Protein AF-A0A345H2M4-F1 (afdb_monomer)

Solvent-accessible surface area (backbone atoms only — not comparable to full-atom values): 38046 Å² total; per-residue (Å²): 74,40,25,49,26,35,28,40,63,39,95,60,56,63,64,30,51,48,30,41,59,61,33,33,52,24,11,81,75,45,78,29,76,48,77,57,88,49,29,25,39,27,28,20,32,44,68,73,82,26,83,55,78,72,50,54,44,56,42,75,58,96,51,38,40,37,43,72,33,53,50,41,64,46,34,68,62,49,34,62,75,68,69,57,88,69,96,52,73,28,48,68,68,54,50,63,67,46,34,74,74,47,46,85,60,39,64,66,72,62,46,54,47,26,24,34,40,41,34,36,58,90,78,68,44,40,38,37,40,23,20,83,65,29,55,36,59,40,30,43,36,37,38,91,77,36,38,34,36,27,42,57,72,62,51,60,85,58,67,75,47,70,46,72,60,63,53,20,36,26,36,61,58,93,95,41,79,42,79,77,43,70,64,72,77,64,93,54,70,66,90,45,49,66,63,44,41,51,50,33,45,57,62,66,52,65,71,92,84,51,58,31,36,33,49,40,54,38,43,57,50,24,46,52,54,49,48,57,41,57,76,77,45,90,54,59,36,34,36,32,55,24,47,91,92,22,66,21,33,56,39,36,53,54,48,22,64,76,61,73,41,62,96,38,54,48,70,39,73,72,75,50,77,74,53,42,71,61,46,51,58,51,41,26,60,54,54,57,30,30,24,63,68,52,46,26,45,21,46,52,43,30,54,53,25,44,51,40,34,75,73,72,30,52,40,30,40,39,39,54,51,41,44,44,61,27,26,41,47,74,74,28,55,42,90,89,46,23,66,64,47,28,50,53,42,52,71,42,30,37,73,42,63,34,36,28,51,46,34,25,16,20,68,41,45,23,30,76,43,43,34,53,62,25,72,70,39,39,33,29,42,77,72,60,52,65,75,48,26,36,38,90,54,105,75,60,40,42,30,33,49,60,36,67,78,39,50,94,68,45,59,64,72,39,58,67,51,77,83,71,56,65,22,63,38,40,41,47,38,59,53,54,41,52,62,23,46,75,70,81,34,56,49,55,58,42,36,40,57,54,36,42,74,78,42,69,82,53,70,72,84,43,54,86,29,49,58,47,81,91,49,42,66,60,53,53,54,48,52,53,55,52,56,56,48,53,57,50,54,51,51,27,52,49,42,49,50,44,34,53,76,41,45,35,32,36,52,48,68,65,60,70,65,86,69,99,62,93,55,81,11,44,35,34,57,40,27,32,54,49,52,50,51,58,37,44,79,74,72,45,76,68,43,75,42,60,23,28,46,95,93,36,86,75,42,37,27,36,33,34,70,60,93,89,40,54,32,35,43,49,64,24,82,59,57,86,52,42,62,71,45,50,76,85,50,69,48,71,51,74,51,42,45,30,37,40,38,36,40,70,53,92,68,27,38,42,30,32,36,25,71,66,98,58,78,40,84,63,37,36,31,55,71,69,82,69,59,63,65,61,55,50,52,54,57,71,52,62,78,41,90,90,56,88,60,95,61,64,92,45,53,40,40,21,37,37,56,96,78,28,38,39,42,33,50,59,49,38,38,34,43,24,29,67,94,42,80,54,50,78,46,81,51,52,75,67,53,52,50,49,52,35,47,72,77,41,50,89,53,39,77,48,54,80,70,51,83,80,76,130

Radius of gyration: 33.74 Å; Cα contacts (8 Å, |Δi|>4): 1375; chains: 1; bounding box: 67×47×108 Å

Sequence (710 aa):
MCGIVLTISAKDAAECKQILNAQQHRGHDHQGIVTFENMHIGFNRLAIVDATAMGNQPFETADYITVFNGEIYNHETLRETYQMTTKGTSDIEIIAPLFEILGETIIDVLDGFYSGIIIHKPTKTCYVLRDYIGKKPLFFIKTTAFNCIASELKGVETIKSFEPIPKGISVIKGHQIIGIRSHQHKLLSKEKLKKVLEKAVYKRIPPHKVPFGVFISGGLDSAIIAAIIAKHSNLARYYCLGDENNEDYRHVQLLAKALQIQDKITYIPLPTVNTIATLIPKIVYHTESYNPSIISNGLATYLLAQQAAKDGLKVVLSGEGADELFCGYAITKDSNEWFAARNTLIQNLHFTELRRLDLTSMATTIEARCPFLDRDVYAIAIQLVKDELIHETSKLQGKYILRQLFKNSIPDRIINRKKMSCDVGSGIRKAVVEFSTAHGQTENVHLQTIWKRFFPALEAAHPYFSSYPIFDPFIAHRKAIHKDTGIIQRIEQMLLTDYQQTAFHNLIMQTKRTSDTLWLGGTCSDKTLHFKTVLAAEGIQTQLHIAEINGKLSHRLLSVRLLGKLYFIDVGSGWPCIQLFPAFADSSYEAFGIHFCAKRIKDRLVVTIKTSTVFKPLMEIPLQQQSQTSIKEAIANRFHPSKDYPLLHSLRLSFVKDHQFFFLKGNRLRVYEANKIFTEQQLTSKDISALINTYFPQLLPYHNNTTFSK

Secondary structure (DSSP, 8-state):
--EEEEEES-SSTHHHHHHHHTTGGG--SEEEEEEETTEEEEEEE--SS--SGGG-SSEE-SSEEEEEEEEETTHHHHHHHTT---SS--TTTTHHHHHHHHGGGHHHH--EEEEEEEEETTTTEEEEEE-TT--S--EEEE-SS-EEEESSSTT-S--SEEEEPPSEEEEEETTEEEEEE--------GGGHHHHHHHHHHTTS-STT--EEEE--SSHHHHHHHHHHHTT-S-EEEEEES-TTSHHHHHHHHHHHHHT-GGGEEEEPPPPHHHHHHHHHHHHHHHT---HHHHHHHHHHHHHHHHHHHTT--EEE--TTHHHHTT-SSGGG-TTTHHHHHHHHHHHTTTTHHHHHHHHHHTTT-EEE-GGG-HHHHHHHTT--HHHHEE-STT-EESHHHHHHHTTTS-HHHHTPPP--HHHHSSHHHHHHHHHHTTTS-HHHHHHHHHHHH-TTS-TTSHHHH--TTTHHHHHHHHHHHHHHHHHHHHHHHHHHHHHHS-EE-HHHHHT---SS--TTSSHHHHHHHHHHHHHHTT---EEEEEEETTEEEEEEEEEEETTEEEEE--SSSS---S-EETTS-EEEEETTEEEEEEEETTEEEEEEESSSSEEEEEEEESSPPPHHHHHHHHHGGG-TT---TTTTS-EEEEEETTEEEEEETTEEEEE-TTSPPEEEEPPHHHHHHHHHHH-GGGHHHHTT-----

Mean predicted aligned error: 14.0 Å

Structure (mmCIF, N/CA/C/O backbone):
data_AF-A0A345H2M4-F1
#
_entry.id   AF-A0A345H2M4-F1
#
loop_
_atom_site.group_PDB
_atom_site.id
_atom_site.type_symbol
_atom_site.label_atom_id
_atom_site.label_alt_id
_atom_site.label_comp_id
_atom_site.label_asym_id
_atom_site.label_entity_id
_atom_site.label_seq_id
_atom_site.pdbx_PDB_ins_code
_atom_site.Cartn_x
_atom_site.Cartn_y
_atom_site.Cartn_z
_atom_site.occupancy
_atom_site.B_iso_or_equiv
_atom_site.auth_seq_id
_atom_site.auth_comp_id
_atom_site.auth_asym_id
_atom_site.auth_atom_id
_atom_site.pdbx_PDB_model_num
ATOM 1 N N . MET A 1 1 ? 4.695 -9.469 -11.325 1.00 75.50 1 MET A N 1
ATOM 2 C CA . MET A 1 1 ? 5.910 -8.653 -11.094 1.00 75.50 1 MET A CA 1
ATOM 3 C C . MET A 1 1 ? 7.074 -9.523 -10.714 1.00 75.50 1 MET A C 1
ATOM 5 O O . MET A 1 1 ? 6.859 -10.663 -10.375 1.00 75.50 1 MET A O 1
ATOM 9 N N . CYS A 1 2 ? 8.273 -8.966 -10.761 1.00 93.19 2 CYS A N 1
ATOM 10 C CA . CYS A 1 2 ? 9.544 -9.664 -10.788 1.00 93.19 2 CYS A CA 1
ATOM 11 C C . CYS A 1 2 ? 10.546 -8.999 -9.824 1.00 93.19 2 CYS A C 1
ATOM 13 O O . CYS A 1 2 ? 10.279 -7.923 -9.274 1.00 93.19 2 CYS A O 1
ATOM 15 N N . GLY A 1 3 ? 11.696 -9.633 -9.601 1.00 96.00 3 GLY A N 1
ATOM 16 C CA . GLY A 1 3 ? 12.833 -9.050 -8.876 1.00 96.00 3 GLY A CA 1
ATOM 17 C C . GLY A 1 3 ? 13.984 -8.745 -9.830 1.00 96.00 3 GLY A C 1
ATOM 18 O O . GLY A 1 3 ? 14.315 -9.599 -10.646 1.00 96.00 3 GLY A O 1
ATOM 19 N N . ILE A 1 4 ? 14.574 -7.551 -9.736 1.00 97.88 4 ILE A N 1
ATOM 20 C CA . ILE A 1 4 ? 15.769 -7.148 -10.496 1.00 97.88 4 ILE A CA 1
ATOM 21 C C . ILE A 1 4 ? 16.953 -7.031 -9.543 1.00 97.88 4 ILE A C 1
ATOM 23 O O . ILE A 1 4 ? 16.817 -6.451 -8.463 1.00 97.88 4 ILE A O 1
ATOM 27 N N . VAL A 1 5 ? 18.115 -7.507 -9.992 1.00 97.94 5 VAL A N 1
ATOM 28 C CA . VAL A 1 5 ? 19.420 -7.202 -9.401 1.00 97.94 5 VAL A CA 1
ATOM 29 C C . VAL A 1 5 ? 20.407 -6.851 -10.512 1.00 97.94 5 VAL A C 1
ATOM 31 O O . VAL A 1 5 ? 20.479 -7.539 -11.521 1.00 97.94 5 VAL A O 1
ATOM 34 N N . LEU A 1 6 ? 21.193 -5.799 -10.326 1.00 97.19 6 LEU A N 1
ATOM 35 C CA . LEU A 1 6 ? 22.415 -5.537 -11.083 1.00 97.19 6 LEU A CA 1
ATOM 36 C C . LEU A 1 6 ? 23.522 -5.258 -10.075 1.00 97.19 6 LEU A C 1
ATOM 38 O O . LEU A 1 6 ? 23.424 -4.287 -9.334 1.00 97.19 6 LEU A O 1
ATOM 42 N N . THR A 1 7 ? 24.583 -6.054 -10.058 1.00 95.75 7 THR A N 1
ATOM 43 C CA . THR A 1 7 ? 25.814 -5.711 -9.331 1.00 95.75 7 THR A CA 1
ATOM 44 C C . THR A 1 7 ? 26.814 -5.087 -10.294 1.00 95.75 7 THR A C 1
ATOM 46 O O . THR A 1 7 ? 26.997 -5.600 -11.394 1.00 95.75 7 THR A O 1
ATOM 49 N N . ILE A 1 8 ? 27.464 -4.003 -9.879 1.00 93.06 8 ILE A N 1
ATOM 50 C CA . ILE A 1 8 ? 28.412 -3.206 -10.661 1.00 93.06 8 ILE A CA 1
ATOM 51 C C . ILE A 1 8 ? 29.756 -3.235 -9.941 1.00 93.06 8 ILE A C 1
ATOM 53 O O . ILE A 1 8 ? 29.829 -2.867 -8.766 1.00 93.06 8 ILE A O 1
ATOM 57 N N . SER A 1 9 ? 30.809 -3.635 -10.655 1.00 88.31 9 SER A N 1
ATOM 58 C CA . SER A 1 9 ? 32.163 -3.802 -10.107 1.00 88.31 9 SER A CA 1
ATOM 59 C C . SER A 1 9 ? 32.272 -4.925 -9.067 1.00 88.31 9 SER A C 1
ATOM 61 O O . SER A 1 9 ? 33.177 -4.910 -8.238 1.00 88.31 9 SER A O 1
ATOM 63 N N . ALA A 1 10 ? 31.364 -5.904 -9.111 1.00 84.62 10 ALA A N 1
ATOM 64 C CA . ALA A 1 10 ? 31.502 -7.130 -8.333 1.00 84.62 10 ALA A CA 1
ATOM 65 C C . ALA A 1 10 ? 32.534 -8.063 -8.988 1.00 84.62 10 ALA A C 1
ATOM 67 O O . ALA A 1 10 ? 32.746 -8.017 -10.199 1.00 84.62 10 ALA A O 1
ATOM 68 N N . LYS A 1 11 ? 33.189 -8.894 -8.170 1.00 84.25 11 LYS A N 1
ATOM 69 C CA . LYS A 1 11 ? 34.214 -9.841 -8.633 1.00 84.25 11 LYS A CA 1
ATOM 70 C C . LYS A 1 11 ? 33.613 -10.986 -9.452 1.00 84.25 11 LYS A C 1
ATOM 72 O O . LYS A 1 11 ? 34.236 -11.453 -10.400 1.00 84.25 11 LYS A O 1
ATOM 77 N N . ASP A 1 12 ? 32.436 -11.450 -9.048 1.00 88.00 12 ASP A N 1
ATOM 78 C CA . ASP A 1 12 ? 31.701 -12.532 -9.685 1.00 88.00 12 ASP A CA 1
ATOM 79 C C . ASP A 1 12 ? 30.189 -12.407 -9.411 1.00 88.00 12 ASP A C 1
ATOM 81 O O . ASP A 1 12 ? 29.714 -11.501 -8.718 1.00 88.00 12 ASP A O 1
ATOM 85 N N . ALA A 1 13 ? 29.421 -13.339 -9.976 1.00 93.00 13 ALA A N 1
ATOM 86 C CA . ALA A 1 13 ? 27.968 -13.351 -9.887 1.00 93.00 13 ALA A CA 1
ATOM 87 C C . ALA A 1 13 ? 27.414 -13.843 -8.533 1.00 93.00 13 ALA A C 1
ATOM 89 O O . ALA A 1 13 ? 26.190 -13.896 -8.389 1.00 93.00 13 ALA A O 1
ATOM 90 N N . ALA A 1 14 ? 28.248 -14.223 -7.554 1.00 93.69 14 ALA A N 1
ATOM 91 C CA . ALA A 1 14 ? 27.774 -14.773 -6.281 1.00 93.69 14 ALA A CA 1
ATOM 92 C C . ALA A 1 14 ? 26.934 -13.753 -5.503 1.00 93.69 14 ALA A C 1
ATOM 94 O O . ALA A 1 14 ? 25.828 -14.079 -5.073 1.00 93.69 14 ALA A O 1
ATOM 95 N N . GLU A 1 15 ? 27.402 -12.505 -5.428 1.00 93.25 15 GLU A N 1
ATOM 96 C CA . GLU A 1 15 ? 26.681 -11.395 -4.791 1.00 93.25 15 GLU A CA 1
ATOM 97 C C . GLU A 1 15 ? 25.335 -11.138 -5.473 1.00 93.25 15 GLU A C 1
ATOM 99 O O . GLU A 1 15 ? 24.289 -11.040 -4.828 1.00 93.25 15 GLU A O 1
ATOM 104 N N . CYS A 1 16 ? 25.334 -11.111 -6.810 1.00 95.69 16 CYS A N 1
ATOM 105 C CA . CYS A 1 16 ? 24.112 -10.950 -7.591 1.00 95.69 16 CYS A CA 1
ATOM 106 C C . CYS A 1 16 ? 23.117 -12.080 -7.293 1.00 95.69 16 CYS A C 1
ATOM 108 O O . CYS A 1 16 ? 21.952 -11.816 -6.999 1.00 95.69 16 CYS A O 1
ATOM 110 N N . LYS A 1 17 ? 23.583 -13.335 -7.280 1.00 95.94 17 LYS A N 1
ATOM 111 C CA . LYS A 1 17 ? 22.758 -14.511 -6.982 1.00 95.94 17 LYS A CA 1
ATOM 112 C C . LYS A 1 17 ? 22.211 -14.498 -5.553 1.00 95.94 17 LYS A C 1
ATOM 114 O O . LYS A 1 17 ? 21.046 -14.832 -5.353 1.00 95.94 17 LYS A O 1
ATOM 119 N N . GLN A 1 18 ? 23.010 -14.097 -4.568 1.00 95.19 18 GLN A N 1
ATOM 120 C CA . GLN A 1 18 ? 22.582 -13.975 -3.174 1.00 95.19 18 GLN A CA 1
ATOM 121 C C . GLN A 1 18 ? 21.453 -12.948 -3.019 1.00 95.19 18 GLN A C 1
ATOM 123 O O . GLN A 1 18 ? 20.390 -13.270 -2.479 1.00 95.19 18 GLN A O 1
ATOM 128 N N . ILE A 1 19 ? 21.658 -11.733 -3.535 1.00 95.69 19 ILE A N 1
ATOM 129 C CA . ILE A 1 19 ? 20.664 -10.654 -3.466 1.00 95.69 19 ILE A CA 1
ATOM 130 C C . ILE A 1 19 ? 19.399 -11.048 -4.244 1.00 95.69 19 ILE A C 1
ATOM 132 O O . ILE A 1 19 ? 18.279 -10.729 -3.835 1.00 95.69 19 ILE A O 1
ATOM 136 N N . LEU A 1 20 ? 19.559 -11.774 -5.352 1.00 95.50 20 LEU A N 1
ATOM 137 C CA . LEU A 1 20 ? 18.447 -12.259 -6.158 1.00 95.50 20 LEU A CA 1
ATOM 138 C C . LEU A 1 20 ? 17.637 -13.332 -5.416 1.00 95.50 20 LEU A C 1
ATOM 140 O O . LEU A 1 20 ? 16.410 -13.269 -5.408 1.00 95.50 20 LEU A O 1
ATOM 144 N N . ASN A 1 21 ? 18.284 -14.268 -4.720 1.00 96.06 21 ASN A N 1
ATOM 145 C CA . ASN A 1 21 ? 17.600 -15.290 -3.919 1.00 96.06 21 ASN A CA 1
ATOM 146 C C . ASN A 1 21 ? 16.786 -14.688 -2.765 1.00 96.06 21 ASN A C 1
ATOM 148 O O . ASN A 1 21 ? 15.672 -15.137 -2.500 1.00 96.06 21 ASN A O 1
ATOM 152 N N . ALA A 1 22 ? 17.277 -13.618 -2.133 1.00 95.38 22 ALA A N 1
ATOM 153 C CA . ALA A 1 22 ? 16.525 -12.891 -1.105 1.00 95.38 22 ALA A CA 1
ATOM 154 C C . ALA A 1 22 ? 15.233 -12.229 -1.634 1.00 95.38 22 ALA A C 1
ATOM 156 O O . ALA A 1 22 ? 14.370 -11.834 -0.851 1.00 95.38 22 ALA A O 1
ATOM 157 N N . GLN A 1 23 ? 15.091 -12.119 -2.958 1.00 95.00 23 GLN A N 1
ATOM 158 C CA . GLN A 1 23 ? 13.939 -11.540 -3.650 1.00 95.00 23 GLN A CA 1
ATOM 159 C C . GLN A 1 23 ? 13.128 -12.588 -4.433 1.00 95.00 23 GLN A C 1
ATOM 161 O O . GLN A 1 23 ? 12.340 -12.228 -5.312 1.00 95.00 23 GLN A O 1
ATOM 166 N N . GLN A 1 24 ? 13.311 -13.885 -4.158 1.00 95.38 24 GLN A N 1
ATOM 167 C CA . GLN A 1 24 ? 12.642 -14.969 -4.892 1.00 95.38 24 GLN A CA 1
ATOM 168 C C . GLN A 1 24 ? 11.113 -14.942 -4.742 1.00 95.38 24 GLN A C 1
ATOM 170 O O . GLN A 1 24 ? 10.403 -15.300 -5.679 1.00 95.38 24 GLN A O 1
ATOM 175 N N . HIS A 1 25 ? 10.575 -14.443 -3.620 1.00 95.12 25 HIS A N 1
ATOM 176 C CA . HIS A 1 25 ? 9.122 -14.275 -3.432 1.00 95.12 25 HIS A CA 1
ATOM 177 C C . HIS A 1 25 ? 8.486 -13.411 -4.522 1.00 95.12 25 HIS A C 1
ATOM 179 O O . HIS A 1 25 ? 7.313 -13.591 -4.851 1.00 95.12 25 HIS A O 1
ATOM 185 N N . ARG A 1 26 ? 9.264 -12.501 -5.123 1.00 95.06 26 ARG A N 1
ATOM 186 C CA . ARG A 1 26 ? 8.787 -11.665 -6.218 1.00 95.06 26 ARG A CA 1
ATOM 187 C C . ARG A 1 26 ? 8.548 -12.456 -7.501 1.00 95.06 26 ARG A C 1
ATOM 189 O O . ARG A 1 26 ? 7.802 -11.976 -8.328 1.00 95.06 26 ARG A O 1
ATOM 196 N N . GLY A 1 27 ? 9.132 -13.631 -7.700 1.00 93.00 27 GLY A N 1
ATOM 197 C CA . GLY A 1 27 ? 8.917 -14.407 -8.917 1.00 93.00 27 GLY A CA 1
ATOM 198 C C . GLY A 1 27 ? 9.593 -15.767 -8.850 1.00 93.00 27 GLY A C 1
ATOM 199 O O . GLY A 1 27 ? 10.815 -15.844 -8.768 1.00 93.00 27 GLY A O 1
ATOM 200 N N . HIS A 1 28 ? 8.794 -16.831 -8.900 1.00 90.69 28 HIS A N 1
ATOM 201 C CA . HIS A 1 28 ? 9.269 -18.210 -8.782 1.00 90.69 28 HIS A CA 1
ATOM 202 C C . HIS A 1 28 ? 9.300 -18.971 -10.117 1.00 90.69 28 HIS A C 1
ATOM 204 O O . HIS A 1 28 ? 9.723 -20.121 -10.137 1.00 90.69 28 HIS A O 1
ATOM 210 N N . ASP A 1 29 ? 8.828 -18.377 -11.220 1.00 92.44 29 ASP A N 1
ATOM 211 C CA . ASP A 1 29 ? 8.642 -19.095 -12.490 1.00 92.44 29 ASP A CA 1
ATOM 212 C C . ASP A 1 29 ? 9.970 -19.316 -13.235 1.00 92.44 29 ASP A C 1
ATOM 214 O O . ASP A 1 29 ? 10.148 -20.334 -13.897 1.00 92.44 29 ASP A O 1
ATOM 218 N N . HIS A 1 30 ? 10.914 -18.374 -13.134 1.00 95.25 30 HIS A N 1
ATOM 219 C CA . HIS A 1 30 ? 12.255 -18.499 -13.713 1.00 95.25 30 HIS A CA 1
ATOM 220 C C . HIS A 1 30 ? 13.247 -17.568 -13.009 1.00 95.25 30 HIS A C 1
ATOM 222 O O . HIS A 1 30 ? 12.893 -16.440 -12.665 1.00 95.25 30 HIS A O 1
ATOM 228 N N . GLN A 1 31 ? 14.499 -18.005 -12.864 1.00 96.44 31 GLN A N 1
ATOM 229 C CA . GLN A 1 31 ? 15.614 -17.170 -12.420 1.00 96.44 31 GLN A CA 1
ATOM 230 C C . GLN A 1 31 ? 16.710 -17.172 -13.491 1.00 96.44 31 GLN A C 1
ATOM 232 O O . GLN A 1 31 ? 17.161 -18.237 -13.903 1.00 96.44 31 GLN A O 1
ATOM 237 N N . GLY A 1 32 ? 17.138 -15.990 -13.937 1.00 96.25 32 GLY A N 1
ATOM 238 C CA . GLY A 1 32 ? 18.197 -15.827 -14.937 1.00 96.25 32 GLY A CA 1
ATOM 239 C C . GLY A 1 32 ? 19.271 -14.852 -14.471 1.00 96.25 32 GLY A C 1
ATOM 240 O O . GLY A 1 32 ? 18.951 -13.868 -13.806 1.00 96.25 32 GLY A O 1
ATOM 241 N N . ILE A 1 33 ? 20.533 -15.120 -14.820 1.00 97.56 33 ILE A N 1
ATOM 242 C CA . ILE A 1 33 ? 21.659 -14.205 -14.601 1.00 97.56 33 ILE A CA 1
ATOM 243 C C . ILE A 1 33 ? 22.478 -14.125 -15.888 1.00 97.56 33 ILE A C 1
ATOM 245 O O . ILE A 1 33 ? 22.877 -15.154 -16.428 1.00 97.56 33 ILE A O 1
ATOM 249 N N . VAL A 1 34 ? 22.752 -12.905 -16.342 1.00 97.38 34 VAL A N 1
ATOM 250 C CA . VAL A 1 34 ? 23.677 -12.613 -17.443 1.00 97.38 34 VAL A CA 1
ATOM 251 C C . VAL A 1 34 ? 24.855 -11.814 -16.898 1.00 97.38 34 VAL A C 1
ATOM 253 O O . VAL A 1 34 ? 24.680 -10.927 -16.062 1.00 97.38 34 VAL A O 1
ATOM 256 N N . THR A 1 35 ? 26.055 -12.125 -17.379 1.00 96.44 35 THR A N 1
ATOM 257 C CA . THR A 1 35 ? 27.286 -11.404 -17.043 1.00 96.44 35 THR A CA 1
ATOM 258 C C . THR A 1 35 ? 27.758 -10.611 -18.250 1.00 96.44 35 THR A C 1
ATOM 260 O O . THR A 1 35 ? 27.879 -11.155 -19.344 1.00 96.44 35 THR A O 1
ATOM 263 N N . PHE A 1 36 ? 28.070 -9.338 -18.034 1.00 95.12 36 PHE A N 1
ATOM 264 C CA . PHE A 1 36 ? 28.676 -8.464 -19.027 1.00 95.12 36 PHE A CA 1
ATOM 265 C C . PHE A 1 36 ? 29.795 -7.661 -18.364 1.00 95.12 36 PHE A C 1
ATOM 267 O O . PHE A 1 36 ? 29.542 -6.755 -17.571 1.00 95.12 36 PHE A O 1
ATOM 274 N N . GLU A 1 37 ? 31.043 -8.021 -18.664 1.00 91.06 37 GLU A N 1
ATOM 275 C CA . GLU A 1 37 ? 32.227 -7.501 -17.967 1.00 91.06 37 GLU A CA 1
ATOM 276 C C . GLU A 1 37 ? 32.108 -7.687 -16.439 1.00 91.06 37 GLU A C 1
ATOM 278 O O . GLU A 1 37 ? 31.799 -8.783 -15.978 1.00 91.06 37 GLU A O 1
ATOM 283 N N . ASN A 1 38 ? 32.307 -6.623 -15.655 1.00 89.25 38 ASN A N 1
ATOM 284 C CA . ASN A 1 38 ? 32.162 -6.625 -14.194 1.00 89.25 38 ASN A CA 1
ATOM 285 C C . ASN A 1 38 ? 30.728 -6.275 -13.743 1.00 89.25 38 ASN A C 1
ATOM 287 O O . ASN A 1 38 ? 30.527 -5.717 -12.657 1.00 89.25 38 ASN A O 1
ATOM 291 N N . MET A 1 39 ? 29.735 -6.508 -14.607 1.00 94.44 39 MET A N 1
ATOM 292 C CA . MET A 1 39 ? 28.317 -6.347 -14.302 1.00 94.44 39 MET A CA 1
ATOM 293 C C . MET A 1 39 ? 27.600 -7.694 -14.364 1.00 94.44 39 MET A C 1
ATOM 295 O O . MET A 1 39 ? 27.740 -8.438 -15.334 1.00 94.44 39 MET A O 1
ATOM 299 N N . HIS A 1 40 ? 26.777 -7.980 -13.356 1.00 96.69 40 HIS A N 1
ATOM 300 C CA . HIS A 1 40 ? 25.950 -9.189 -13.313 1.00 96.69 40 HIS A CA 1
ATOM 301 C C . HIS A 1 40 ? 24.492 -8.792 -13.134 1.00 96.69 40 HIS A C 1
ATOM 303 O O . HIS A 1 40 ? 24.137 -8.178 -12.126 1.00 96.69 40 HIS A O 1
ATOM 309 N N . ILE A 1 41 ? 23.658 -9.136 -14.113 1.00 97.44 41 ILE A N 1
ATOM 310 C CA . ILE A 1 41 ? 22.246 -8.764 -14.180 1.00 97.44 41 ILE A CA 1
ATOM 311 C C . ILE A 1 41 ? 21.401 -9.998 -13.899 1.00 97.44 41 ILE A C 1
ATOM 313 O O . ILE A 1 41 ? 21.380 -10.932 -14.695 1.00 97.44 41 ILE A O 1
ATOM 317 N N . GLY A 1 42 ? 20.711 -9.988 -12.766 1.00 97.25 42 GLY A N 1
ATOM 318 C CA . GLY A 1 42 ? 19.845 -11.050 -12.283 1.00 97.25 42 GLY A CA 1
ATOM 319 C C . GLY A 1 42 ? 18.364 -10.687 -12.357 1.00 97.25 42 GLY A C 1
ATOM 320 O O . GLY A 1 42 ? 17.977 -9.536 -12.126 1.00 97.25 42 GLY A O 1
ATOM 321 N N . PHE A 1 43 ? 17.521 -11.681 -12.642 1.00 98.00 43 PHE A N 1
ATOM 322 C CA . PHE A 1 43 ? 16.074 -11.510 -12.709 1.00 98.00 43 PHE A CA 1
ATOM 323 C C . PHE A 1 43 ? 15.300 -12.714 -12.164 1.00 98.00 43 PHE A C 1
ATOM 325 O O . PHE A 1 43 ? 15.540 -13.845 -12.581 1.00 98.00 43 PHE A O 1
ATOM 332 N N . ASN A 1 44 ? 14.329 -12.454 -11.283 1.00 97.44 44 ASN A N 1
ATOM 333 C CA . ASN A 1 44 ? 13.334 -13.422 -10.811 1.00 97.44 44 ASN A CA 1
ATOM 334 C C . ASN A 1 44 ? 11.997 -13.135 -11.483 1.00 97.44 44 ASN A C 1
ATOM 336 O O . ASN A 1 44 ? 11.449 -12.047 -11.305 1.00 97.44 44 ASN A O 1
ATOM 340 N N . ARG A 1 45 ? 11.450 -14.100 -12.214 1.00 95.88 45 ARG A N 1
ATOM 341 C CA . ARG A 1 45 ? 10.285 -13.919 -13.079 1.00 95.88 45 ARG A CA 1
ATOM 342 C C . ARG A 1 45 ? 8.995 -14.426 -12.439 1.00 95.88 45 ARG A C 1
ATOM 344 O O . ARG A 1 45 ? 8.941 -15.547 -11.943 1.00 95.88 45 ARG A O 1
ATOM 351 N N . LEU A 1 46 ? 7.937 -13.626 -12.550 1.00 92.31 46 LEU A N 1
ATOM 352 C CA . LEU A 1 46 ? 6.546 -14.080 -12.507 1.00 92.31 46 LEU A CA 1
ATOM 353 C C . LEU A 1 46 ? 5.965 -13.940 -13.915 1.00 92.31 46 LEU A C 1
ATOM 355 O O . LEU A 1 46 ? 5.812 -12.826 -14.413 1.00 92.31 46 LEU A O 1
ATOM 359 N N . ALA A 1 47 ? 5.665 -15.056 -14.565 1.00 91.81 47 ALA A N 1
ATOM 360 C CA . ALA A 1 47 ? 5.136 -15.098 -15.917 1.00 91.81 47 ALA A CA 1
ATOM 361 C C . ALA A 1 47 ? 3.624 -14.810 -15.911 1.00 91.81 47 ALA A C 1
ATOM 363 O O . ALA A 1 47 ? 2.844 -15.585 -15.342 1.00 91.81 47 ALA A O 1
ATOM 364 N N . ILE A 1 48 ? 3.226 -13.687 -16.525 1.00 88.19 48 ILE A N 1
ATOM 365 C CA . ILE A 1 48 ? 1.830 -13.219 -16.610 1.00 88.19 48 ILE A CA 1
ATOM 366 C C . ILE A 1 48 ? 1.365 -13.112 -18.067 1.00 88.19 48 ILE A C 1
ATOM 368 O O . ILE A 1 48 ? 0.385 -13.760 -18.420 1.00 88.19 48 ILE A O 1
ATOM 372 N N . VAL A 1 49 ? 2.043 -12.308 -18.898 1.00 87.25 49 VAL A N 1
ATOM 373 C CA . VAL A 1 49 ? 1.646 -12.068 -20.302 1.00 87.25 49 VAL A CA 1
ATOM 374 C C . VAL A 1 49 ? 2.041 -13.233 -21.208 1.00 87.25 49 VAL A C 1
ATOM 376 O O . VAL A 1 49 ? 1.1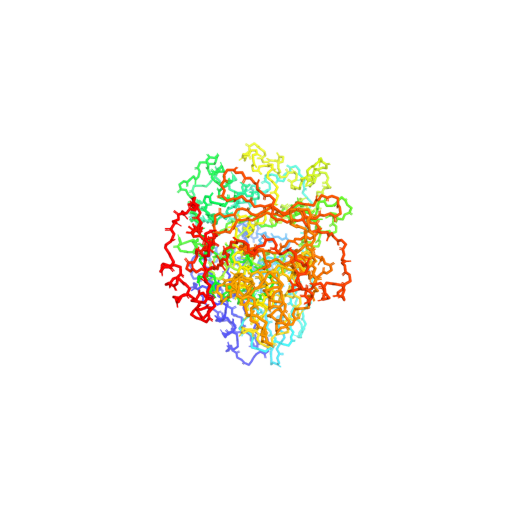88 -13.834 -21.853 1.00 87.25 49 VAL A O 1
ATOM 379 N N . ASP A 1 50 ? 3.325 -13.587 -21.218 1.00 87.12 50 ASP A N 1
ATOM 380 C CA . ASP A 1 50 ? 3.855 -14.727 -21.968 1.00 87.12 50 ASP A CA 1
ATOM 381 C C . ASP A 1 50 ? 4.271 -15.816 -20.977 1.00 87.12 50 ASP A C 1
ATOM 383 O O . ASP A 1 50 ? 5.187 -15.615 -20.186 1.00 87.12 50 ASP A O 1
ATOM 387 N N . ALA A 1 51 ? 3.600 -16.965 -20.961 1.00 87.25 51 ALA A N 1
ATOM 388 C CA . ALA A 1 51 ? 3.945 -18.053 -20.042 1.00 87.25 51 ALA A CA 1
ATOM 389 C C . ALA A 1 51 ? 5.153 -18.889 -20.509 1.00 87.25 51 ALA A C 1
ATOM 391 O O . ALA A 1 51 ? 5.654 -19.721 -19.754 1.00 87.25 51 ALA A O 1
ATOM 392 N N . THR A 1 52 ? 5.625 -18.688 -21.740 1.00 90.69 52 THR A N 1
ATOM 393 C CA . THR A 1 52 ? 6.694 -19.489 -22.339 1.00 90.69 52 THR A CA 1
ATOM 394 C C . THR A 1 52 ? 8.079 -19.024 -21.890 1.00 90.69 52 THR A C 1
ATOM 396 O O . THR A 1 52 ? 8.250 -17.960 -21.282 1.00 90.69 52 THR A O 1
ATOM 399 N N . ALA A 1 53 ? 9.098 -19.818 -22.227 1.00 90.81 53 ALA A N 1
ATOM 400 C CA . ALA A 1 53 ? 10.496 -19.459 -22.011 1.00 90.81 53 ALA A CA 1
ATOM 401 C C . ALA A 1 53 ? 10.944 -18.242 -22.842 1.00 90.81 53 ALA A C 1
ATOM 403 O O . ALA A 1 53 ? 11.941 -17.618 -22.494 1.00 90.81 53 ALA A O 1
ATOM 404 N N . MET A 1 54 ? 10.208 -17.866 -23.898 1.00 91.31 54 MET A N 1
ATOM 405 C CA . MET A 1 54 ? 10.548 -16.701 -24.725 1.00 91.31 54 MET A CA 1
ATOM 406 C C . MET A 1 54 ? 10.411 -15.389 -23.960 1.00 91.31 54 MET A C 1
ATOM 408 O O . MET A 1 54 ? 11.115 -14.439 -24.267 1.00 91.31 54 MET A O 1
ATOM 412 N N . GLY A 1 55 ? 9.570 -15.339 -22.925 1.00 91.38 55 GLY A N 1
ATOM 413 C CA . GLY A 1 55 ? 9.480 -14.173 -22.053 1.00 91.38 55 GLY A CA 1
ATOM 414 C C . GLY A 1 55 ? 10.484 -14.162 -20.892 1.00 91.38 55 GLY A C 1
ATOM 415 O O . GLY A 1 55 ? 10.358 -13.307 -20.007 1.00 91.38 55 GLY A O 1
ATOM 416 N N . ASN A 1 56 ? 11.418 -15.122 -20.820 1.00 95.06 56 ASN A N 1
ATOM 417 C CA . ASN A 1 56 ? 12.440 -15.151 -19.773 1.00 95.06 56 ASN A CA 1
ATOM 418 C C . ASN A 1 56 ? 13.417 -13.982 -19.933 1.00 95.06 56 ASN A C 1
ATOM 420 O O . ASN A 1 56 ? 13.806 -13.626 -21.038 1.00 95.06 56 ASN A O 1
ATOM 424 N N . GLN A 1 57 ? 13.815 -13.400 -18.803 1.00 96.12 57 GLN A N 1
ATOM 425 C CA . GLN A 1 57 ? 14.757 -12.284 -18.738 1.00 96.12 57 GLN A CA 1
ATOM 426 C C . GLN A 1 57 ? 15.985 -12.698 -17.908 1.00 96.12 57 GLN A C 1
ATOM 428 O O . GLN A 1 57 ? 15.833 -13.567 -17.036 1.00 96.12 57 GLN A O 1
ATOM 433 N N . PRO A 1 58 ? 17.170 -12.086 -18.111 1.00 97.12 58 PRO A N 1
ATOM 434 C CA . PRO A 1 58 ? 17.470 -10.953 -19.006 1.00 97.12 58 PRO A CA 1
ATOM 435 C C . PRO A 1 58 ? 17.284 -11.225 -20.506 1.00 97.12 58 PRO A C 1
ATOM 437 O O . PRO A 1 58 ? 17.567 -12.321 -20.976 1.00 97.12 58 PRO A O 1
ATOM 440 N N . PHE A 1 59 ? 16.817 -10.219 -21.250 1.00 94.50 59 PHE A N 1
ATOM 441 C CA . PHE A 1 59 ? 16.800 -10.249 -22.715 1.00 94.50 59 PHE A CA 1
ATOM 442 C C . PHE A 1 59 ? 18.125 -9.738 -23.266 1.00 94.50 59 PHE A C 1
ATOM 444 O O . PHE A 1 59 ? 18.616 -8.701 -22.818 1.00 94.50 59 PHE A O 1
ATOM 451 N N . GLU A 1 60 ? 18.658 -10.423 -24.274 1.00 93.81 60 GLU A N 1
ATOM 452 C CA . GLU A 1 60 ? 19.899 -10.043 -24.941 1.00 93.81 60 GLU A CA 1
ATOM 453 C C . GLU A 1 60 ? 19.710 -9.908 -26.452 1.00 93.81 60 GLU A C 1
ATOM 455 O O . GLU A 1 60 ? 19.178 -10.801 -27.115 1.00 93.81 60 GLU A O 1
ATOM 460 N N . THR A 1 61 ? 20.202 -8.797 -26.994 1.00 92.69 61 THR A N 1
ATOM 461 C CA . THR A 1 61 ? 20.423 -8.593 -28.429 1.00 92.69 61 THR A CA 1
ATOM 462 C C . THR A 1 61 ? 21.924 -8.424 -28.695 1.00 92.69 61 THR A C 1
ATOM 464 O O . THR A 1 61 ? 22.747 -8.570 -27.780 1.00 92.69 61 THR A O 1
ATOM 467 N N . ALA A 1 62 ? 22.296 -8.135 -29.947 1.00 92.38 62 ALA A N 1
ATOM 468 C CA . ALA A 1 62 ? 23.678 -7.823 -30.307 1.00 92.38 62 ALA A CA 1
ATOM 469 C C . ALA A 1 62 ? 24.222 -6.634 -29.494 1.00 92.38 62 ALA A C 1
ATOM 471 O O . ALA A 1 62 ? 25.308 -6.737 -28.927 1.00 92.38 62 ALA A O 1
ATOM 472 N N . ASP A 1 63 ? 23.418 -5.575 -29.343 1.00 95.94 63 ASP A N 1
ATOM 473 C CA . ASP A 1 63 ? 23.850 -4.310 -28.740 1.00 95.94 63 ASP A CA 1
ATOM 474 C C . ASP A 1 63 ? 23.284 -4.046 -27.343 1.00 95.94 63 ASP A C 1
ATOM 476 O O . ASP A 1 63 ? 23.806 -3.188 -26.631 1.00 95.94 63 ASP A O 1
ATOM 480 N N . TYR A 1 64 ? 22.256 -4.781 -26.903 1.00 97.06 64 TYR A N 1
ATOM 481 C CA . TYR A 1 64 ? 21.565 -4.489 -25.645 1.00 97.06 64 TYR A CA 1
ATOM 482 C C . TYR A 1 64 ? 21.425 -5.698 -24.713 1.00 97.06 64 TYR A C 1
ATOM 484 O O . TYR A 1 64 ? 21.271 -6.839 -25.149 1.00 97.06 64 TYR A O 1
ATOM 492 N N . ILE A 1 65 ? 21.436 -5.427 -23.404 1.00 97.62 65 ILE A N 1
ATOM 493 C CA . ILE A 1 65 ? 20.924 -6.320 -22.350 1.00 97.62 65 ILE A CA 1
ATOM 494 C C . ILE A 1 65 ? 19.814 -5.577 -21.617 1.00 97.62 65 ILE A C 1
ATOM 496 O O . ILE A 1 65 ? 20.034 -4.453 -21.163 1.00 97.62 65 ILE A O 1
ATOM 500 N N . THR A 1 66 ? 18.639 -6.186 -21.467 1.00 97.50 66 THR A N 1
ATOM 501 C CA . THR A 1 66 ? 17.502 -5.539 -20.797 1.00 97.50 66 THR A CA 1
ATOM 502 C C . THR A 1 66 ? 16.839 -6.425 -19.749 1.00 97.50 66 THR A C 1
ATOM 504 O O . THR A 1 66 ? 16.625 -7.616 -19.977 1.00 97.50 66 THR A O 1
ATOM 507 N N . VAL A 1 67 ? 16.471 -5.821 -18.615 1.00 97.50 67 VAL A N 1
ATOM 508 C CA . VAL A 1 67 ? 15.604 -6.419 -17.585 1.00 97.50 67 VAL A CA 1
ATOM 509 C C . VAL A 1 67 ? 14.556 -5.416 -17.130 1.00 97.50 67 VAL A C 1
ATOM 511 O O . VAL A 1 67 ? 14.891 -4.286 -16.789 1.00 97.50 67 VAL A O 1
ATOM 514 N N . PHE A 1 68 ? 13.288 -5.815 -17.093 1.00 96.75 68 PHE A N 1
ATOM 515 C CA . PHE A 1 68 ? 12.168 -4.978 -16.674 1.00 96.75 68 PHE A CA 1
ATOM 516 C C . PHE A 1 68 ? 11.216 -5.748 -15.765 1.00 96.75 68 PHE A C 1
ATOM 518 O O . PHE A 1 68 ? 10.680 -6.805 -16.092 1.00 96.75 68 PHE A O 1
ATOM 525 N N . ASN A 1 69 ? 10.978 -5.149 -14.607 1.00 96.62 69 ASN A N 1
ATOM 526 C CA . ASN A 1 69 ? 9.959 -5.513 -13.648 1.00 96.62 69 ASN A CA 1
ATOM 527 C C . ASN A 1 69 ? 8.782 -4.574 -13.902 1.00 96.62 69 ASN A C 1
ATOM 529 O O . ASN A 1 69 ? 8.783 -3.438 -13.425 1.00 96.62 69 ASN A O 1
ATOM 533 N N . GLY A 1 70 ? 7.805 -5.017 -14.686 1.00 94.25 70 GLY A N 1
ATOM 534 C CA . GLY A 1 70 ? 6.740 -4.141 -15.147 1.00 94.25 70 GLY A CA 1
ATOM 535 C C . GLY A 1 70 ? 5.681 -4.833 -15.976 1.00 94.25 70 GLY A C 1
ATOM 536 O O . GLY A 1 70 ? 5.750 -6.035 -16.192 1.00 94.25 70 GLY A O 1
ATOM 537 N N . GLU A 1 71 ? 4.738 -4.012 -16.416 1.00 94.75 71 GLU A N 1
ATOM 538 C CA . GLU A 1 71 ? 3.763 -4.318 -17.457 1.00 94.75 71 GLU A CA 1
ATOM 539 C C . GLU A 1 71 ? 3.655 -3.102 -18.378 1.00 94.75 71 GLU A C 1
ATOM 541 O O . GLU A 1 71 ? 3.436 -1.983 -17.888 1.00 94.75 71 GLU A O 1
ATOM 546 N N . ILE A 1 72 ? 3.785 -3.314 -19.687 1.00 96.75 72 ILE A N 1
ATOM 547 C CA . ILE A 1 72 ? 3.561 -2.307 -20.730 1.00 96.75 72 ILE A CA 1
ATOM 548 C C . ILE A 1 72 ? 2.216 -2.594 -21.400 1.00 96.75 72 ILE A C 1
ATOM 550 O O . ILE A 1 72 ? 2.089 -3.455 -22.266 1.00 96.75 72 ILE A O 1
ATOM 554 N N . TYR A 1 73 ? 1.175 -1.862 -21.008 1.00 96.00 73 TYR A N 1
ATOM 555 C CA . TYR A 1 73 ? -0.206 -2.118 -21.429 1.00 96.00 73 TYR A CA 1
ATOM 556 C C . TYR A 1 73 ? -0.467 -1.819 -22.909 1.00 96.00 73 TYR A C 1
ATOM 558 O O . TYR A 1 73 ? -1.433 -2.330 -23.469 1.00 96.00 73 TYR A O 1
ATOM 566 N N . ASN A 1 74 ? 0.356 -0.981 -23.544 1.00 96.25 74 ASN A N 1
ATOM 567 C CA . ASN A 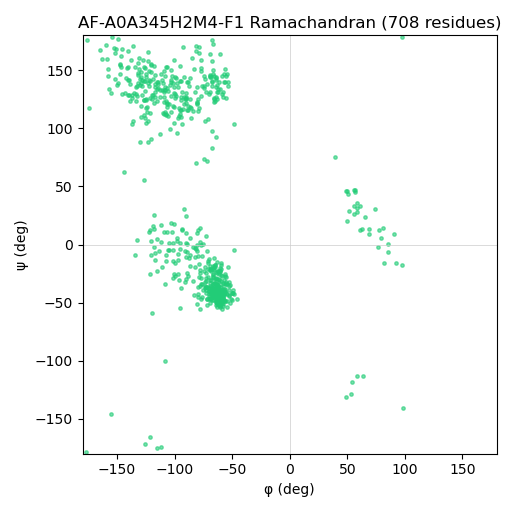1 74 ? 0.239 -0.634 -24.961 1.00 96.25 74 ASN A CA 1
ATOM 568 C C . ASN A 1 74 ? 1.257 -1.350 -25.860 1.00 96.25 74 ASN A C 1
ATOM 570 O O . ASN A 1 74 ? 1.486 -0.887 -26.977 1.00 96.25 74 ASN A O 1
ATOM 574 N N . HIS A 1 75 ? 1.873 -2.445 -25.400 1.00 95.81 75 HIS A N 1
ATOM 575 C CA . HIS A 1 75 ? 2.948 -3.105 -26.140 1.00 95.81 75 HIS A CA 1
ATOM 576 C C . HIS A 1 75 ? 2.522 -3.573 -27.539 1.00 95.81 75 HIS A C 1
ATOM 578 O O . HIS A 1 75 ? 3.273 -3.350 -28.480 1.00 95.81 75 HIS A O 1
ATOM 584 N N . GLU A 1 76 ? 1.316 -4.131 -27.712 1.00 94.25 76 GLU A N 1
ATOM 585 C CA . GLU A 1 76 ? 0.833 -4.568 -29.035 1.00 94.25 76 GLU A CA 1
ATOM 586 C C . GLU A 1 76 ? 0.726 -3.396 -30.013 1.00 94.25 76 GLU A C 1
ATOM 588 O O . GLU A 1 76 ? 1.254 -3.443 -31.120 1.00 94.25 76 GLU A O 1
ATOM 593 N N . THR A 1 77 ? 0.139 -2.281 -29.568 1.00 96.19 77 THR A N 1
ATOM 594 C CA . THR A 1 77 ? 0.061 -1.061 -30.381 1.00 96.19 77 THR A CA 1
ATOM 595 C C . THR A 1 77 ? 1.450 -0.542 -30.749 1.00 96.19 77 THR A C 1
ATOM 597 O O . THR A 1 77 ? 1.641 -0.036 -31.852 1.00 96.19 77 THR A O 1
ATOM 600 N N . LEU A 1 78 ? 2.431 -0.655 -29.847 1.00 97.19 78 LEU A N 1
ATOM 601 C CA . LEU A 1 78 ? 3.812 -0.261 -30.130 1.00 97.19 78 LEU A CA 1
ATOM 602 C C . LEU A 1 78 ? 4.483 -1.213 -31.131 1.00 97.19 78 LEU A C 1
ATOM 604 O O . LEU A 1 78 ? 5.157 -0.721 -32.035 1.00 97.19 78 LEU A O 1
ATOM 608 N N . ARG A 1 79 ? 4.255 -2.533 -31.038 1.00 95.81 79 ARG A N 1
ATOM 609 C CA . ARG A 1 79 ? 4.748 -3.500 -32.036 1.00 95.81 79 ARG A CA 1
ATOM 610 C C . ARG A 1 79 ? 4.254 -3.146 -33.431 1.00 95.81 79 ARG A C 1
ATOM 612 O O . ARG A 1 79 ? 5.058 -3.062 -34.351 1.00 95.81 79 ARG A O 1
ATOM 619 N N . GLU A 1 80 ? 2.957 -2.880 -33.563 1.00 95.88 80 GLU A N 1
ATOM 620 C CA . GLU A 1 80 ? 2.342 -2.487 -34.834 1.00 95.88 80 GLU A CA 1
ATOM 621 C C . GLU A 1 80 ? 2.886 -1.143 -35.339 1.00 95.88 80 GLU A C 1
ATOM 623 O O . GLU A 1 80 ? 3.324 -1.038 -36.483 1.00 95.88 80 GLU A O 1
ATOM 628 N N . THR A 1 81 ? 2.907 -0.119 -34.477 1.00 97.19 81 THR A N 1
ATOM 629 C CA . THR A 1 81 ? 3.299 1.254 -34.849 1.00 97.19 81 THR A CA 1
ATOM 630 C C . THR A 1 81 ? 4.737 1.325 -35.359 1.00 97.19 81 THR A C 1
ATOM 632 O O . THR A 1 81 ? 5.017 2.049 -36.313 1.00 97.19 81 THR A O 1
ATOM 635 N N . TYR A 1 82 ? 5.644 0.576 -34.732 1.00 96.25 82 TYR A N 1
ATOM 636 C CA . TYR A 1 82 ? 7.066 0.564 -35.075 1.00 96.25 82 TYR A CA 1
ATOM 637 C C . TYR A 1 82 ? 7.484 -0.666 -35.896 1.00 96.25 82 TYR A C 1
ATOM 639 O O . TYR A 1 82 ? 8.677 -0.885 -36.082 1.00 96.25 82 TYR A O 1
ATOM 647 N N . GLN A 1 83 ? 6.519 -1.455 -36.386 1.00 94.50 83 GLN A N 1
ATOM 648 C CA . GLN A 1 83 ? 6.736 -2.635 -37.238 1.00 94.50 83 GLN A CA 1
ATOM 649 C C . GLN A 1 83 ? 7.770 -3.616 -36.655 1.00 94.50 83 GLN A C 1
ATOM 651 O O . GLN A 1 83 ? 8.653 -4.123 -37.346 1.00 94.50 83 GLN A O 1
ATOM 656 N N . MET A 1 84 ? 7.677 -3.868 -35.349 1.00 91.75 84 MET A N 1
ATOM 657 C CA . MET A 1 84 ? 8.643 -4.688 -34.620 1.00 91.75 84 MET A CA 1
ATOM 658 C C . MET A 1 84 ? 8.379 -6.174 -34.818 1.00 91.75 84 MET A C 1
ATOM 660 O O . MET A 1 84 ? 7.255 -6.645 -34.660 1.00 91.75 84 MET A O 1
ATOM 664 N N . THR A 1 85 ? 9.447 -6.928 -35.067 1.00 87.38 85 THR A N 1
ATOM 665 C CA . THR A 1 85 ? 9.407 -8.392 -35.037 1.00 87.38 85 THR A CA 1
ATOM 666 C C . THR A 1 85 ? 9.851 -8.874 -33.659 1.00 87.38 85 THR A C 1
ATOM 668 O O . THR A 1 85 ? 10.998 -8.656 -33.272 1.00 87.38 85 THR A O 1
ATOM 671 N N . THR A 1 86 ? 8.953 -9.524 -32.917 1.00 87.06 86 THR A N 1
ATOM 672 C CA . THR A 1 86 ? 9.255 -10.176 -31.634 1.00 87.06 86 THR A CA 1
ATOM 673 C C . THR A 1 86 ? 9.211 -11.694 -31.784 1.00 87.06 86 THR A C 1
ATOM 675 O O . THR A 1 86 ? 8.481 -12.228 -32.619 1.00 87.06 86 THR A O 1
ATOM 678 N N . LYS A 1 87 ? 10.018 -12.406 -30.998 1.00 87.56 87 LYS A N 1
ATOM 679 C CA . LYS A 1 87 ? 10.044 -13.872 -30.944 1.00 87.56 87 LYS A CA 1
ATOM 680 C C . LYS A 1 87 ? 8.841 -14.411 -30.175 1.00 87.56 87 LYS A C 1
ATOM 682 O O . LYS A 1 87 ? 8.280 -15.427 -30.572 1.00 87.56 87 LYS A O 1
ATOM 687 N N . GLY A 1 88 ? 8.461 -13.745 -29.087 1.00 88.88 88 GLY A N 1
ATOM 688 C CA . GLY A 1 88 ? 7.338 -14.112 -28.236 1.00 88.88 88 GLY A CA 1
ATOM 689 C C . GLY A 1 88 ? 6.280 -13.020 -28.126 1.00 88.88 88 GLY A C 1
ATOM 690 O O . GLY A 1 88 ? 6.234 -12.061 -28.903 1.00 88.88 88 GLY A O 1
ATOM 691 N N . THR A 1 89 ? 5.403 -13.196 -27.137 1.00 90.62 89 THR A N 1
ATOM 692 C CA . THR A 1 89 ? 4.291 -12.276 -26.846 1.00 90.62 89 THR A CA 1
ATOM 693 C C . THR A 1 89 ? 4.549 -11.418 -25.611 1.00 90.62 89 THR A C 1
ATOM 695 O O . THR A 1 89 ? 3.715 -10.584 -25.260 1.00 90.62 89 THR A O 1
ATOM 698 N N . SER A 1 90 ? 5.718 -11.561 -24.976 1.00 92.38 90 SER A N 1
ATOM 699 C CA . SER A 1 90 ? 6.128 -10.780 -23.805 1.00 92.38 90 SER A CA 1
ATOM 700 C C . SER A 1 90 ? 6.056 -9.278 -24.078 1.00 92.38 90 SER A C 1
ATOM 702 O O . SER A 1 90 ? 6.671 -8.765 -25.017 1.00 92.38 90 SER A O 1
ATOM 704 N N . ASP A 1 91 ? 5.340 -8.553 -23.226 1.00 93.00 91 ASP A N 1
ATOM 705 C CA . ASP A 1 91 ? 5.169 -7.102 -23.298 1.00 93.00 91 ASP A CA 1
ATOM 706 C C . ASP A 1 91 ? 6.491 -6.335 -23.147 1.00 93.00 91 ASP A C 1
ATOM 708 O O . ASP A 1 91 ? 6.612 -5.209 -23.618 1.00 93.00 91 ASP A O 1
ATOM 712 N N . ILE A 1 92 ? 7.497 -6.961 -22.530 1.00 94.06 92 ILE A N 1
ATOM 713 C CA . ILE A 1 92 ? 8.834 -6.396 -22.319 1.00 94.06 92 ILE A CA 1
ATOM 714 C C . ILE A 1 92 ? 9.777 -6.626 -23.508 1.00 94.06 92 ILE A C 1
ATOM 716 O O . ILE A 1 92 ? 10.768 -5.910 -23.646 1.00 94.06 92 ILE A O 1
ATOM 720 N N . GLU A 1 93 ? 9.490 -7.575 -24.401 1.00 93.56 93 GLU A N 1
ATOM 721 C CA . GLU A 1 93 ? 10.396 -7.888 -25.519 1.00 93.56 93 GLU A CA 1
ATOM 722 C C . GLU A 1 93 ? 10.598 -6.693 -26.469 1.00 93.56 93 GLU A C 1
ATOM 724 O O . GLU A 1 93 ? 11.649 -6.549 -27.088 1.00 93.56 93 GLU A O 1
ATOM 729 N N . ILE A 1 94 ? 9.630 -5.773 -26.521 1.00 95.00 94 ILE A N 1
ATOM 730 C CA . ILE A 1 94 ? 9.711 -4.565 -27.350 1.00 95.00 94 ILE A CA 1
ATOM 731 C C . ILE A 1 94 ? 10.725 -3.537 -26.842 1.00 95.00 94 ILE A C 1
ATOM 733 O O . ILE A 1 94 ? 11.031 -2.595 -27.561 1.00 95.00 94 ILE A O 1
ATOM 737 N N . ILE A 1 95 ? 11.217 -3.649 -25.605 1.00 96.38 95 ILE A N 1
ATOM 738 C CA . ILE A 1 95 ? 11.952 -2.548 -24.975 1.00 96.38 95 ILE A CA 1
ATOM 739 C C . ILE A 1 95 ? 13.287 -2.274 -25.669 1.00 96.38 95 ILE A C 1
ATOM 741 O O . ILE A 1 95 ? 13.572 -1.117 -25.969 1.00 96.38 95 ILE A O 1
ATOM 745 N N . ALA A 1 96 ? 14.089 -3.308 -25.935 1.00 94.75 96 ALA A N 1
ATOM 746 C CA . ALA A 1 96 ? 15.371 -3.149 -26.622 1.00 94.75 96 ALA A CA 1
ATOM 747 C C . ALA A 1 96 ? 15.215 -2.520 -28.025 1.00 94.75 96 ALA A C 1
ATOM 749 O O . ALA A 1 96 ? 15.790 -1.452 -28.237 1.00 94.75 96 ALA A O 1
ATOM 750 N N . PRO A 1 97 ? 14.401 -3.077 -28.951 1.00 95.12 97 PRO A N 1
ATOM 751 C CA . PRO A 1 97 ? 14.235 -2.475 -30.276 1.00 95.12 97 PRO A CA 1
ATOM 752 C C . PRO A 1 97 ? 13.570 -1.092 -30.220 1.00 95.12 97 PRO A C 1
ATOM 754 O O . PRO A 1 97 ? 13.904 -0.210 -31.004 1.00 95.12 97 PRO A O 1
ATOM 757 N N . LEU A 1 98 ? 12.654 -0.846 -29.275 1.00 96.75 98 LEU A N 1
ATOM 758 C CA . LEU A 1 98 ? 12.042 0.478 -29.130 1.00 96.75 98 LEU A CA 1
ATOM 759 C C . LEU A 1 98 ? 13.045 1.524 -28.638 1.00 96.75 98 LEU A C 1
ATOM 761 O O . LEU A 1 98 ? 12.987 2.674 -29.070 1.00 96.75 98 LEU A O 1
ATOM 765 N N . PHE A 1 99 ? 13.958 1.138 -27.745 1.00 97.00 99 PHE A N 1
ATOM 766 C CA . PHE A 1 99 ? 15.010 2.022 -27.252 1.00 97.00 99 PHE A CA 1
ATOM 767 C C . PHE A 1 99 ? 16.033 2.342 -28.339 1.00 97.00 99 PHE A C 1
ATOM 769 O O . PHE A 1 99 ? 16.494 3.474 -28.414 1.00 97.00 99 PHE A O 1
ATOM 776 N N . GLU A 1 100 ? 16.341 1.385 -29.210 1.00 95.38 100 GLU A N 1
ATOM 777 C CA . GLU A 1 100 ? 17.197 1.611 -30.377 1.00 95.38 100 GLU A CA 1
ATOM 778 C C . GLU A 1 100 ? 16.611 2.684 -31.316 1.00 95.38 100 GLU A C 1
ATOM 780 O O . GLU A 1 100 ? 17.333 3.558 -31.788 1.00 95.38 100 GLU A O 1
ATOM 785 N N . ILE A 1 101 ? 15.286 2.685 -31.513 1.00 96.19 101 ILE A N 1
ATOM 786 C CA . ILE A 1 101 ? 14.590 3.653 -32.380 1.00 96.19 101 ILE A CA 1
ATOM 787 C C . ILE A 1 101 ? 14.422 5.025 -31.708 1.00 96.19 101 ILE A C 1
ATOM 789 O O . ILE A 1 101 ? 14.624 6.062 -32.337 1.00 96.19 101 ILE A O 1
ATOM 793 N N . LEU A 1 102 ? 13.975 5.051 -30.449 1.00 97.00 102 LEU A N 1
ATOM 794 C CA . LEU A 1 102 ? 13.522 6.278 -29.777 1.00 97.00 102 LEU A CA 1
ATOM 795 C C . LEU A 1 102 ? 14.546 6.881 -28.813 1.00 97.00 102 LEU A C 1
ATOM 797 O O . LEU A 1 102 ? 14.358 8.011 -28.337 1.00 97.00 102 LEU A O 1
ATOM 801 N N . GLY A 1 103 ? 15.581 6.121 -28.463 1.00 96.56 103 GLY A N 1
ATOM 802 C CA . GLY A 1 103 ? 16.488 6.437 -27.373 1.00 96.56 103 GLY A CA 1
ATOM 803 C C . GLY A 1 103 ? 15.723 6.792 -26.101 1.00 96.56 103 GLY A C 1
ATOM 804 O O . GLY A 1 103 ? 14.768 6.133 -25.683 1.00 96.56 103 GLY A O 1
ATOM 805 N N . GLU A 1 104 ? 16.107 7.908 -25.497 1.00 96.44 104 GLU A N 1
ATOM 806 C CA . GLU A 1 104 ? 15.558 8.360 -24.222 1.00 96.44 104 GLU A CA 1
ATOM 807 C C . GLU A 1 104 ? 14.076 8.763 -24.302 1.00 96.44 104 GLU A C 1
ATOM 809 O O . GLU A 1 104 ? 13.380 8.754 -23.288 1.00 96.44 104 GLU A O 1
ATOM 814 N N . THR A 1 105 ? 13.550 9.077 -25.491 1.00 96.62 105 THR A N 1
ATOM 815 C CA . THR A 1 105 ? 12.133 9.456 -25.658 1.00 96.62 105 THR A CA 1
ATOM 816 C C . THR A 1 105 ? 11.164 8.279 -25.502 1.00 96.62 105 THR A C 1
ATOM 818 O O . THR A 1 105 ? 9.953 8.486 -25.416 1.00 96.62 105 THR A O 1
ATOM 821 N N . ILE A 1 106 ? 11.679 7.048 -25.357 1.00 97.19 106 ILE A N 1
ATOM 822 C CA . ILE A 1 106 ? 10.888 5.837 -25.099 1.00 97.19 106 ILE A CA 1
ATOM 823 C C . ILE A 1 106 ? 9.879 6.009 -23.950 1.00 97.19 106 ILE A C 1
ATOM 825 O O . ILE A 1 106 ? 8.741 5.548 -24.040 1.00 97.19 106 ILE A O 1
ATOM 829 N N . ILE A 1 107 ? 10.250 6.711 -22.874 1.00 96.62 107 ILE A N 1
ATOM 830 C CA . ILE A 1 107 ? 9.396 6.841 -21.683 1.00 96.62 107 ILE A CA 1
ATOM 831 C C . ILE A 1 107 ? 8.106 7.626 -21.953 1.00 96.62 107 ILE A C 1
ATOM 833 O O . ILE A 1 107 ? 7.134 7.478 -21.218 1.00 96.62 107 ILE A O 1
ATOM 837 N N . ASP A 1 108 ? 8.065 8.416 -23.028 1.00 93.81 108 ASP A N 1
ATOM 838 C CA . ASP A 1 108 ? 6.889 9.200 -23.399 1.00 93.81 108 ASP A CA 1
ATOM 839 C C . ASP A 1 108 ? 5.860 8.359 -24.175 1.00 93.81 108 ASP A C 1
ATOM 841 O O . ASP A 1 108 ? 4.669 8.697 -24.217 1.00 93.81 108 ASP A O 1
ATOM 845 N N . VAL A 1 109 ? 6.272 7.223 -24.749 1.00 95.31 109 VAL A N 1
ATOM 846 C CA . VAL A 1 109 ? 5.377 6.315 -25.484 1.00 95.31 109 VAL A CA 1
ATOM 847 C C . VAL A 1 109 ? 4.935 5.109 -24.660 1.00 95.31 109 VAL A C 1
ATOM 849 O O . VAL A 1 109 ? 3.824 4.623 -24.876 1.00 95.31 109 VAL A O 1
ATOM 852 N N . LEU A 1 110 ? 5.734 4.669 -23.682 1.00 96.31 110 LEU A N 1
ATOM 853 C CA . LEU A 1 110 ? 5.378 3.553 -22.804 1.00 96.31 110 LEU A CA 1
ATOM 854 C C . LEU A 1 110 ? 4.175 3.901 -21.912 1.00 96.31 110 LEU A C 1
ATOM 856 O O . LEU A 1 110 ? 4.172 4.892 -21.181 1.00 96.31 110 LEU A O 1
ATOM 860 N N . ASP A 1 111 ? 3.145 3.058 -21.954 1.00 96.50 111 ASP A N 1
ATOM 861 C CA . ASP A 1 111 ? 1.969 3.137 -21.090 1.00 96.50 111 ASP A CA 1
ATOM 862 C C . ASP A 1 111 ? 1.954 1.928 -20.157 1.00 96.50 111 ASP A C 1
ATOM 864 O O . ASP A 1 111 ? 1.502 0.844 -20.517 1.00 96.50 111 ASP A O 1
ATOM 868 N N . GLY A 1 112 ? 2.494 2.104 -18.955 1.00 95.75 112 GLY A N 1
ATOM 869 C CA . GLY A 1 112 ? 2.741 0.990 -18.056 1.00 95.75 112 GLY A CA 1
ATOM 870 C C . GLY A 1 112 ? 3.276 1.409 -16.698 1.00 95.75 112 GLY A C 1
ATOM 871 O O . GLY A 1 112 ? 3.559 2.581 -16.446 1.00 95.75 112 GLY A O 1
ATOM 872 N N . PHE A 1 113 ? 3.439 0.419 -15.827 1.00 96.88 113 PHE A N 1
ATOM 873 C CA . PHE A 1 113 ? 4.200 0.564 -14.589 1.00 96.88 113 PHE A CA 1
ATOM 874 C C . PHE A 1 113 ? 5.404 -0.345 -14.664 1.00 96.88 113 PHE A C 1
ATOM 876 O O . PHE A 1 113 ? 5.244 -1.548 -14.849 1.00 96.88 113 PHE A O 1
ATOM 883 N N . TYR A 1 114 ? 6.592 0.214 -14.505 1.00 97.25 114 TYR A N 1
ATOM 884 C CA . TYR A 1 114 ? 7.825 -0.504 -14.743 1.00 97.25 114 TYR A CA 1
ATOM 885 C C . TYR A 1 114 ? 8.991 0.127 -13.993 1.00 97.25 114 TYR A C 1
ATOM 887 O O . TYR A 1 114 ? 9.064 1.334 -13.766 1.00 97.25 114 TYR A O 1
ATOM 895 N N . SER A 1 115 ? 9.943 -0.726 -13.659 1.00 97.88 115 SER A N 1
ATOM 896 C CA . SER A 1 115 ? 11.313 -0.351 -13.352 1.00 97.88 115 SER A CA 1
ATOM 897 C C . SER A 1 115 ? 12.220 -1.297 -14.124 1.00 97.88 115 SER A C 1
ATOM 899 O O . SER A 1 115 ? 11.945 -2.500 -14.135 1.00 97.88 115 SER A O 1
ATOM 901 N N . GLY A 1 116 ? 13.276 -0.801 -14.751 1.00 97.75 116 GLY A N 1
ATOM 902 C CA . GLY A 1 116 ? 14.123 -1.639 -15.588 1.00 97.75 116 GLY A CA 1
ATOM 903 C C . GLY A 1 116 ? 15.508 -1.074 -15.826 1.00 97.75 116 GLY A C 1
ATOM 904 O O . GLY A 1 116 ? 15.810 0.059 -15.455 1.00 97.75 116 GLY A O 1
ATOM 905 N N . ILE A 1 117 ? 16.348 -1.899 -16.433 1.00 98.19 117 ILE A N 1
ATOM 906 C CA . ILE A 1 117 ? 17.733 -1.604 -16.778 1.00 98.19 117 ILE A CA 1
ATOM 907 C C . ILE A 1 117 ? 17.917 -1.928 -18.258 1.00 98.19 117 ILE A C 1
ATOM 909 O O . ILE A 1 117 ? 17.450 -2.968 -18.726 1.00 98.19 117 ILE A O 1
ATOM 913 N N . ILE A 1 118 ? 18.602 -1.039 -18.972 1.00 98.00 118 ILE A N 1
ATOM 914 C CA . ILE A 1 118 ? 19.067 -1.233 -20.346 1.00 98.00 118 ILE A CA 1
ATOM 915 C C . ILE A 1 118 ? 20.575 -0.987 -20.345 1.00 98.00 118 ILE A C 1
ATOM 917 O O . ILE A 1 118 ? 21.027 0.117 -20.045 1.00 98.00 118 ILE A O 1
ATOM 921 N N . ILE A 1 119 ? 21.359 -2.007 -20.679 1.00 97.50 119 ILE A N 1
ATOM 922 C CA . ILE A 1 119 ? 22.800 -1.878 -20.898 1.00 97.50 119 ILE A CA 1
ATOM 923 C C . ILE A 1 119 ? 23.039 -1.845 -22.397 1.00 97.50 119 ILE A C 1
ATOM 925 O O . ILE A 1 119 ? 22.730 -2.813 -23.084 1.00 97.50 119 ILE A O 1
ATOM 929 N N . HIS A 1 120 ? 23.611 -0.749 -22.884 1.00 96.75 120 HIS A N 1
ATOM 930 C CA . HIS A 1 120 ? 24.120 -0.653 -24.245 1.00 96.75 120 HIS A CA 1
ATOM 931 C C . HIS A 1 120 ? 25.557 -1.187 -24.268 1.00 96.75 120 HIS A C 1
ATOM 933 O O . HIS A 1 120 ? 26.460 -0.560 -23.708 1.00 96.75 120 HIS A O 1
ATOM 939 N N . LYS A 1 121 ? 25.757 -2.365 -24.868 1.00 96.50 121 LYS A N 1
ATOM 940 C CA . LYS A 1 121 ? 27.022 -3.113 -24.878 1.00 96.50 121 LYS A CA 1
ATOM 941 C C . LYS A 1 121 ? 28.164 -2.308 -25.527 1.00 96.50 121 LYS A C 1
ATOM 943 O O . LYS A 1 121 ? 29.197 -2.177 -24.870 1.00 96.50 121 LYS A O 1
ATOM 948 N N . PRO A 1 122 ? 28.004 -1.683 -26.716 1.00 96.19 122 PRO A N 1
ATOM 949 C CA . PRO A 1 122 ? 29.091 -0.947 -27.372 1.00 96.19 122 PRO A CA 1
ATOM 950 C C . PRO A 1 122 ? 29.638 0.230 -26.554 1.00 96.19 122 PRO A C 1
ATOM 952 O O . PRO A 1 122 ? 30.849 0.403 -26.447 1.00 96.19 122 PRO A O 1
ATOM 955 N N . THR A 1 123 ? 28.762 1.034 -25.938 1.00 94.94 123 THR A N 1
ATOM 956 C CA . THR A 1 123 ? 29.181 2.206 -25.140 1.00 94.94 123 THR A CA 1
ATOM 957 C C . THR A 1 123 ? 29.293 1.913 -23.647 1.00 94.94 123 THR A C 1
ATOM 959 O O . THR A 1 123 ? 29.561 2.826 -22.863 1.00 94.94 123 THR A O 1
ATOM 962 N N . LYS A 1 124 ? 29.033 0.668 -23.227 1.00 94.31 124 LYS A N 1
ATOM 963 C CA . LYS A 1 124 ? 29.004 0.220 -21.823 1.00 94.31 124 LYS A CA 1
ATOM 964 C C . LYS A 1 124 ? 28.119 1.089 -20.924 1.00 94.31 124 LYS A C 1
ATOM 966 O O . LYS A 1 124 ? 28.385 1.266 -19.737 1.00 94.31 124 LYS A O 1
ATOM 971 N N . THR A 1 125 ? 27.082 1.690 -21.499 1.00 94.88 125 THR A N 1
ATOM 972 C CA . THR A 1 125 ? 26.220 2.634 -20.786 1.00 94.88 125 THR A CA 1
ATOM 973 C C . THR A 1 125 ? 25.068 1.888 -20.131 1.00 94.88 125 THR A C 1
ATOM 975 O O . THR A 1 125 ? 24.347 1.152 -20.800 1.00 94.88 125 THR A O 1
ATOM 978 N N . CYS A 1 126 ? 24.886 2.094 -18.826 1.00 96.25 126 CYS A N 1
ATOM 979 C CA . CYS A 1 126 ? 23.787 1.523 -18.053 1.00 96.25 126 CYS A CA 1
ATOM 980 C C . CYS A 1 126 ? 22.695 2.576 -17.840 1.00 96.25 126 CYS A C 1
ATOM 982 O O . CYS A 1 126 ? 22.842 3.469 -16.999 1.00 96.25 126 CYS A O 1
ATOM 984 N N . TYR A 1 127 ? 21.598 2.445 -18.579 1.00 97.88 127 TYR A N 1
ATOM 985 C CA . TYR A 1 127 ? 20.372 3.210 -18.385 1.00 97.88 127 TYR A CA 1
ATOM 986 C C . TYR A 1 127 ? 19.464 2.494 -17.389 1.00 97.88 127 TYR A C 1
ATOM 988 O O . TYR A 1 127 ? 19.309 1.274 -17.426 1.00 97.88 127 TYR A O 1
ATOM 996 N N . VAL A 1 128 ? 18.827 3.262 -16.516 1.00 98.00 128 VAL A N 1
ATOM 997 C CA . VAL A 1 128 ? 17.883 2.773 -15.515 1.00 98.00 128 VAL A CA 1
ATOM 998 C C . VAL A 1 128 ? 16.594 3.555 -15.669 1.00 98.00 128 VAL A C 1
ATOM 1000 O O . VAL A 1 128 ? 16.598 4.785 -15.645 1.00 98.00 128 VAL A O 1
ATOM 1003 N N . LEU A 1 129 ? 15.495 2.840 -15.866 1.00 97.81 129 LEU A N 1
ATOM 1004 C CA . LEU A 1 129 ? 14.200 3.411 -16.187 1.00 97.81 129 LEU A CA 1
ATOM 1005 C C . LEU A 1 129 ? 13.222 3.145 -15.048 1.00 97.81 129 LEU A C 1
ATOM 1007 O O . LEU A 1 129 ? 13.178 2.042 -14.503 1.00 97.81 129 LEU A O 1
ATOM 1011 N N . ARG A 1 130 ? 12.392 4.135 -14.721 1.00 97.38 130 ARG A N 1
ATOM 1012 C CA . ARG A 1 130 ? 11.295 3.993 -13.759 1.00 97.38 130 ARG A CA 1
ATOM 1013 C C . ARG A 1 130 ? 10.056 4.743 -14.236 1.00 97.38 130 ARG A C 1
ATOM 1015 O O . ARG A 1 130 ? 10.156 5.833 -14.803 1.00 97.38 130 ARG A O 1
ATOM 1022 N N . ASP A 1 131 ? 8.886 4.155 -14.016 1.00 96.81 131 ASP A N 1
ATOM 1023 C CA . ASP A 1 131 ? 7.604 4.728 -14.422 1.00 96.81 131 ASP A CA 1
ATOM 1024 C C . ASP A 1 131 ? 7.314 6.087 -13.766 1.00 96.81 131 ASP A C 1
ATOM 1026 O O . ASP A 1 131 ? 7.931 6.482 -12.773 1.00 96.81 131 ASP A O 1
ATOM 1030 N N . TYR A 1 132 ? 6.350 6.809 -14.339 1.00 95.69 132 TYR A N 1
ATOM 1031 C CA . TYR A 1 132 ? 6.077 8.207 -14.008 1.00 95.69 132 TYR A CA 1
ATOM 1032 C C . TYR A 1 132 ? 5.641 8.437 -12.553 1.00 95.69 132 TYR A C 1
ATOM 1034 O O . TYR A 1 132 ? 5.776 9.549 -12.042 1.00 95.69 132 TYR A O 1
ATOM 1042 N N . ILE A 1 133 ? 5.113 7.410 -11.874 1.00 95.81 133 ILE A N 1
ATOM 1043 C CA . ILE A 1 133 ? 4.673 7.508 -10.477 1.00 95.81 133 ILE A CA 1
ATOM 1044 C C . ILE A 1 133 ? 5.618 6.777 -9.518 1.00 95.81 133 ILE A C 1
ATOM 1046 O O . ILE A 1 133 ? 5.523 6.964 -8.306 1.00 95.81 133 ILE A O 1
ATOM 1050 N N . GLY A 1 134 ? 6.575 6.008 -10.041 1.00 95.69 134 GLY A N 1
ATOM 1051 C CA . GLY A 1 134 ? 7.517 5.207 -9.270 1.00 95.69 134 GLY A CA 1
ATOM 1052 C C . GLY A 1 134 ? 6.881 3.963 -8.652 1.00 95.69 134 GLY A C 1
ATOM 1053 O O . GLY A 1 134 ? 7.305 3.547 -7.571 1.00 95.69 134 GLY A O 1
ATOM 1054 N N . LYS A 1 135 ? 5.860 3.378 -9.295 1.00 96.00 135 LYS A N 1
ATOM 1055 C CA . LYS A 1 135 ? 5.101 2.250 -8.735 1.00 96.00 135 LYS A CA 1
ATOM 1056 C C . LYS A 1 135 ? 5.973 1.022 -8.502 1.00 96.00 135 LYS A C 1
ATOM 1058 O O . LYS A 1 135 ? 5.729 0.296 -7.539 1.00 96.00 135 LYS A O 1
ATOM 1063 N N . LYS A 1 136 ? 6.956 0.771 -9.369 1.00 95.50 136 LYS A N 1
ATOM 1064 C CA . LYS A 1 136 ? 7.885 -0.354 -9.204 1.00 95.50 136 LYS A CA 1
ATOM 1065 C C . LYS A 1 136 ? 9.128 0.079 -8.431 1.00 95.50 136 LYS A C 1
ATOM 1067 O O . LYS A 1 136 ? 9.764 1.060 -8.829 1.00 95.50 136 LYS A O 1
ATOM 1072 N N . PRO A 1 137 ? 9.421 -0.555 -7.276 1.00 95.19 137 PRO A N 1
ATOM 1073 C CA . PRO A 1 137 ? 10.546 -0.162 -6.447 1.00 95.19 137 PRO A CA 1
ATOM 1074 C C . PRO A 1 137 ? 11.855 -0.568 -7.120 1.00 95.19 137 PRO A C 1
ATOM 1076 O O . PRO A 1 137 ? 11.967 -1.646 -7.705 1.00 95.19 137 PRO A O 1
ATOM 1079 N N . LEU A 1 138 ? 12.827 0.334 -7.053 1.00 96.56 138 LEU A N 1
ATOM 1080 C CA . LEU A 1 138 ? 14.184 0.118 -7.525 1.00 96.56 138 LEU A CA 1
ATOM 1081 C C . LEU A 1 138 ? 15.095 1.092 -6.777 1.00 96.56 138 LEU A C 1
ATOM 1083 O O . LEU A 1 138 ? 14.759 2.275 -6.654 1.00 96.56 138 LEU A O 1
ATOM 1087 N N . PHE A 1 139 ? 16.218 0.598 -6.272 1.00 96.38 139 PHE A N 1
ATOM 1088 C CA . PHE A 1 139 ? 17.160 1.349 -5.447 1.00 96.38 139 PHE A CA 1
ATOM 1089 C C . PHE A 1 139 ? 18.554 1.259 -6.032 1.00 96.38 139 PHE A C 1
ATOM 1091 O O . PHE A 1 139 ? 18.950 0.187 -6.472 1.00 96.38 139 PHE A O 1
ATOM 1098 N N . PHE A 1 140 ? 19.296 2.362 -5.991 1.00 96.69 140 PHE A N 1
ATOM 1099 C CA . PHE A 1 140 ? 20.745 2.346 -6.129 1.00 96.69 140 PHE A CA 1
ATOM 1100 C C . PHE A 1 140 ? 21.354 2.223 -4.734 1.00 96.69 140 PHE A C 1
ATOM 1102 O O . PHE A 1 140 ? 21.027 3.003 -3.841 1.00 96.69 140 PHE A O 1
ATOM 1109 N N . ILE A 1 141 ? 22.200 1.219 -4.533 1.00 95.75 141 ILE A N 1
ATOM 1110 C CA . ILE A 1 141 ? 22.714 0.805 -3.230 1.00 95.75 141 ILE A CA 1
ATOM 1111 C C . ILE A 1 141 ? 24.239 0.781 -3.303 1.00 95.75 141 ILE A C 1
ATOM 1113 O O . ILE A 1 141 ? 24.829 0.102 -4.146 1.00 95.75 141 ILE A O 1
ATOM 1117 N N . LYS A 1 142 ? 24.885 1.512 -2.396 1.00 93.69 142 LYS A N 1
ATOM 1118 C CA . LYS A 1 142 ? 26.341 1.542 -2.252 1.00 93.69 142 LYS A CA 1
ATOM 1119 C C . LYS A 1 142 ? 26.751 0.614 -1.122 1.00 93.69 142 LYS A C 1
ATOM 1121 O O . LYS A 1 142 ? 26.258 0.750 0.000 1.00 93.69 142 LYS A O 1
ATOM 1126 N N . THR A 1 143 ? 27.679 -0.293 -1.402 1.00 91.56 143 THR A N 1
ATOM 1127 C CA . THR A 1 143 ? 28.278 -1.175 -0.391 1.00 91.56 143 THR A CA 1
ATOM 1128 C C . THR A 1 143 ? 29.750 -0.821 -0.177 1.00 91.56 143 THR A C 1
ATOM 1130 O O . THR A 1 143 ? 30.258 0.178 -0.695 1.00 91.56 143 THR A O 1
ATOM 1133 N N . THR A 1 144 ? 30.458 -1.614 0.626 1.00 86.38 144 THR A N 1
ATOM 1134 C CA . THR A 1 144 ? 31.910 -1.468 0.784 1.00 86.38 144 THR A CA 1
ATOM 1135 C C . THR A 1 144 ? 32.692 -1.956 -0.433 1.00 86.38 144 THR A C 1
ATOM 1137 O O . THR A 1 144 ? 33.732 -1.370 -0.720 1.00 86.38 144 THR A O 1
ATOM 1140 N N . ALA A 1 145 ? 32.198 -2.977 -1.138 1.00 87.38 145 ALA A N 1
ATOM 1141 C CA . ALA A 1 145 ? 32.946 -3.675 -2.186 1.00 87.38 145 ALA A CA 1
ATOM 1142 C C . ALA A 1 145 ? 32.439 -3.389 -3.611 1.00 87.38 145 ALA A C 1
ATOM 1144 O O . ALA A 1 145 ? 33.237 -3.326 -4.538 1.00 87.38 145 ALA A O 1
ATOM 1145 N N . PHE A 1 146 ? 31.132 -3.196 -3.788 1.00 90.94 146 PHE A N 1
ATOM 1146 C CA . PHE A 1 146 ? 30.488 -2.974 -5.088 1.00 90.94 146 PHE A CA 1
ATOM 1147 C C . PHE A 1 146 ? 29.291 -2.017 -4.970 1.00 90.94 146 PHE A C 1
ATOM 1149 O O . PHE A 1 146 ? 28.804 -1.732 -3.872 1.00 90.94 146 PHE A O 1
ATOM 1156 N N . ASN A 1 147 ? 28.769 -1.540 -6.098 1.00 93.12 147 ASN A N 1
ATOM 1157 C CA . ASN A 1 147 ? 27.451 -0.896 -6.122 1.00 93.12 147 ASN A CA 1
ATOM 1158 C C . ASN A 1 147 ? 26.434 -1.872 -6.691 1.00 93.12 147 ASN A C 1
ATOM 1160 O O . ASN A 1 147 ? 26.772 -2.685 -7.549 1.00 93.12 147 ASN A O 1
ATOM 1164 N N . CYS A 1 148 ? 25.180 -1.781 -6.273 1.00 95.12 148 CYS A N 1
ATOM 1165 C CA . CYS A 1 148 ? 24.128 -2.552 -6.911 1.00 95.12 148 CYS A CA 1
ATOM 1166 C C . CYS A 1 148 ? 22.849 -1.754 -7.119 1.00 95.12 148 CYS A C 1
ATOM 1168 O O . CYS A 1 148 ? 22.606 -0.733 -6.479 1.00 95.12 148 CYS A O 1
ATOM 1170 N N . ILE A 1 149 ? 22.043 -2.235 -8.057 1.00 97.19 149 ILE A N 1
ATOM 1171 C CA . ILE A 1 149 ? 20.663 -1.829 -8.246 1.00 97.19 149 ILE A CA 1
ATOM 1172 C C . ILE A 1 149 ? 19.789 -3.021 -7.894 1.00 97.19 149 ILE A C 1
ATOM 1174 O O . ILE A 1 149 ? 20.001 -4.102 -8.437 1.00 97.19 149 ILE A O 1
ATOM 1178 N N . ALA A 1 150 ? 18.812 -2.839 -7.011 1.00 97.38 150 ALA A N 1
ATOM 1179 C CA . ALA A 1 150 ? 17.917 -3.917 -6.598 1.00 97.38 150 ALA A CA 1
ATOM 1180 C C . ALA A 1 150 ? 16.478 -3.428 -6.410 1.00 97.38 150 ALA A C 1
ATOM 1182 O O . ALA A 1 150 ? 16.248 -2.255 -6.101 1.00 97.38 150 ALA A O 1
ATOM 1183 N N . SER A 1 151 ? 15.495 -4.312 -6.608 1.00 97.38 151 SER A N 1
ATOM 1184 C CA . SER A 1 151 ? 14.082 -3.977 -6.362 1.00 97.38 151 SER A CA 1
ATOM 1185 C C . SER A 1 151 ? 13.766 -3.798 -4.874 1.00 97.38 151 SER A C 1
ATOM 1187 O O . SER A 1 151 ? 12.891 -3.007 -4.526 1.00 97.38 151 SER A O 1
ATOM 1189 N N . GLU A 1 152 ? 14.478 -4.507 -4.001 1.00 96.69 152 GLU A N 1
ATOM 1190 C CA . GLU A 1 152 ? 14.333 -4.473 -2.544 1.00 96.69 152 GLU A CA 1
ATOM 1191 C C . GLU A 1 152 ? 15.724 -4.383 -1.888 1.00 96.69 152 GLU A C 1
ATOM 1193 O O . GLU A 1 152 ? 16.710 -4.817 -2.482 1.00 96.69 152 GLU A O 1
ATOM 1198 N N . LEU A 1 153 ? 15.825 -3.801 -0.687 1.00 95.56 153 LEU A N 1
ATOM 1199 C CA . LEU A 1 153 ? 17.106 -3.656 0.023 1.00 95.56 153 LEU A CA 1
ATOM 1200 C C . LEU A 1 153 ? 17.556 -4.971 0.675 1.00 95.56 153 LEU A C 1
ATOM 1202 O O . LEU A 1 153 ? 18.750 -5.208 0.860 1.00 95.56 153 LEU A O 1
ATOM 1206 N N . LYS A 1 154 ? 16.597 -5.826 1.047 1.00 92.69 154 LYS A N 1
ATOM 1207 C CA . LYS A 1 154 ? 16.862 -7.141 1.633 1.00 92.69 154 LYS A CA 1
ATOM 1208 C C . LYS A 1 154 ? 17.731 -8.000 0.707 1.00 92.69 154 LYS A C 1
ATOM 1210 O O . LYS A 1 154 ? 17.547 -8.027 -0.506 1.00 92.69 154 LYS A O 1
ATOM 1215 N N . GLY A 1 155 ? 18.669 -8.725 1.310 1.00 88.38 155 GLY A N 1
ATOM 1216 C CA . GLY A 1 155 ? 19.659 -9.536 0.597 1.00 88.38 155 GLY A CA 1
ATOM 1217 C C . GLY A 1 155 ? 21.012 -8.855 0.415 1.00 88.38 155 GLY A C 1
ATOM 1218 O O . GLY A 1 155 ? 21.993 -9.559 0.201 1.00 88.38 155 GLY A O 1
ATOM 1219 N N . VAL A 1 156 ? 21.092 -7.527 0.561 1.00 92.81 156 VAL A N 1
ATOM 1220 C CA . VAL A 1 156 ? 22.369 -6.800 0.581 1.00 92.81 156 VAL A CA 1
ATOM 1221 C C . VAL A 1 156 ? 22.888 -6.723 2.019 1.00 92.81 156 VAL A C 1
ATOM 1223 O O . VAL A 1 156 ? 22.252 -6.109 2.873 1.00 92.81 156 VAL A O 1
ATOM 1226 N N . GLU A 1 157 ? 24.037 -7.339 2.302 1.00 83.81 157 GLU A N 1
ATOM 1227 C CA . GLU A 1 157 ? 24.543 -7.475 3.679 1.00 83.81 157 GLU A CA 1
ATOM 1228 C C . GLU A 1 157 ? 25.049 -6.161 4.286 1.00 83.81 157 GLU A C 1
ATOM 1230 O O . GLU A 1 157 ? 24.715 -5.830 5.422 1.00 83.81 157 GLU A O 1
ATOM 1235 N N . THR A 1 158 ? 25.858 -5.402 3.536 1.00 87.44 158 THR A N 1
ATOM 1236 C CA . THR A 1 158 ? 26.522 -4.187 4.039 1.00 87.44 158 THR A CA 1
ATOM 1237 C C . THR A 1 158 ? 26.159 -2.973 3.192 1.00 87.44 158 THR A C 1
ATOM 1239 O O . THR A 1 158 ? 26.855 -2.623 2.237 1.00 87.44 158 THR A O 1
ATOM 1242 N N . ILE A 1 159 ? 25.064 -2.308 3.555 1.00 93.62 159 ILE A N 1
ATOM 1243 C CA . ILE A 1 159 ? 24.605 -1.079 2.898 1.00 93.62 159 ILE A CA 1
ATOM 1244 C C . ILE A 1 159 ? 25.271 0.132 3.566 1.00 93.62 159 ILE A C 1
ATOM 1246 O O . ILE A 1 159 ? 25.003 0.422 4.728 1.00 93.62 159 ILE A O 1
ATOM 1250 N N . LYS A 1 160 ? 26.110 0.870 2.825 1.00 93.00 160 LYS A N 1
ATOM 1251 C CA . LYS A 1 160 ? 26.654 2.170 3.268 1.00 93.00 160 LYS A CA 1
ATOM 1252 C C . LYS A 1 160 ? 25.641 3.292 3.081 1.00 93.00 160 LYS A C 1
ATOM 1254 O O . LYS A 1 160 ? 25.477 4.141 3.947 1.00 93.00 160 LYS A O 1
ATOM 1259 N N . SER A 1 161 ? 24.992 3.309 1.923 1.00 93.31 161 SER A N 1
ATOM 1260 C CA . SER A 1 161 ? 23.904 4.227 1.608 1.00 93.31 161 SER A CA 1
ATOM 1261 C C . SER A 1 161 ? 23.059 3.666 0.475 1.00 93.31 161 SER A C 1
ATOM 1263 O O . SER A 1 161 ? 23.501 2.800 -0.284 1.00 93.31 161 SER A O 1
ATOM 1265 N N . PHE A 1 162 ? 21.831 4.154 0.363 1.00 94.88 162 PHE A N 1
ATOM 1266 C CA . PHE A 1 162 ? 20.946 3.817 -0.737 1.00 94.88 162 PHE A CA 1
ATOM 1267 C C . PHE A 1 162 ? 20.053 5.005 -1.072 1.00 94.88 162 PHE A C 1
ATOM 1269 O O . PHE A 1 162 ? 19.756 5.837 -0.216 1.00 94.88 162 PHE A O 1
ATOM 1276 N N . GLU A 1 163 ? 19.593 5.053 -2.312 1.00 93.81 163 GLU A N 1
ATOM 1277 C CA . GLU A 1 163 ? 18.608 6.023 -2.767 1.00 93.81 163 GLU A CA 1
ATOM 1278 C C . GLU A 1 163 ? 17.639 5.369 -3.760 1.00 93.81 163 GLU A C 1
ATOM 1280 O O . GLU A 1 163 ? 18.035 4.489 -4.533 1.00 93.81 163 GLU A O 1
ATOM 1285 N N . PRO A 1 164 ? 16.344 5.730 -3.739 1.00 93.88 164 PRO A N 1
ATOM 1286 C CA . PRO A 1 164 ? 15.412 5.263 -4.753 1.00 93.88 164 PRO A CA 1
ATOM 1287 C C . PRO A 1 164 ? 15.827 5.797 -6.127 1.00 93.88 164 PRO A C 1
ATOM 1289 O O . PRO A 1 164 ? 16.121 6.981 -6.277 1.00 93.88 164 PRO A O 1
ATOM 1292 N N . ILE A 1 165 ? 15.771 4.943 -7.148 1.00 95.56 165 ILE A N 1
ATOM 1293 C CA . ILE A 1 165 ? 16.001 5.361 -8.534 1.00 95.56 165 ILE A CA 1
ATOM 1294 C C . ILE A 1 165 ? 14.973 6.450 -8.905 1.00 95.56 165 ILE A C 1
ATOM 1296 O O . ILE A 1 165 ? 13.770 6.227 -8.680 1.00 95.56 165 ILE A O 1
ATOM 1300 N N . PRO A 1 166 ? 15.399 7.599 -9.470 1.00 95.12 166 PRO A N 1
ATOM 1301 C CA . PRO A 1 166 ? 14.491 8.647 -9.924 1.00 95.12 166 PRO A CA 1
ATOM 1302 C C . PRO A 1 166 ? 13.461 8.145 -10.943 1.00 95.12 166 PRO A C 1
ATOM 1304 O O . PRO A 1 166 ? 13.715 7.223 -11.716 1.00 95.12 166 PRO A O 1
ATOM 1307 N N . LYS A 1 167 ? 12.283 8.776 -10.962 1.00 96.25 167 LYS A N 1
ATOM 1308 C CA . LYS A 1 167 ? 11.267 8.564 -12.007 1.00 96.25 167 LYS A CA 1
ATOM 1309 C C . LYS A 1 167 ? 11.832 9.041 -13.354 1.00 96.25 167 LYS A C 1
ATOM 1311 O O . LYS A 1 167 ? 12.471 10.088 -13.393 1.00 96.25 167 LYS A O 1
ATOM 1316 N N . GLY A 1 168 ? 11.555 8.332 -14.448 1.00 97.56 168 GLY A N 1
ATOM 1317 C CA . GLY A 1 168 ? 12.095 8.651 -15.776 1.00 97.56 168 GLY A CA 1
ATOM 1318 C C . GLY A 1 168 ? 13.315 7.803 -16.131 1.00 97.56 168 GLY A C 1
ATOM 1319 O O . GLY A 1 168 ? 13.318 6.608 -15.844 1.00 97.56 168 GLY A O 1
ATOM 1320 N N . ILE A 1 169 ? 14.319 8.398 -16.778 1.00 98.31 169 ILE A N 1
ATOM 1321 C CA . ILE A 1 169 ? 15.572 7.730 -17.155 1.00 98.31 169 ILE A CA 1
ATOM 1322 C C . ILE A 1 169 ? 16.726 8.326 -16.365 1.00 98.31 169 ILE A C 1
ATOM 1324 O O . ILE A 1 169 ? 16.893 9.545 -16.300 1.00 98.31 169 ILE A O 1
ATOM 1328 N N . SER A 1 170 ? 17.548 7.447 -15.807 1.00 98.00 170 SER A N 1
ATOM 1329 C CA . SER A 1 170 ? 18.837 7.781 -15.219 1.00 98.00 170 SER A CA 1
ATOM 1330 C C . SER A 1 170 ? 19.957 6.975 -15.871 1.00 98.00 170 SER A C 1
ATOM 1332 O O . SER A 1 170 ? 19.712 5.904 -16.418 1.00 98.00 170 SER A O 1
ATOM 1334 N N . VAL A 1 171 ? 21.192 7.460 -15.782 1.00 96.94 171 VAL A N 1
ATOM 1335 C CA . VAL A 1 171 ? 22.400 6.727 -16.185 1.00 96.94 171 VAL A CA 1
ATOM 1336 C C . VAL A 1 171 ? 23.300 6.538 -14.976 1.00 96.94 171 VAL A C 1
ATOM 1338 O O . VAL A 1 171 ? 23.429 7.438 -14.143 1.00 96.94 171 VAL A O 1
ATOM 1341 N N . ILE A 1 172 ? 23.940 5.373 -14.891 1.00 92.50 172 ILE A N 1
ATOM 1342 C CA . ILE A 1 172 ? 24.963 5.110 -13.880 1.00 92.50 172 ILE A CA 1
ATOM 1343 C C . ILE A 1 172 ? 26.328 5.547 -14.409 1.00 92.50 172 ILE A C 1
ATOM 1345 O O . ILE A 1 172 ? 26.807 5.029 -15.417 1.00 92.50 172 ILE A O 1
ATOM 1349 N N . LYS A 1 173 ? 26.965 6.499 -13.718 1.00 86.88 173 LYS A N 1
ATOM 1350 C CA . LYS A 1 173 ? 28.336 6.950 -14.002 1.00 86.88 173 LYS A CA 1
ATOM 1351 C C . LYS A 1 173 ? 29.195 6.778 -12.754 1.00 86.88 173 LYS A C 1
ATOM 1353 O O . LYS A 1 173 ? 29.066 7.527 -11.786 1.00 86.88 173 LYS A O 1
ATOM 1358 N N . GLY A 1 174 ? 30.070 5.774 -12.768 1.00 81.12 174 GLY A N 1
ATOM 1359 C CA . GLY A 1 174 ? 30.899 5.424 -11.614 1.00 81.12 174 GLY A CA 1
ATOM 1360 C C . GLY A 1 174 ? 30.046 5.089 -10.385 1.00 81.12 174 GLY A C 1
ATOM 1361 O O . GLY A 1 174 ? 29.315 4.104 -10.380 1.00 81.12 174 GLY A O 1
ATOM 1362 N N . HIS A 1 175 ? 30.126 5.931 -9.352 1.00 80.88 175 HIS A N 1
ATOM 1363 C CA . HIS A 1 175 ? 29.421 5.760 -8.073 1.00 80.88 175 HIS A CA 1
ATOM 1364 C C . HIS A 1 175 ? 28.157 6.627 -7.943 1.00 80.88 175 HIS A C 1
ATOM 1366 O O . HIS A 1 175 ? 27.705 6.886 -6.823 1.00 80.88 175 HIS A O 1
ATOM 1372 N N . GLN A 1 176 ? 27.623 7.147 -9.048 1.00 87.69 176 GLN A N 1
ATOM 1373 C CA . GLN A 1 176 ? 26.493 8.074 -9.036 1.00 87.69 176 GLN A CA 1
ATOM 1374 C C . GLN A 1 176 ? 25.412 7.668 -10.029 1.00 87.69 176 GLN A C 1
ATOM 1376 O O . GLN A 1 176 ? 25.693 7.156 -11.116 1.00 87.69 176 GLN A O 1
ATOM 1381 N N . ILE A 1 177 ? 24.175 7.968 -9.645 1.00 93.31 177 ILE A N 1
ATOM 1382 C CA . ILE A 1 177 ? 23.018 7.947 -10.521 1.00 93.31 177 ILE A CA 1
ATOM 1383 C C . ILE A 1 177 ? 22.699 9.367 -10.977 1.00 93.31 177 ILE A C 1
ATOM 1385 O O . ILE A 1 177 ? 22.604 10.287 -10.169 1.00 93.31 177 ILE A O 1
ATOM 1389 N N . ILE A 1 178 ? 22.547 9.549 -12.285 1.00 95.62 178 ILE A N 1
ATOM 1390 C CA . ILE A 1 178 ? 22.280 10.856 -12.883 1.00 95.62 178 ILE A CA 1
ATOM 1391 C C . ILE A 1 178 ? 20.971 10.757 -13.650 1.00 95.62 178 ILE A C 1
ATOM 1393 O O . ILE A 1 178 ? 20.904 10.047 -14.650 1.00 95.62 178 ILE A O 1
ATOM 1397 N N . GLY A 1 179 ? 19.939 11.461 -13.183 1.00 96.69 179 GLY A N 1
ATOM 1398 C CA . GLY A 1 179 ? 18.688 11.612 -13.924 1.00 96.69 179 GLY A CA 1
ATOM 1399 C C . GLY A 1 179 ? 18.927 12.417 -15.199 1.00 96.69 179 GLY A C 1
ATOM 1400 O O . GLY A 1 179 ? 19.460 13.521 -15.135 1.00 96.69 179 GLY A O 1
ATOM 1401 N N . ILE A 1 180 ? 18.546 11.859 -16.346 1.00 97.25 180 ILE A N 1
ATOM 1402 C CA . ILE A 1 180 ? 18.758 12.474 -17.664 1.00 97.25 180 ILE A CA 1
ATOM 1403 C C . ILE A 1 180 ? 17.449 12.832 -18.370 1.00 97.25 180 ILE A C 1
ATOM 1405 O O . ILE A 1 180 ? 17.432 13.732 -19.205 1.00 97.25 180 ILE A O 1
ATOM 1409 N N . ARG A 1 181 ? 16.330 12.186 -18.009 1.00 97.00 181 ARG A N 1
ATOM 1410 C CA . ARG A 1 181 ? 15.020 12.497 -18.590 1.00 97.00 181 ARG A CA 1
ATOM 1411 C C . ARG A 1 181 ? 13.873 12.238 -17.622 1.00 97.00 181 ARG A C 1
ATOM 1413 O O . ARG A 1 181 ? 13.820 11.184 -16.996 1.00 97.00 181 ARG A O 1
ATOM 1420 N N . SER A 1 182 ? 12.914 13.160 -17.586 1.00 95.94 182 SER A N 1
ATOM 1421 C CA . SER A 1 182 ? 11.646 13.027 -16.859 1.00 95.94 182 SER A CA 1
ATOM 1422 C C . SER A 1 182 ? 10.480 12.788 -17.817 1.00 95.94 182 SER A C 1
ATOM 1424 O O . SER A 1 182 ? 10.505 13.244 -18.960 1.00 95.94 182 SER A O 1
ATOM 1426 N N . HIS A 1 183 ? 9.442 12.109 -17.326 1.00 94.56 183 HIS A N 1
ATOM 1427 C CA . HIS A 1 183 ? 8.210 11.840 -18.074 1.00 94.56 183 HIS A CA 1
ATOM 1428 C C . HIS A 1 183 ? 7.490 13.125 -18.482 1.00 94.56 183 HIS A C 1
ATOM 1430 O O . HIS A 1 183 ? 7.357 14.042 -17.670 1.00 94.56 183 HIS A O 1
ATOM 1436 N N . GLN A 1 184 ? 6.960 13.152 -19.706 1.00 90.88 184 GLN A N 1
ATOM 1437 C CA . GLN A 1 184 ? 6.044 14.197 -20.157 1.00 90.88 184 GLN A CA 1
ATOM 1438 C C . GLN A 1 184 ? 4.584 13.743 -20.041 1.00 90.88 184 GLN A C 1
ATOM 1440 O O . GLN A 1 184 ? 4.223 12.610 -20.371 1.00 90.88 184 GLN A O 1
ATOM 1445 N N . HIS A 1 185 ? 3.715 14.647 -19.585 1.00 88.25 185 HIS A N 1
ATOM 1446 C CA . HIS A 1 185 ? 2.282 14.385 -19.454 1.00 88.25 185 HIS A CA 1
ATOM 1447 C C . HIS A 1 185 ? 1.495 15.104 -20.546 1.00 88.25 185 HIS A C 1
ATOM 1449 O O . HIS A 1 185 ? 1.678 16.295 -20.789 1.00 88.25 185 HIS A O 1
ATOM 1455 N N . LYS A 1 186 ? 0.586 14.372 -21.193 1.00 89.12 186 LYS A N 1
ATOM 1456 C CA . LYS A 1 186 ? -0.308 14.925 -22.213 1.00 89.12 186 LYS A CA 1
ATOM 1457 C C . LYS A 1 186 ? -1.407 15.754 -21.551 1.00 89.12 186 LYS A C 1
ATOM 1459 O O . LYS A 1 186 ? -1.915 15.372 -20.501 1.00 89.12 186 LYS A O 1
ATOM 1464 N N . LEU A 1 187 ? -1.836 16.834 -22.197 1.00 90.62 187 LEU A N 1
ATOM 1465 C CA . LEU A 1 187 ? -3.061 17.532 -21.807 1.00 90.62 187 LEU A CA 1
ATOM 1466 C C . LEU A 1 187 ? -4.273 16.777 -22.359 1.00 90.62 187 LEU A C 1
ATOM 1468 O O . LEU A 1 187 ? -4.365 16.503 -23.555 1.00 90.62 187 LEU A O 1
ATOM 1472 N N . LEU A 1 188 ? -5.200 16.424 -21.473 1.00 93.00 188 LEU A N 1
ATOM 1473 C CA . LEU A 1 188 ? -6.422 15.692 -21.802 1.00 93.00 188 LEU A CA 1
ATOM 1474 C C . LEU A 1 188 ? -7.642 16.419 -21.235 1.00 93.00 188 LEU A C 1
ATOM 1476 O O . LEU A 1 188 ? -7.598 16.916 -20.111 1.00 93.00 188 LEU A O 1
ATOM 1480 N N . SER A 1 189 ? -8.741 16.431 -21.997 1.00 94.62 189 SER A N 1
ATOM 1481 C CA . SER A 1 189 ? -10.010 17.024 -21.554 1.00 94.62 189 SER A CA 1
ATOM 1482 C C . SER A 1 189 ? -10.573 16.304 -20.322 1.00 94.62 189 SER A C 1
ATOM 1484 O O . SER A 1 189 ? -10.676 15.073 -20.302 1.00 94.62 189 SER A O 1
ATOM 1486 N N . LYS A 1 190 ? -10.999 17.093 -19.328 1.00 93.25 190 LYS A N 1
ATOM 1487 C CA . LYS A 1 190 ? -11.576 16.627 -18.058 1.00 93.25 190 LYS A CA 1
ATOM 1488 C C . LYS A 1 190 ? -12.864 15.824 -18.241 1.00 93.25 190 LYS A C 1
ATOM 1490 O O . LYS A 1 190 ? -13.090 14.854 -17.520 1.00 93.25 190 LYS A O 1
ATOM 1495 N N . GLU A 1 191 ? -13.661 16.151 -19.258 1.00 92.12 191 GLU A N 1
ATOM 1496 C CA . GLU A 1 191 ? -14.925 15.468 -19.580 1.00 92.12 191 GLU A CA 1
ATOM 1497 C C . GLU A 1 191 ? -14.726 13.981 -19.910 1.00 92.12 191 GLU A C 1
ATOM 1499 O O . GLU A 1 191 ? -15.628 13.159 -19.744 1.00 92.12 191 GLU A O 1
ATOM 1504 N N . LYS A 1 192 ? -13.513 13.600 -20.333 1.00 94.88 192 LYS A N 1
ATOM 1505 C CA . LYS A 1 192 ? -13.173 12.217 -20.678 1.00 94.88 192 LYS A CA 1
ATOM 1506 C C . LYS A 1 192 ? -12.838 11.348 -19.462 1.00 94.88 192 LYS A C 1
ATOM 1508 O O . LYS A 1 192 ? -12.648 10.147 -19.652 1.00 94.88 192 LYS A O 1
ATOM 1513 N N . LEU A 1 193 ? -12.791 11.894 -18.237 1.00 97.75 193 LEU A N 1
ATOM 1514 C CA . LEU A 1 193 ? -12.296 11.187 -17.045 1.00 97.75 193 LEU A CA 1
ATOM 1515 C C . LEU A 1 193 ? -12.944 9.812 -16.843 1.00 97.75 193 LEU A C 1
ATOM 1517 O O . LEU A 1 193 ? -12.236 8.832 -16.633 1.00 97.75 193 LEU A O 1
ATOM 1521 N N . LYS A 1 194 ? -14.275 9.714 -16.948 1.00 97.56 194 LYS A N 1
ATOM 1522 C CA . LYS A 1 194 ? -14.986 8.439 -16.767 1.00 97.56 194 LYS A CA 1
ATOM 1523 C C . LYS A 1 194 ? -14.546 7.386 -17.785 1.00 97.56 194 LYS A C 1
ATOM 1525 O O . LYS A 1 194 ? -14.160 6.290 -17.396 1.00 97.56 194 LYS A O 1
ATOM 1530 N N . LYS A 1 195 ? -14.542 7.743 -19.073 1.00 97.69 195 LYS A N 1
ATOM 1531 C CA . LYS A 1 195 ? -14.149 6.847 -20.172 1.00 97.69 195 LYS A CA 1
ATOM 1532 C C . LYS A 1 195 ? -12.671 6.457 -20.089 1.00 97.69 195 LYS A C 1
ATOM 1534 O O . LYS A 1 195 ? -12.312 5.317 -20.371 1.00 97.69 195 LYS A O 1
ATOM 1539 N N . VAL A 1 196 ? -11.812 7.398 -19.697 1.00 97.94 196 VAL A N 1
ATOM 1540 C CA . VAL A 1 196 ? -10.378 7.156 -19.487 1.00 97.94 196 VAL A CA 1
ATOM 1541 C C . VAL A 1 196 ? -10.156 6.207 -18.310 1.00 97.94 196 VAL A C 1
ATOM 1543 O O . VAL A 1 196 ? -9.374 5.270 -18.440 1.00 97.94 196 VAL A O 1
ATOM 1546 N N . LEU A 1 197 ? -10.888 6.372 -17.204 1.00 98.38 197 LEU A N 1
ATOM 1547 C CA . LEU A 1 197 ? -10.823 5.457 -16.064 1.00 98.38 197 LEU A CA 1
ATOM 1548 C C . LEU A 1 197 ? -11.354 4.058 -16.414 1.00 98.38 197 LEU A C 1
ATOM 1550 O O . LEU A 1 197 ? -10.730 3.066 -16.056 1.00 98.38 197 LEU A O 1
ATOM 1554 N N . GLU A 1 198 ? -12.457 3.961 -17.160 1.00 97.94 198 GLU A N 1
ATOM 1555 C CA . GLU A 1 198 ? -12.969 2.684 -17.674 1.00 97.94 198 GLU A CA 1
ATOM 1556 C C . GLU A 1 198 ? -11.912 1.975 -18.540 1.00 97.94 198 GLU A C 1
ATOM 1558 O O . GLU A 1 198 ? -11.565 0.824 -18.274 1.00 97.94 198 GLU A O 1
ATOM 1563 N N . LYS A 1 199 ? -11.297 2.686 -19.497 1.00 97.25 199 LYS A N 1
ATOM 1564 C CA . LYS A 1 199 ? -10.190 2.156 -20.313 1.00 97.25 199 LYS A CA 1
ATOM 1565 C C . LYS A 1 199 ? -8.990 1.731 -19.459 1.00 97.25 199 LYS A C 1
ATOM 1567 O O . LYS A 1 199 ? -8.396 0.684 -19.718 1.00 97.25 199 LYS A O 1
ATOM 1572 N N . ALA A 1 200 ? -8.644 2.516 -18.440 1.00 98.00 200 ALA A N 1
ATOM 1573 C CA . ALA A 1 200 ? -7.557 2.212 -17.518 1.00 98.00 200 ALA A CA 1
ATOM 1574 C C . ALA A 1 200 ? -7.797 0.923 -16.721 1.00 98.00 200 ALA A C 1
ATOM 1576 O O . ALA A 1 200 ? -6.839 0.200 -16.437 1.00 98.00 200 ALA A O 1
ATOM 1577 N N . VAL A 1 201 ? -9.050 0.622 -16.369 1.00 97.69 201 VAL A N 1
ATOM 1578 C CA . VAL A 1 201 ? -9.427 -0.652 -15.744 1.00 97.69 201 VAL A CA 1
ATOM 1579 C C . VAL A 1 201 ? -9.287 -1.7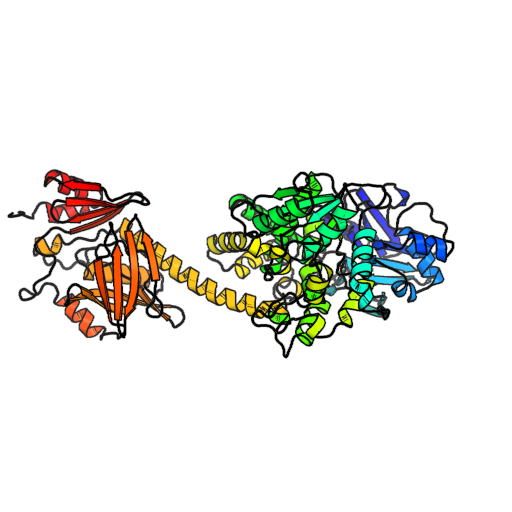93 -16.744 1.00 97.69 201 VAL A C 1
ATOM 1581 O O . VAL A 1 201 ? -8.608 -2.771 -16.439 1.00 97.69 201 VAL A O 1
ATOM 1584 N N . TYR A 1 202 ? -9.858 -1.664 -17.946 1.00 95.06 202 TYR A N 1
ATOM 1585 C CA . TYR A 1 202 ? -9.860 -2.754 -18.927 1.00 95.06 202 TYR A CA 1
ATOM 1586 C C . TYR A 1 202 ? -8.460 -3.170 -19.360 1.00 95.06 202 TYR A C 1
ATOM 1588 O O . TYR A 1 202 ? -8.161 -4.359 -19.357 1.00 95.06 202 TYR A O 1
ATOM 1596 N N . LYS A 1 203 ? -7.565 -2.216 -19.643 1.00 94.50 203 LYS A N 1
ATOM 1597 C CA . LYS A 1 203 ? -6.193 -2.542 -20.066 1.00 94.50 203 LYS A CA 1
ATOM 1598 C C . LYS A 1 203 ? -5.348 -3.225 -18.982 1.00 94.50 203 LYS A C 1
ATOM 1600 O O . LYS A 1 203 ? -4.267 -3.720 -19.266 1.00 94.50 203 LYS A O 1
ATOM 1605 N N . ARG A 1 204 ? -5.822 -3.234 -17.730 1.00 95.06 204 ARG A N 1
ATOM 1606 C CA . ARG A 1 204 ? -5.175 -3.902 -16.590 1.00 95.06 204 ARG A CA 1
ATOM 1607 C C . ARG A 1 204 ? -5.743 -5.285 -16.303 1.00 95.06 204 ARG A C 1
ATOM 1609 O O . ARG A 1 204 ? -5.166 -5.988 -15.474 1.00 95.06 204 ARG A O 1
ATOM 1616 N N . ILE A 1 205 ? -6.825 -5.691 -16.959 1.00 93.25 205 ILE A N 1
ATOM 1617 C CA . ILE A 1 205 ? -7.302 -7.072 -16.901 1.00 93.25 205 ILE A CA 1
ATOM 1618 C C . ILE A 1 205 ? -6.280 -7.951 -17.645 1.00 93.25 205 ILE A C 1
ATOM 1620 O O . ILE A 1 205 ? -5.864 -7.571 -18.740 1.00 93.25 205 ILE A O 1
ATOM 1624 N N . PRO A 1 206 ? -5.824 -9.080 -17.070 1.00 89.50 206 PRO A N 1
ATOM 1625 C CA . PRO A 1 206 ? -4.909 -9.982 -17.765 1.00 89.50 206 PRO A CA 1
ATOM 1626 C C . PRO A 1 206 ? -5.469 -10.452 -19.118 1.00 89.50 206 PRO A C 1
ATOM 1628 O O . PRO A 1 206 ? -6.682 -10.655 -19.237 1.00 89.50 206 PRO A O 1
ATOM 1631 N N . PRO A 1 207 ? -4.611 -10.647 -20.133 1.00 80.19 207 PRO A N 1
ATOM 1632 C CA . PRO A 1 207 ? -5.043 -11.143 -21.435 1.00 80.19 207 PRO A CA 1
ATOM 1633 C C . PRO A 1 207 ? -5.529 -12.606 -21.363 1.00 80.19 207 PRO A C 1
ATOM 1635 O O . PRO A 1 207 ? -5.495 -13.258 -20.319 1.00 80.19 207 PRO A O 1
ATOM 1638 N N . HIS A 1 208 ? -6.018 -13.131 -22.491 1.00 78.25 208 HIS A N 1
ATOM 1639 C CA . HIS A 1 208 ? -6.349 -14.556 -22.684 1.00 78.25 208 HIS A CA 1
ATOM 1640 C C . HIS A 1 208 ? -7.388 -15.163 -21.723 1.00 78.25 208 HIS A C 1
ATOM 1642 O O . HIS A 1 208 ? -7.391 -16.369 -21.498 1.00 78.25 208 HIS A O 1
ATOM 1648 N N . LYS A 1 209 ? -8.316 -14.352 -21.193 1.00 78.62 209 LYS A N 1
ATOM 1649 C CA . LYS A 1 209 ? -9.410 -14.816 -20.314 1.00 78.62 209 LYS A CA 1
ATOM 1650 C C . LYS A 1 209 ? -8.916 -15.533 -19.043 1.00 78.62 209 LYS A C 1
ATOM 1652 O O . LYS A 1 209 ? -9.606 -16.404 -18.514 1.00 78.62 209 LYS A O 1
ATOM 1657 N N . VAL A 1 210 ? -7.749 -15.149 -18.526 1.00 87.19 210 VAL A N 1
ATOM 1658 C CA . VAL A 1 210 ? -7.234 -15.682 -17.257 1.00 87.19 210 VAL A CA 1
ATOM 1659 C C . VAL A 1 210 ? -8.005 -15.059 -16.078 1.00 87.19 210 VAL A C 1
ATOM 1661 O O . VAL A 1 210 ? -8.225 -13.842 -16.073 1.00 87.19 210 VAL A O 1
ATOM 1664 N N . PRO A 1 211 ? -8.432 -15.851 -15.072 1.00 93.44 211 PRO A N 1
ATOM 1665 C CA . PRO A 1 211 ? -9.032 -15.319 -13.853 1.00 93.44 211 PRO A CA 1
ATOM 1666 C C . PRO A 1 211 ? -8.109 -14.336 -13.127 1.00 93.44 211 PRO A C 1
ATOM 1668 O O . PRO A 1 211 ? -6.889 -14.494 -13.100 1.00 93.44 211 PRO A O 1
ATOM 1671 N N . PHE A 1 212 ? -8.700 -13.331 -12.491 1.00 97.06 212 PHE A N 1
ATOM 1672 C CA . PHE A 1 212 ? -7.966 -12.308 -11.747 1.00 97.06 212 PHE A CA 1
ATOM 1673 C C . PHE A 1 212 ? -8.769 -11.835 -10.539 1.00 97.06 212 PHE A C 1
ATOM 1675 O O . PHE A 1 212 ? -9.979 -12.053 -10.451 1.00 97.06 212 PHE A O 1
ATOM 1682 N N . GLY A 1 213 ? -8.087 -11.195 -9.593 1.00 98.12 213 GLY A N 1
ATOM 1683 C CA . GLY A 1 213 ? -8.693 -10.741 -8.350 1.00 98.12 213 GLY A CA 1
ATOM 1684 C C . GLY A 1 213 ? -9.022 -9.251 -8.346 1.00 98.12 213 GLY A C 1
ATOM 1685 O O . GLY A 1 213 ? -8.430 -8.453 -9.072 1.00 98.12 213 GLY A O 1
ATOM 1686 N N . VAL A 1 214 ? -9.935 -8.848 -7.472 1.00 98.38 214 VAL A N 1
ATOM 1687 C CA . VAL A 1 214 ? -10.227 -7.445 -7.164 1.00 98.38 214 VAL A CA 1
ATOM 1688 C C . VAL A 1 214 ? -10.302 -7.291 -5.653 1.00 98.38 214 VAL A C 1
ATOM 1690 O O . VAL A 1 214 ? -11.092 -7.967 -4.995 1.00 98.38 214 VAL A O 1
ATOM 1693 N N . PHE A 1 215 ? -9.496 -6.395 -5.092 1.00 97.88 215 PHE A N 1
ATOM 1694 C CA . PHE A 1 215 ? -9.582 -6.065 -3.671 1.00 97.88 215 PHE A CA 1
ATOM 1695 C C . PHE A 1 215 ? -10.722 -5.077 -3.435 1.00 97.88 215 PHE A C 1
ATOM 1697 O O . PHE A 1 215 ? -10.733 -3.981 -4.003 1.00 97.88 215 PHE A O 1
ATOM 1704 N N . ILE A 1 216 ? -11.679 -5.461 -2.587 1.00 96.06 216 ILE A N 1
ATOM 1705 C CA . ILE A 1 216 ? -12.851 -4.656 -2.244 1.00 96.06 216 ILE A CA 1
ATOM 1706 C C . ILE A 1 216 ? -12.943 -4.421 -0.735 1.00 96.06 216 ILE A C 1
ATOM 1708 O O . ILE A 1 216 ? -12.683 -5.304 0.072 1.00 96.06 216 ILE A O 1
ATOM 1712 N N . SER A 1 217 ? -13.309 -3.197 -0.357 1.00 91.62 217 SER A N 1
ATOM 1713 C CA . SER A 1 217 ? -13.365 -2.742 1.045 1.00 91.62 217 SER A CA 1
ATOM 1714 C C . SER A 1 217 ? -14.669 -2.016 1.386 1.00 91.62 217 SER A C 1
ATOM 1716 O O . SER A 1 217 ? -14.824 -1.447 2.459 1.00 91.62 217 SER A O 1
ATOM 1718 N N . GLY A 1 218 ? -15.612 -1.937 0.443 1.00 85.75 218 GLY A N 1
ATOM 1719 C CA . GLY A 1 218 ? -16.845 -1.163 0.622 1.00 85.75 218 GLY A CA 1
ATOM 1720 C C . GLY A 1 218 ? -16.618 0.357 0.652 1.00 85.75 218 GLY A C 1
ATOM 1721 O O . GLY A 1 218 ? -17.535 1.112 0.986 1.00 85.75 218 GLY A O 1
ATOM 1722 N N . GLY A 1 219 ? -15.402 0.813 0.337 1.00 93.38 219 GLY A N 1
ATOM 1723 C CA . GLY A 1 219 ? -15.088 2.205 0.032 1.00 93.38 219 GLY A CA 1
ATOM 1724 C C . GLY A 1 219 ? -15.430 2.563 -1.417 1.00 93.38 219 GLY A C 1
ATOM 1725 O O . GLY A 1 219 ? -15.652 1.691 -2.254 1.00 93.38 219 GLY A O 1
ATOM 1726 N N . LEU A 1 220 ? -15.449 3.864 -1.720 1.00 96.75 220 LEU A N 1
ATOM 1727 C CA . LEU A 1 220 ? -15.797 4.379 -3.050 1.00 96.75 220 LEU A CA 1
ATOM 1728 C C . LEU A 1 220 ? -14.879 3.836 -4.157 1.00 96.75 220 LEU A C 1
ATOM 1730 O O . LEU A 1 220 ? -15.352 3.489 -5.232 1.00 96.75 220 LEU A O 1
ATOM 1734 N N . ASP A 1 221 ? -13.576 3.755 -3.899 1.00 97.56 221 ASP A N 1
ATOM 1735 C CA . ASP A 1 221 ? -12.575 3.546 -4.954 1.00 97.56 221 ASP A CA 1
ATOM 1736 C C . ASP A 1 221 ? -12.623 2.124 -5.495 1.00 97.56 221 ASP A C 1
ATOM 1738 O O . ASP A 1 221 ? -12.779 1.912 -6.695 1.00 97.56 221 ASP A O 1
ATOM 1742 N N . SER A 1 222 ? -12.568 1.138 -4.598 1.00 96.88 222 SER A N 1
ATOM 1743 C CA . SER A 1 222 ? -12.717 -0.267 -4.968 1.00 96.88 222 SER A CA 1
ATOM 1744 C C . SER A 1 222 ? -14.118 -0.572 -5.505 1.00 96.88 222 SER A C 1
ATOM 1746 O O . SER A 1 222 ? -14.246 -1.414 -6.391 1.00 96.88 222 SER A O 1
ATOM 1748 N N . ALA A 1 223 ? -15.154 0.155 -5.062 1.00 97.75 223 ALA A N 1
ATOM 1749 C CA . ALA A 1 223 ? -16.496 0.045 -5.630 1.00 97.75 223 ALA A CA 1
ATOM 1750 C C . ALA A 1 223 ? -16.572 0.534 -7.086 1.00 97.75 223 ALA A C 1
ATOM 1752 O O . ALA A 1 223 ? -17.236 -0.108 -7.895 1.00 97.75 223 ALA A O 1
ATOM 1753 N N . ILE A 1 224 ? -15.866 1.615 -7.445 1.00 98.44 224 ILE A N 1
ATOM 1754 C CA . ILE A 1 224 ? -15.757 2.081 -8.839 1.00 98.44 224 ILE A CA 1
ATOM 1755 C C . ILE A 1 224 ? -15.082 1.017 -9.704 1.00 98.44 224 ILE A C 1
ATOM 1757 O O . ILE A 1 224 ? -15.617 0.654 -10.751 1.00 98.44 224 ILE A O 1
ATOM 1761 N N . ILE A 1 225 ? -13.953 0.469 -9.248 1.00 98.31 225 ILE A N 1
ATOM 1762 C CA . ILE A 1 225 ? -13.250 -0.604 -9.966 1.00 98.31 225 ILE A CA 1
ATOM 1763 C C . ILE A 1 225 ? -14.163 -1.825 -10.146 1.00 98.31 225 ILE A C 1
ATOM 1765 O O . ILE A 1 225 ? -14.313 -2.322 -11.262 1.00 98.31 225 ILE A O 1
ATOM 1769 N N . ALA A 1 226 ? -14.833 -2.268 -9.080 1.00 97.75 226 ALA A N 1
ATOM 1770 C CA . ALA A 1 226 ? -15.749 -3.403 -9.127 1.00 97.75 226 ALA A CA 1
ATOM 1771 C C . ALA A 1 226 ? -16.935 -3.166 -10.074 1.00 97.75 226 ALA A C 1
ATOM 1773 O O . ALA A 1 226 ? -17.268 -4.061 -10.848 1.00 97.75 226 ALA A O 1
ATOM 1774 N N . ALA A 1 227 ? -17.534 -1.971 -10.060 1.00 97.38 227 ALA A N 1
ATOM 1775 C CA . ALA A 1 227 ? -18.665 -1.618 -10.917 1.00 97.38 227 ALA A CA 1
ATOM 1776 C C . ALA A 1 227 ? -18.292 -1.560 -12.406 1.00 97.38 227 ALA A C 1
ATOM 1778 O O . ALA A 1 227 ? -19.108 -1.915 -13.254 1.00 97.38 227 ALA A O 1
ATOM 1779 N N . ILE A 1 228 ? -17.069 -1.131 -12.734 1.00 97.50 228 ILE A N 1
ATOM 1780 C CA . ILE A 1 228 ? -16.555 -1.161 -14.111 1.00 97.50 228 ILE A CA 1
ATOM 1781 C C . ILE A 1 228 ? -16.328 -2.613 -14.555 1.00 97.50 228 ILE A C 1
ATOM 1783 O O . ILE A 1 228 ? -16.769 -3.009 -15.630 1.00 97.50 228 ILE A O 1
ATOM 1787 N N . ILE A 1 229 ? -15.691 -3.429 -13.711 1.00 96.88 229 ILE A N 1
ATOM 1788 C CA . ILE A 1 229 ? -15.368 -4.827 -14.033 1.00 96.88 229 ILE A CA 1
ATOM 1789 C C . ILE A 1 229 ? -16.629 -5.681 -14.185 1.00 96.88 229 ILE A C 1
ATOM 1791 O O . ILE A 1 229 ? -16.734 -6.432 -15.154 1.00 96.88 229 ILE A O 1
ATOM 1795 N N . ALA A 1 230 ? -17.598 -5.545 -13.274 1.00 94.19 230 ALA A N 1
ATOM 1796 C CA . ALA A 1 230 ? -18.813 -6.362 -13.252 1.00 94.19 230 ALA A CA 1
ATOM 1797 C C . ALA A 1 230 ? -19.642 -6.243 -14.542 1.00 94.19 230 ALA A C 1
ATOM 1799 O O . ALA A 1 230 ? -20.331 -7.184 -14.922 1.00 94.19 230 ALA A O 1
ATOM 1800 N N . LYS A 1 231 ? -19.538 -5.112 -15.253 1.00 89.19 231 LYS A N 1
ATOM 1801 C CA . LYS A 1 231 ? -20.226 -4.895 -16.533 1.00 89.19 231 LYS A CA 1
ATOM 1802 C C . LYS A 1 231 ? -19.615 -5.662 -17.709 1.00 89.19 231 LYS A C 1
ATOM 1804 O O . LYS A 1 231 ? -20.301 -5.862 -18.705 1.00 89.19 231 LYS A O 1
ATOM 1809 N N . HIS A 1 232 ? -18.340 -6.047 -17.629 1.00 83.75 232 HIS A N 1
ATOM 1810 C CA . HIS A 1 232 ? -17.576 -6.490 -18.804 1.00 83.75 232 HIS A CA 1
ATOM 1811 C C . HIS A 1 232 ? -16.758 -7.766 -18.599 1.00 83.75 232 HIS A C 1
ATOM 1813 O O . HIS A 1 232 ? -16.226 -8.300 -19.569 1.00 83.75 232 HIS A O 1
ATOM 1819 N N . SER A 1 233 ? -16.643 -8.274 -17.371 1.00 86.25 233 SER A N 1
ATOM 1820 C CA . SER A 1 233 ? -15.917 -9.511 -17.101 1.00 86.25 233 SER A CA 1
ATOM 1821 C C . SER A 1 233 ? -16.617 -10.361 -16.055 1.00 86.25 233 SER A C 1
ATOM 1823 O O . SER A 1 233 ? -16.915 -9.918 -14.946 1.00 86.25 233 SER A O 1
ATOM 1825 N N . ASN A 1 234 ? -16.824 -11.631 -16.394 1.00 88.44 234 ASN A N 1
ATOM 1826 C CA . ASN A 1 234 ? -17.298 -12.643 -15.462 1.00 88.44 234 ASN A CA 1
ATOM 1827 C C . ASN A 1 234 ? -16.158 -13.387 -14.744 1.00 88.44 234 ASN A C 1
ATOM 1829 O O . ASN A 1 234 ? -16.463 -14.155 -13.834 1.00 88.44 234 ASN A O 1
ATOM 1833 N N . LEU A 1 235 ? -14.898 -13.128 -15.114 1.00 91.88 235 LEU A N 1
ATOM 1834 C CA . LEU A 1 235 ? -13.693 -13.833 -14.649 1.00 91.88 235 LEU A CA 1
ATOM 1835 C C . LEU A 1 235 ? -13.104 -13.273 -13.347 1.00 91.88 235 LEU A C 1
ATOM 1837 O O . LEU A 1 235 ? -12.173 -13.855 -12.789 1.00 91.88 235 LEU A O 1
ATOM 1841 N N . ALA A 1 236 ? -13.613 -12.131 -12.885 1.00 96.56 236 ALA A N 1
ATOM 1842 C CA . ALA A 1 236 ? -13.151 -11.498 -11.663 1.00 96.56 236 ALA A CA 1
ATOM 1843 C C . ALA A 1 236 ? -13.613 -12.273 -10.422 1.00 96.56 236 ALA A C 1
ATOM 1845 O O . ALA A 1 236 ? -14.803 -12.561 -10.267 1.00 96.56 236 ALA A O 1
ATOM 1846 N N . ARG A 1 237 ? -12.672 -12.538 -9.515 1.00 97.75 237 ARG A N 1
ATOM 1847 C CA . ARG A 1 237 ? -12.932 -12.933 -8.126 1.00 97.75 237 ARG A CA 1
ATOM 1848 C C . ARG A 1 237 ? -12.693 -11.736 -7.217 1.00 97.75 237 ARG A C 1
ATOM 1850 O O . ARG A 1 237 ? -11.772 -10.955 -7.440 1.00 97.75 237 ARG A O 1
ATOM 1857 N N . TYR A 1 238 ? -13.518 -11.569 -6.201 1.00 98.06 238 TYR A N 1
ATOM 1858 C CA . TYR A 1 238 ? -13.491 -10.394 -5.340 1.00 98.06 238 TYR A CA 1
ATOM 1859 C C . TYR A 1 238 ? -13.087 -10.795 -3.925 1.00 98.06 238 TYR A C 1
ATOM 1861 O O . TYR A 1 238 ? -13.562 -11.799 -3.410 1.00 98.06 238 TYR A O 1
ATOM 1869 N N . TYR A 1 239 ? -12.234 -10.004 -3.281 1.00 97.88 239 TYR A N 1
ATOM 1870 C CA . TYR A 1 239 ? -11.701 -10.320 -1.956 1.00 97.88 239 TYR A CA 1
ATOM 1871 C C . TYR A 1 239 ? -11.979 -9.181 -0.984 1.00 97.88 239 TYR A C 1
ATOM 1873 O O . TYR A 1 239 ? -11.586 -8.039 -1.238 1.00 97.88 239 TYR A O 1
ATOM 1881 N N . CYS A 1 240 ? -12.643 -9.504 0.124 1.00 96.12 240 CYS A N 1
ATOM 1882 C CA . CYS A 1 240 ? -12.959 -8.580 1.208 1.00 96.12 240 CYS A CA 1
ATOM 1883 C C . CYS A 1 240 ? -12.370 -9.094 2.518 1.00 96.12 240 CYS A C 1
ATOM 1885 O O . CYS A 1 240 ? -12.420 -10.289 2.795 1.00 96.12 240 CYS A O 1
ATOM 1887 N N . LEU A 1 241 ? -11.853 -8.188 3.343 1.00 93.69 241 LEU A N 1
ATOM 1888 C CA . LEU A 1 241 ? -11.373 -8.516 4.681 1.00 93.69 241 LEU A CA 1
ATOM 1889 C C . LEU A 1 241 ? -12.466 -8.251 5.726 1.00 93.69 241 LEU A C 1
ATOM 1891 O O . LEU A 1 241 ? -13.151 -7.229 5.652 1.00 93.69 241 LEU A O 1
ATOM 1895 N N . GLY A 1 242 ? -12.576 -9.136 6.713 1.00 88.38 242 GLY A N 1
ATOM 1896 C CA . GLY A 1 242 ? -13.518 -9.037 7.825 1.00 88.38 242 GLY A CA 1
ATOM 1897 C C . GLY A 1 242 ? -14.799 -9.853 7.643 1.00 88.38 242 GLY A C 1
ATOM 1898 O O . GLY A 1 242 ? -15.014 -10.505 6.620 1.00 88.38 242 GLY A O 1
ATOM 1899 N N . ASP A 1 243 ? -15.642 -9.789 8.669 1.00 84.44 243 ASP A N 1
ATOM 1900 C CA . ASP A 1 243 ? -16.921 -10.488 8.784 1.00 84.44 243 ASP A CA 1
ATOM 1901 C C . ASP A 1 243 ? -18.078 -9.512 9.084 1.00 84.44 243 ASP A C 1
ATOM 1903 O O . ASP A 1 243 ? -17.924 -8.291 9.044 1.00 84.44 243 ASP A O 1
ATOM 1907 N N . GLU A 1 244 ? -19.262 -10.044 9.378 1.00 82.25 244 GLU A N 1
ATOM 1908 C CA . GLU A 1 244 ? -20.498 -9.306 9.683 1.00 82.25 244 GLU A CA 1
ATOM 1909 C C . GLU A 1 244 ? -20.409 -8.260 10.811 1.00 82.25 244 GLU A C 1
ATOM 1911 O O . GLU A 1 244 ? -21.220 -7.315 10.864 1.00 82.25 244 GLU A O 1
ATOM 1916 N N . ASN A 1 245 ? -19.394 -8.364 11.670 1.00 81.12 245 ASN A N 1
ATOM 1917 C CA . ASN A 1 245 ? -19.107 -7.390 12.717 1.00 81.12 245 ASN A CA 1
ATOM 1918 C C . ASN A 1 245 ? -18.382 -6.145 12.184 1.00 81.12 245 ASN A C 1
ATOM 1920 O O . ASN A 1 245 ? -18.384 -5.104 12.845 1.00 81.12 245 ASN A O 1
ATOM 1924 N N . ASN A 1 246 ? -17.798 -6.209 10.984 1.00 83.69 246 ASN A N 1
ATOM 1925 C CA . ASN A 1 246 ? -17.030 -5.125 10.382 1.00 83.69 246 ASN A CA 1
ATOM 1926 C C . ASN A 1 246 ? -17.889 -4.201 9.503 1.00 83.69 246 ASN A C 1
ATOM 1928 O O . ASN A 1 246 ? -18.801 -4.618 8.785 1.00 83.69 246 ASN A O 1
ATOM 1932 N N . GLU A 1 247 ? -17.570 -2.903 9.513 1.00 82.44 247 GLU A N 1
ATOM 1933 C CA . GLU A 1 247 ? -18.302 -1.912 8.716 1.00 82.44 247 GLU A CA 1
ATOM 1934 C C . GLU A 1 247 ? -18.088 -2.117 7.207 1.00 82.44 247 GLU A C 1
ATOM 1936 O O . GLU A 1 247 ? -19.025 -1.960 6.418 1.00 82.44 247 GLU A O 1
ATOM 1941 N N . ASP A 1 248 ? -16.870 -2.491 6.805 1.00 85.31 248 ASP A N 1
ATOM 1942 C CA . ASP A 1 248 ? -16.506 -2.725 5.403 1.00 85.31 248 ASP A CA 1
ATOM 1943 C C . ASP A 1 248 ? -17.280 -3.900 4.801 1.00 85.31 248 ASP A C 1
ATOM 1945 O O . ASP A 1 248 ? -17.834 -3.763 3.707 1.00 85.31 248 ASP A O 1
ATOM 1949 N N . TYR A 1 249 ? -17.442 -4.991 5.554 1.00 89.19 249 TYR A N 1
ATOM 1950 C CA . TYR A 1 249 ? -18.233 -6.156 5.154 1.00 89.19 249 TYR A CA 1
ATOM 1951 C C . TYR A 1 249 ? -19.665 -5.777 4.759 1.00 89.19 249 TYR A C 1
ATOM 1953 O O . TYR A 1 249 ? -20.135 -6.126 3.676 1.00 89.19 249 TYR A O 1
ATOM 1961 N N . ARG A 1 250 ? -20.349 -4.978 5.590 1.00 90.19 250 ARG A N 1
ATOM 1962 C CA . ARG A 1 250 ? -21.744 -4.560 5.347 1.00 90.19 250 ARG A CA 1
ATOM 1963 C C . ARG A 1 250 ? -21.889 -3.729 4.072 1.00 90.19 250 ARG A C 1
ATOM 1965 O O . ARG A 1 250 ? -22.870 -3.864 3.341 1.00 90.19 250 ARG A O 1
ATOM 1972 N N . HIS A 1 251 ? -20.917 -2.865 3.787 1.00 92.88 251 HIS A N 1
ATOM 1973 C CA . HIS A 1 251 ? -20.913 -2.075 2.554 1.00 92.88 251 HIS A CA 1
ATOM 1974 C C . HIS A 1 251 ? -20.563 -2.928 1.334 1.00 92.88 251 HIS A C 1
ATOM 1976 O O . HIS A 1 251 ? -21.145 -2.728 0.269 1.00 92.88 251 HIS A O 1
ATOM 1982 N N . VAL A 1 252 ? -19.666 -3.904 1.486 1.00 95.19 252 VAL A N 1
ATOM 1983 C CA . VAL A 1 252 ? -19.372 -4.877 0.433 1.00 95.19 252 VAL A CA 1
ATOM 1984 C C . VAL A 1 252 ? -20.598 -5.718 0.101 1.00 95.19 252 VAL A C 1
ATOM 1986 O O . VAL A 1 252 ? -20.887 -5.876 -1.076 1.00 95.19 252 VAL A O 1
ATOM 1989 N N . GLN A 1 253 ? -21.377 -6.180 1.081 1.00 95.56 253 GLN A N 1
ATOM 1990 C CA . GLN A 1 253 ? -22.626 -6.904 0.811 1.00 95.56 253 GLN A CA 1
ATOM 1991 C C . GLN A 1 253 ? -23.628 -6.069 -0.002 1.00 95.56 253 GLN A C 1
ATOM 1993 O O . GLN A 1 253 ? -24.247 -6.569 -0.943 1.00 95.56 253 GLN A O 1
ATOM 1998 N N . LEU A 1 254 ? -23.762 -4.776 0.319 1.00 95.94 254 LEU A N 1
ATOM 1999 C CA . LEU A 1 254 ? -24.614 -3.860 -0.443 1.00 95.94 254 LEU A CA 1
ATOM 2000 C C . LEU A 1 254 ? -24.137 -3.727 -1.897 1.00 95.94 254 LEU A C 1
ATOM 2002 O O . LEU A 1 254 ? -24.946 -3.789 -2.823 1.00 95.94 254 LEU A O 1
ATOM 2006 N N . LEU A 1 255 ? -22.826 -3.557 -2.093 1.00 97.12 255 LEU A N 1
ATOM 2007 C CA . LEU A 1 255 ? -22.216 -3.492 -3.418 1.00 97.12 255 LEU A CA 1
ATOM 2008 C C . LEU A 1 255 ? -22.410 -4.803 -4.186 1.00 97.12 255 LEU A C 1
ATOM 2010 O O . LEU A 1 255 ? -22.788 -4.777 -5.353 1.00 97.12 255 LEU A O 1
ATOM 2014 N N . ALA A 1 256 ? -22.191 -5.935 -3.520 1.00 96.69 256 ALA A N 1
ATOM 2015 C CA . ALA A 1 256 ? -22.294 -7.268 -4.088 1.00 96.69 256 ALA A CA 1
ATOM 2016 C C . ALA A 1 256 ? -23.678 -7.512 -4.679 1.00 96.69 256 ALA A C 1
ATOM 2018 O O . ALA A 1 256 ? -23.795 -7.928 -5.827 1.00 96.69 256 ALA A O 1
ATOM 2019 N N . LYS A 1 257 ? -24.720 -7.171 -3.910 1.00 97.00 257 LYS A N 1
ATOM 2020 C CA . LYS A 1 257 ? -26.113 -7.259 -4.348 1.00 97.00 257 LYS A CA 1
ATOM 2021 C C . LYS A 1 257 ? -26.401 -6.346 -5.538 1.00 97.00 257 LYS A C 1
ATOM 2023 O O . LYS A 1 257 ? -27.065 -6.771 -6.476 1.00 97.00 257 LYS A O 1
ATOM 2028 N N . ALA A 1 258 ? -25.910 -5.108 -5.503 1.00 96.88 258 ALA A N 1
ATOM 2029 C CA . ALA A 1 258 ? -26.133 -4.143 -6.578 1.00 96.88 258 ALA A CA 1
ATOM 2030 C C . ALA A 1 258 ? -25.448 -4.545 -7.895 1.00 96.88 258 ALA A C 1
ATOM 2032 O O . ALA A 1 258 ? -25.985 -4.278 -8.965 1.00 96.88 258 ALA A O 1
ATOM 2033 N N . LEU A 1 259 ? -24.280 -5.189 -7.813 1.00 96.38 259 LEU A N 1
ATOM 2034 C CA . LEU A 1 259 ? -23.500 -5.627 -8.973 1.00 96.38 259 LEU A CA 1
ATOM 2035 C C . LEU A 1 259 ? -23.757 -7.086 -9.382 1.00 96.38 259 LEU A C 1
ATOM 2037 O O . LEU A 1 259 ? -23.204 -7.519 -10.386 1.00 96.38 259 LEU A O 1
ATOM 2041 N N . GLN A 1 260 ? -24.574 -7.831 -8.629 1.00 96.31 260 GLN A N 1
ATOM 2042 C CA . GLN A 1 260 ? -24.849 -9.259 -8.846 1.00 96.31 260 GLN A CA 1
ATOM 2043 C C . GLN A 1 260 ? -23.576 -10.132 -8.836 1.00 96.31 260 GLN A C 1
ATOM 2045 O O . GLN A 1 260 ? -23.364 -10.978 -9.702 1.00 96.31 260 GLN A O 1
ATOM 2050 N N . ILE A 1 261 ? -22.691 -9.895 -7.861 1.00 96.12 261 ILE A N 1
ATOM 2051 C CA . ILE A 1 261 ? -21.396 -10.592 -7.722 1.00 96.12 261 ILE A CA 1
ATOM 2052 C C . ILE A 1 261 ? -21.263 -11.380 -6.411 1.00 96.12 261 ILE A C 1
ATOM 2054 O O . ILE A 1 261 ? -20.150 -11.730 -6.032 1.00 96.12 261 ILE A O 1
ATOM 2058 N N . GLN A 1 262 ? -22.364 -11.640 -5.700 1.00 95.19 262 GLN A N 1
ATOM 2059 C CA . GLN A 1 262 ? -22.355 -12.283 -4.377 1.00 95.19 262 GLN A CA 1
ATOM 2060 C C . GLN A 1 262 ? -21.580 -13.607 -4.378 1.00 95.19 262 GLN A C 1
ATOM 2062 O O . GLN A 1 262 ? -20.719 -13.804 -3.527 1.00 95.19 262 GLN A O 1
ATOM 2067 N N . ASP A 1 263 ? -21.797 -14.446 -5.392 1.00 95.19 263 ASP A N 1
ATOM 2068 C CA . ASP A 1 263 ? -21.170 -15.772 -5.510 1.00 95.19 263 ASP A CA 1
ATOM 2069 C C . ASP A 1 263 ? -19.691 -15.720 -5.935 1.00 95.19 263 ASP A C 1
ATOM 2071 O O . ASP A 1 263 ? -19.044 -16.749 -6.117 1.00 95.19 263 ASP A O 1
ATOM 2075 N N . LYS A 1 264 ? -19.142 -14.515 -6.131 1.00 95.94 264 LYS A N 1
ATOM 2076 C CA . LYS A 1 264 ? -17.755 -14.282 -6.558 1.00 95.94 264 LYS A CA 1
ATOM 2077 C C . LYS A 1 264 ? -16.901 -13.633 -5.474 1.00 95.94 264 LYS A C 1
ATOM 2079 O O . LYS A 1 264 ? -15.748 -13.297 -5.752 1.00 95.94 264 LYS A O 1
ATOM 2084 N N . ILE A 1 265 ? -17.461 -13.396 -4.286 1.00 96.81 265 ILE A N 1
ATOM 2085 C CA . ILE A 1 265 ? -16.756 -12.747 -3.180 1.00 96.81 265 ILE A CA 1
ATOM 2086 C C . ILE A 1 265 ? -16.250 -13.791 -2.192 1.00 96.81 265 ILE A C 1
ATOM 2088 O O . ILE A 1 265 ? -17.022 -14.559 -1.626 1.00 96.81 265 ILE A O 1
ATOM 2092 N N . THR A 1 266 ? -14.955 -13.725 -1.913 1.00 97.19 266 THR A N 1
ATOM 2093 C CA . THR A 1 266 ? -14.318 -14.421 -0.801 1.00 97.19 266 THR A CA 1
ATOM 2094 C C . THR A 1 266 ? -14.114 -13.437 0.349 1.00 97.19 266 THR A C 1
ATOM 2096 O O . THR A 1 266 ? -13.396 -12.439 0.219 1.00 97.19 266 THR A O 1
ATOM 2099 N N . TYR A 1 267 ? -14.745 -13.726 1.486 1.00 95.62 267 TYR A N 1
ATOM 2100 C CA . TYR A 1 267 ? -14.549 -12.991 2.734 1.00 95.62 267 TYR A CA 1
ATOM 2101 C C . TYR A 1 267 ? -13.447 -13.650 3.557 1.00 95.62 267 TYR A C 1
ATOM 2103 O O . TYR A 1 267 ? -13.478 -14.854 3.807 1.00 95.62 267 TYR A O 1
ATOM 2111 N N . ILE A 1 268 ? -12.458 -12.860 3.958 1.00 95.31 268 ILE A N 1
ATOM 2112 C CA . ILE A 1 268 ? -11.275 -13.334 4.671 1.00 95.31 268 ILE A CA 1
ATOM 2113 C C . ILE A 1 268 ? -11.394 -12.892 6.131 1.00 95.31 268 ILE A C 1
ATOM 2115 O O . ILE A 1 268 ? -11.438 -11.685 6.387 1.00 95.31 268 ILE A O 1
ATOM 2119 N N . PRO A 1 269 ? -11.442 -13.827 7.094 1.00 91.31 269 PRO A N 1
ATOM 2120 C CA . PRO A 1 269 ? -11.576 -13.482 8.502 1.00 91.31 269 PRO A CA 1
ATOM 2121 C C . PRO A 1 269 ? -10.325 -12.771 9.023 1.00 91.31 269 PRO A C 1
ATOM 2123 O O . PRO A 1 269 ? -9.221 -12.909 8.484 1.00 91.31 269 PRO A O 1
ATOM 2126 N N . LEU A 1 270 ? -10.492 -12.017 10.108 1.00 88.50 270 LEU A N 1
ATOM 2127 C CA . LEU A 1 270 ? -9.368 -11.374 10.779 1.00 88.50 270 LEU A CA 1
ATOM 2128 C C . LEU A 1 270 ? -8.469 -12.414 11.464 1.00 88.50 270 LEU A C 1
ATOM 2130 O O . LEU A 1 270 ? -8.961 -13.420 11.980 1.00 88.50 270 LEU A O 1
ATOM 2134 N N . PRO A 1 271 ? -7.145 -12.189 11.492 1.00 87.88 271 PRO A N 1
ATOM 2135 C CA . PRO A 1 271 ? -6.218 -13.118 12.117 1.00 87.88 271 PRO A CA 1
ATOM 2136 C C . PRO A 1 271 ? -6.388 -13.130 13.642 1.00 87.88 271 PRO A C 1
ATOM 2138 O O . PRO A 1 271 ? -6.612 -12.096 14.270 1.00 87.88 271 PRO A O 1
ATOM 2141 N N . THR A 1 272 ? -6.219 -14.307 14.249 1.00 84.94 272 THR A N 1
ATOM 2142 C CA . THR A 1 272 ? -6.188 -14.456 15.714 1.00 84.94 272 THR A CA 1
ATOM 2143 C C . THR A 1 272 ? -4.925 -13.823 16.310 1.00 84.94 272 THR A C 1
ATOM 2145 O O . THR A 1 272 ? -3.939 -13.626 15.597 1.00 84.94 272 THR A O 1
ATOM 2148 N N . VAL A 1 273 ? -4.900 -13.585 17.628 1.00 77.00 273 VAL A N 1
ATOM 2149 C CA . VAL A 1 273 ? -3.710 -13.070 18.341 1.00 77.00 273 VAL A CA 1
ATOM 2150 C C . VAL A 1 273 ? -2.461 -13.919 18.053 1.00 77.00 273 VAL A C 1
ATOM 2152 O O . VAL A 1 273 ? -1.402 -13.378 17.734 1.00 77.00 273 VAL A O 1
ATOM 2155 N N . ASN A 1 274 ? -2.597 -15.249 18.071 1.00 77.56 274 ASN A N 1
ATOM 2156 C CA . ASN A 1 274 ? -1.493 -16.170 17.781 1.00 77.56 274 ASN A CA 1
ATOM 2157 C C . ASN A 1 274 ? -1.017 -16.049 16.328 1.00 77.56 274 ASN A C 1
ATOM 2159 O O . ASN A 1 274 ? 0.182 -16.031 16.054 1.00 77.56 274 ASN A O 1
ATOM 2163 N N . THR A 1 275 ? -1.949 -15.923 15.382 1.00 89.12 275 THR A N 1
ATOM 2164 C CA . THR A 1 275 ? -1.611 -15.751 13.965 1.00 89.12 275 THR A CA 1
ATOM 2165 C C . THR A 1 275 ? -0.906 -14.411 13.732 1.00 89.12 275 THR A C 1
ATOM 2167 O O . THR A 1 275 ? 0.108 -14.369 13.035 1.00 89.12 275 THR A O 1
ATOM 2170 N N . ILE A 1 276 ? -1.376 -13.331 14.363 1.00 90.06 276 ILE A N 1
ATOM 2171 C CA . ILE A 1 276 ? -0.780 -11.989 14.274 1.00 90.06 276 ILE A CA 1
ATOM 2172 C C . ILE A 1 276 ? 0.687 -11.991 14.707 1.00 90.06 276 ILE A C 1
ATOM 2174 O O . ILE A 1 276 ? 1.515 -11.397 14.011 1.00 90.06 276 ILE A O 1
ATOM 2178 N N . ALA A 1 277 ? 1.023 -12.709 15.783 1.00 87.62 277 ALA A N 1
ATOM 2179 C CA . ALA A 1 277 ? 2.395 -12.822 16.277 1.00 87.62 277 ALA A CA 1
ATOM 2180 C C . ALA A 1 277 ? 3.377 -13.358 15.222 1.00 87.62 277 ALA A C 1
ATOM 2182 O O . ALA A 1 277 ? 4.547 -12.979 15.207 1.00 87.62 277 ALA A O 1
ATOM 2183 N N . THR A 1 278 ? 2.893 -14.200 14.305 1.00 92.50 278 THR A N 1
ATOM 2184 C CA . THR A 1 278 ? 3.694 -14.739 13.194 1.00 92.50 278 THR A CA 1
ATOM 2185 C C . THR A 1 278 ? 3.647 -13.870 11.938 1.00 92.50 278 THR A C 1
ATOM 2187 O O . THR A 1 278 ? 4.605 -13.848 11.165 1.00 92.50 278 THR A O 1
ATOM 2190 N N . LEU A 1 279 ? 2.545 -13.150 11.713 1.00 95.94 279 LEU A N 1
ATOM 2191 C CA . LEU A 1 279 ? 2.348 -12.343 10.513 1.00 95.94 279 LEU A CA 1
ATOM 2192 C C . LEU A 1 279 ? 3.082 -11.005 10.590 1.00 95.94 279 LEU A C 1
ATOM 2194 O O . LEU A 1 279 ? 3.716 -10.623 9.612 1.00 95.94 279 LEU A O 1
ATOM 2198 N N . ILE A 1 280 ? 3.057 -10.309 11.731 1.00 95.19 280 ILE A N 1
ATOM 2199 C CA . ILE A 1 280 ? 3.703 -8.992 11.859 1.00 95.19 280 ILE A CA 1
ATOM 2200 C C . ILE A 1 280 ? 5.198 -9.041 11.503 1.00 95.19 280 ILE A C 1
ATOM 2202 O O . ILE A 1 280 ? 5.608 -8.232 10.670 1.00 95.19 280 ILE A O 1
ATOM 2206 N N . PRO A 1 281 ? 6.011 -9.987 12.020 1.00 96.19 281 PRO A N 1
ATOM 2207 C CA . PRO A 1 281 ? 7.409 -10.109 11.609 1.00 96.19 281 PRO A CA 1
ATOM 2208 C C . PRO A 1 281 ? 7.590 -10.295 10.098 1.00 96.19 281 PRO A C 1
ATOM 2210 O O . PRO A 1 281 ? 8.481 -9.680 9.517 1.00 96.19 281 PRO A O 1
ATOM 2213 N N . LYS A 1 282 ? 6.711 -11.065 9.440 1.00 96.69 282 LYS A N 1
ATOM 2214 C CA . LYS A 1 282 ? 6.734 -11.236 7.977 1.00 96.69 282 LYS A CA 1
ATOM 2215 C C . LYS A 1 282 ? 6.454 -9.920 7.253 1.00 96.69 282 LYS A C 1
ATOM 2217 O O . LYS A 1 282 ? 7.169 -9.576 6.317 1.00 96.69 282 LYS A O 1
ATOM 2222 N N . ILE A 1 283 ? 5.446 -9.161 7.687 1.00 97.38 283 ILE A N 1
ATOM 2223 C CA . ILE A 1 283 ? 5.116 -7.869 7.064 1.00 97.38 283 ILE A CA 1
ATOM 2224 C C . ILE A 1 283 ? 6.244 -6.860 7.270 1.00 97.38 283 ILE A C 1
ATOM 2226 O O . ILE A 1 283 ? 6.611 -6.171 6.321 1.00 97.38 283 ILE A O 1
ATOM 2230 N N . VAL A 1 284 ? 6.828 -6.800 8.467 1.00 97.31 284 VAL A N 1
ATOM 2231 C CA . VAL A 1 284 ? 7.991 -5.949 8.768 1.00 97.31 284 VAL A CA 1
ATOM 2232 C C . VAL A 1 284 ? 9.174 -6.293 7.860 1.00 97.31 284 VAL A C 1
ATOM 2234 O O . VAL A 1 284 ? 9.764 -5.393 7.264 1.00 97.31 284 VAL A O 1
ATOM 2237 N N . TYR A 1 285 ? 9.478 -7.583 7.692 1.00 97.19 285 TYR A N 1
ATOM 2238 C CA . TYR A 1 285 ? 10.525 -8.044 6.780 1.00 97.19 285 TYR A CA 1
ATOM 2239 C C . TYR A 1 285 ? 10.252 -7.641 5.322 1.00 97.19 285 TYR A C 1
ATOM 2241 O O . TYR A 1 285 ? 11.099 -7.018 4.684 1.00 97.19 285 TYR A O 1
ATOM 2249 N N . HIS A 1 286 ? 9.066 -7.947 4.786 1.00 96.88 286 HIS A N 1
ATOM 2250 C CA . HIS A 1 286 ? 8.775 -7.702 3.370 1.00 96.88 286 HIS A CA 1
ATOM 2251 C C . HIS A 1 286 ? 8.653 -6.218 3.039 1.00 96.88 286 HIS A C 1
ATOM 2253 O O . HIS A 1 286 ? 9.229 -5.774 2.047 1.00 96.88 286 HIS A O 1
ATOM 2259 N N . THR A 1 287 ? 7.948 -5.449 3.874 1.00 95.94 287 THR A N 1
ATOM 2260 C CA . THR A 1 287 ? 7.816 -3.995 3.693 1.00 95.94 287 THR A CA 1
ATOM 2261 C C . THR A 1 287 ? 9.120 -3.253 3.947 1.00 95.94 287 THR A C 1
ATOM 2263 O O . THR A 1 287 ? 9.237 -2.110 3.516 1.00 95.94 287 THR A O 1
ATOM 2266 N N . GLU A 1 288 ? 10.080 -3.869 4.644 1.00 95.94 288 GLU A N 1
ATOM 2267 C CA . GLU A 1 288 ? 11.303 -3.231 5.141 1.00 95.94 288 GLU A CA 1
ATOM 2268 C C . GLU A 1 288 ? 10.989 -2.016 6.023 1.00 95.94 288 GLU A C 1
ATOM 2270 O O . GLU A 1 288 ? 11.773 -1.083 6.100 1.00 95.94 288 GLU A O 1
ATOM 2275 N N . SER A 1 289 ? 9.823 -1.962 6.664 1.00 95.88 289 SER A N 1
ATOM 2276 C CA . SER A 1 289 ? 9.373 -0.806 7.440 1.00 95.88 289 SER A CA 1
ATOM 2277 C C . SER A 1 289 ? 8.959 -1.229 8.840 1.00 95.88 289 SER A C 1
ATOM 2279 O O . SER A 1 289 ? 8.633 -2.384 9.087 1.00 95.88 289 SER A O 1
ATOM 2281 N N . TYR A 1 290 ? 8.958 -0.279 9.766 1.00 94.81 290 TYR A N 1
ATOM 2282 C CA . TYR A 1 290 ? 8.300 -0.411 11.062 1.00 94.81 290 TYR A CA 1
ATOM 2283 C C . TYR A 1 290 ? 7.252 0.686 11.292 1.00 94.81 290 TYR A C 1
ATOM 2285 O O . TYR A 1 290 ? 6.745 0.835 12.403 1.00 94.81 290 TYR A O 1
ATOM 2293 N N . ASN A 1 291 ? 6.907 1.458 10.254 1.00 94.12 291 ASN A N 1
ATOM 2294 C CA . ASN A 1 291 ? 5.856 2.462 10.344 1.00 94.12 291 ASN A CA 1
ATOM 2295 C C . ASN A 1 291 ? 4.496 1.769 10.583 1.00 94.12 291 ASN A C 1
ATOM 2297 O O . ASN A 1 291 ? 4.078 0.952 9.757 1.00 94.12 291 ASN A O 1
ATOM 2301 N N . PRO A 1 292 ? 3.758 2.114 11.653 1.00 92.00 292 PRO A N 1
ATOM 2302 C CA . PRO A 1 292 ? 2.497 1.463 12.005 1.00 92.00 292 PRO A CA 1
ATOM 2303 C C . PRO A 1 292 ? 1.450 1.404 10.896 1.00 92.00 292 PRO A C 1
ATOM 2305 O O . PRO A 1 292 ? 0.746 0.403 10.749 1.00 92.00 292 PRO A O 1
ATOM 2308 N N . SER A 1 293 ? 1.336 2.476 10.108 1.00 91.44 293 SER A N 1
ATOM 2309 C CA . SER A 1 293 ? 0.346 2.563 9.034 1.00 91.44 293 SER A CA 1
ATOM 2310 C C . SER A 1 293 ? 0.728 1.659 7.860 1.00 91.44 293 SER A C 1
ATOM 2312 O O . SER A 1 293 ? -0.149 0.991 7.309 1.00 91.44 293 SER A O 1
ATOM 2314 N N . ILE A 1 294 ? 2.024 1.584 7.523 1.00 94.69 294 ILE A N 1
ATOM 2315 C CA . ILE A 1 294 ? 2.551 0.656 6.509 1.00 94.69 294 ILE A CA 1
ATOM 2316 C C . ILE A 1 294 ? 2.353 -0.793 6.964 1.00 94.69 294 ILE A C 1
ATOM 2318 O O . ILE A 1 294 ? 1.894 -1.610 6.170 1.00 94.69 294 ILE A O 1
ATOM 2322 N N . ILE A 1 295 ? 2.623 -1.107 8.235 1.00 95.56 295 ILE A N 1
ATOM 2323 C CA . ILE A 1 295 ? 2.456 -2.466 8.769 1.00 95.56 295 ILE A CA 1
ATOM 2324 C C . ILE A 1 295 ? 0.987 -2.884 8.822 1.00 95.56 295 ILE A C 1
ATOM 2326 O O . ILE A 1 295 ? 0.650 -3.955 8.323 1.00 95.56 295 ILE A O 1
ATOM 2330 N N . SER A 1 296 ? 0.096 -2.045 9.351 1.00 94.56 296 SER A N 1
ATOM 2331 C CA . SER A 1 296 ? -1.329 -2.385 9.466 1.00 94.56 296 SER A CA 1
ATOM 2332 C C . SER A 1 296 ? -1.994 -2.560 8.096 1.00 94.56 296 SER A C 1
ATOM 2334 O O . SER A 1 296 ? -2.626 -3.583 7.835 1.00 94.56 296 SER A O 1
ATOM 2336 N N . ASN A 1 297 ? -1.806 -1.612 7.171 1.00 95.19 297 ASN A N 1
ATOM 2337 C CA . ASN A 1 297 ? -2.352 -1.747 5.815 1.00 95.19 297 ASN A CA 1
ATOM 2338 C C . ASN A 1 297 ? -1.607 -2.816 4.997 1.00 95.19 297 ASN A C 1
ATOM 2340 O O . ASN A 1 297 ? -2.184 -3.423 4.097 1.00 95.19 297 ASN A O 1
ATOM 2344 N N . GLY A 1 298 ? -0.329 -3.064 5.292 1.00 96.75 298 GLY A N 1
ATOM 2345 C CA . GLY A 1 298 ? 0.456 -4.122 4.663 1.00 96.75 298 GLY A CA 1
ATOM 2346 C C . GLY A 1 298 ? -0.036 -5.508 5.061 1.00 96.75 298 GLY A C 1
ATOM 2347 O O . GLY A 1 298 ? -0.162 -6.374 4.202 1.00 96.75 298 GLY A O 1
ATOM 2348 N N . LEU A 1 299 ? -0.404 -5.695 6.331 1.00 96.94 299 LEU A N 1
ATOM 2349 C CA . LEU A 1 299 ? -1.034 -6.917 6.820 1.00 96.94 299 LEU A CA 1
ATOM 2350 C C . LEU A 1 299 ? -2.391 -7.156 6.145 1.00 96.94 299 LEU A C 1
ATOM 2352 O O . LEU A 1 299 ? -2.654 -8.269 5.697 1.00 96.94 299 LEU A O 1
ATOM 2356 N N . ALA A 1 300 ? -3.218 -6.114 6.005 1.00 95.81 300 ALA A N 1
ATOM 2357 C CA . ALA A 1 300 ? -4.487 -6.218 5.287 1.00 95.81 300 ALA A CA 1
ATOM 2358 C C . ALA A 1 300 ? -4.280 -6.663 3.825 1.00 95.81 300 ALA A C 1
ATOM 2360 O O . ALA A 1 300 ? -4.904 -7.622 3.376 1.00 95.81 300 ALA A O 1
ATOM 2361 N N . THR A 1 301 ? -3.360 -6.025 3.092 1.00 97.31 301 THR A N 1
ATOM 2362 C CA . THR A 1 301 ? -3.044 -6.422 1.710 1.00 97.31 301 THR A CA 1
ATOM 2363 C C . THR A 1 301 ? -2.450 -7.819 1.621 1.00 97.31 301 THR A C 1
ATOM 2365 O O . THR A 1 301 ? -2.838 -8.565 0.728 1.00 97.31 301 THR A O 1
ATOM 2368 N N . TYR A 1 302 ? -1.565 -8.200 2.540 1.00 97.88 302 TYR A N 1
ATOM 2369 C CA . TYR A 1 302 ? -0.973 -9.534 2.559 1.00 97.88 302 TYR A CA 1
ATOM 2370 C C . TYR A 1 302 ? -2.031 -10.627 2.719 1.00 97.88 302 TYR A C 1
ATOM 2372 O O . TYR A 1 302 ? -1.971 -11.626 2.016 1.00 97.88 302 TYR A O 1
ATOM 2380 N N . LEU A 1 303 ? -3.022 -10.445 3.597 1.00 97.56 303 LEU A N 1
ATOM 2381 C CA . LEU A 1 303 ? -4.098 -11.425 3.785 1.00 97.56 303 LEU A CA 1
ATOM 2382 C C . LEU A 1 303 ? -4.964 -11.578 2.526 1.00 97.56 303 LEU A C 1
ATOM 2384 O O . LEU A 1 303 ? -5.249 -12.701 2.110 1.00 97.56 303 LEU A O 1
ATOM 2388 N N . LEU A 1 304 ? -5.328 -10.459 1.890 1.00 97.88 304 LEU A N 1
ATOM 2389 C CA . LEU A 1 304 ? -6.068 -10.461 0.623 1.00 97.88 304 LEU A CA 1
ATOM 2390 C C . LEU A 1 304 ? -5.265 -11.141 -0.498 1.00 97.88 304 LEU A C 1
ATOM 2392 O O . LEU A 1 304 ? -5.787 -11.996 -1.212 1.00 97.88 304 LEU A O 1
ATOM 2396 N N . ALA A 1 305 ? -3.987 -10.787 -0.633 1.00 98.12 305 ALA A N 1
ATOM 2397 C CA . ALA A 1 305 ? -3.099 -11.333 -1.651 1.00 98.12 305 ALA A CA 1
ATOM 2398 C C . ALA A 1 305 ? -2.796 -12.820 -1.409 1.00 98.12 305 ALA A C 1
ATOM 2400 O O . ALA A 1 305 ? -2.841 -13.613 -2.343 1.00 98.12 305 ALA A O 1
ATOM 2401 N N . GLN A 1 306 ? -2.607 -13.233 -0.153 1.00 97.75 306 GLN A N 1
ATOM 2402 C CA . GLN A 1 306 ? -2.404 -14.634 0.207 1.00 97.75 306 GLN A CA 1
ATOM 2403 C C . GLN A 1 306 ? -3.601 -15.491 -0.209 1.00 97.75 306 GLN A C 1
ATOM 2405 O O . GLN A 1 306 ? -3.408 -16.595 -0.714 1.00 97.75 306 GLN A O 1
ATOM 2410 N N . GLN A 1 307 ? -4.829 -15.007 -0.007 1.00 98.19 307 GLN A N 1
ATOM 2411 C CA . GLN A 1 307 ? -6.010 -15.743 -0.449 1.00 98.19 307 GLN A CA 1
ATOM 2412 C C . GLN A 1 307 ? -6.113 -15.786 -1.979 1.00 98.19 307 GLN A C 1
ATOM 2414 O O . GLN A 1 307 ? -6.360 -16.851 -2.533 1.00 98.19 307 GLN A O 1
ATOM 2419 N N . ALA A 1 308 ? -5.853 -14.673 -2.671 1.00 98.25 308 ALA A N 1
ATOM 2420 C CA . ALA A 1 308 ? -5.823 -14.652 -4.134 1.00 98.25 308 ALA A CA 1
ATOM 2421 C C . ALA A 1 308 ? -4.778 -15.631 -4.713 1.00 98.25 308 ALA A C 1
ATOM 2423 O O . ALA A 1 308 ? -5.057 -16.319 -5.694 1.00 98.25 308 ALA A O 1
ATOM 2424 N N . ALA A 1 309 ? -3.607 -15.743 -4.081 1.00 97.06 309 ALA A N 1
ATOM 2425 C CA . ALA A 1 309 ? -2.565 -16.695 -4.464 1.00 97.06 309 ALA A CA 1
ATOM 2426 C C . ALA A 1 309 ? -2.999 -18.151 -4.237 1.00 97.06 309 ALA A C 1
ATOM 2428 O O . ALA A 1 309 ? -2.821 -18.987 -5.121 1.00 97.06 309 ALA A O 1
ATOM 2429 N N . LYS A 1 310 ? -3.624 -18.457 -3.088 1.00 97.44 310 LYS A N 1
ATOM 2430 C CA . LYS A 1 310 ? -4.206 -19.788 -2.806 1.00 97.44 310 LYS A CA 1
ATOM 2431 C C . LYS A 1 310 ? -5.252 -20.193 -3.844 1.00 97.44 310 LYS A C 1
ATOM 2433 O O . LYS A 1 310 ? -5.351 -21.362 -4.193 1.00 97.44 310 LYS A O 1
ATOM 2438 N N . ASP A 1 311 ? -5.984 -19.215 -4.358 1.00 97.38 311 ASP A N 1
ATOM 2439 C CA . ASP A 1 311 ? -6.998 -19.386 -5.393 1.00 97.38 311 ASP A CA 1
ATOM 2440 C C . ASP A 1 311 ? -6.404 -19.538 -6.814 1.00 97.38 311 ASP A C 1
ATOM 2442 O O . ASP A 1 311 ? -7.160 -19.646 -7.788 1.00 97.38 311 ASP A O 1
ATOM 2446 N N . GLY A 1 312 ? -5.070 -19.546 -6.943 1.00 95.19 312 GLY A N 1
ATOM 2447 C CA . GLY A 1 312 ? -4.334 -19.734 -8.196 1.00 95.19 312 GLY A CA 1
ATOM 2448 C C . GLY A 1 312 ? -4.220 -18.478 -9.063 1.00 95.19 312 GLY A C 1
ATOM 2449 O O . GLY A 1 312 ? -3.891 -18.576 -10.245 1.00 95.19 312 GLY A O 1
ATOM 2450 N N . LEU A 1 313 ? -4.522 -17.297 -8.518 1.00 96.12 313 LEU A N 1
ATOM 2451 C CA . LEU A 1 313 ? -4.436 -16.038 -9.256 1.00 96.12 313 LEU A CA 1
ATOM 2452 C C . LEU A 1 313 ? -3.001 -15.502 -9.246 1.00 96.12 313 LEU A C 1
ATOM 2454 O O . LEU A 1 313 ? -2.266 -15.708 -8.287 1.00 96.12 313 LEU A O 1
ATOM 2458 N N . LYS A 1 314 ? -2.620 -14.752 -10.287 1.00 94.62 314 LYS A N 1
ATOM 2459 C CA . LYS A 1 314 ? -1.345 -14.001 -10.338 1.00 94.62 314 LYS A CA 1
ATOM 2460 C C . LYS A 1 314 ? -1.529 -12.484 -10.290 1.00 94.62 314 LYS A C 1
ATOM 2462 O O . LYS A 1 314 ? -0.589 -11.754 -9.985 1.00 94.62 314 LYS A O 1
ATOM 2467 N N . VAL A 1 315 ? -2.732 -11.998 -10.602 1.00 96.69 315 VAL A N 1
ATOM 2468 C CA . VAL A 1 315 ? -3.023 -10.570 -10.778 1.00 96.69 315 VAL A CA 1
ATOM 2469 C C . VAL A 1 315 ? -4.246 -10.168 -9.972 1.00 96.69 315 VAL A C 1
ATOM 2471 O O . VAL A 1 315 ? -5.268 -10.855 -9.986 1.00 96.69 315 VAL A O 1
ATOM 2474 N N . VAL A 1 316 ? -4.151 -9.011 -9.319 1.00 98.12 316 VAL A N 1
ATOM 2475 C CA . VAL A 1 316 ? -5.258 -8.353 -8.625 1.00 98.12 316 VAL A CA 1
ATOM 2476 C C . VAL A 1 316 ? -5.346 -6.875 -9.005 1.00 98.12 316 VAL A C 1
ATOM 2478 O O . VAL A 1 316 ? -4.332 -6.211 -9.225 1.00 98.12 316 VAL A O 1
ATOM 2481 N N . LEU A 1 317 ? -6.558 -6.326 -9.063 1.00 98.31 317 LEU A N 1
ATOM 2482 C CA . LEU A 1 317 ? -6.796 -4.890 -9.221 1.00 98.31 317 LEU A CA 1
ATOM 2483 C C . LEU A 1 317 ? -7.160 -4.266 -7.867 1.00 98.31 317 LEU A C 1
ATOM 2485 O O . LEU A 1 317 ? -7.926 -4.840 -7.092 1.00 98.31 317 LEU A O 1
ATOM 2489 N N . SER A 1 318 ? -6.627 -3.073 -7.599 1.00 96.81 318 SER A N 1
ATOM 2490 C CA . SER A 1 318 ? -6.896 -2.303 -6.379 1.00 96.81 318 SER A CA 1
ATOM 2491 C C . SER A 1 318 ? -7.234 -0.840 -6.686 1.00 96.81 318 SER A C 1
ATOM 2493 O O . SER A 1 318 ? -6.834 -0.296 -7.716 1.00 96.81 318 SER A O 1
ATOM 2495 N N . GLY A 1 319 ? -7.956 -0.195 -5.766 1.00 96.69 319 GLY A N 1
ATOM 2496 C CA . GLY A 1 319 ? -8.347 1.218 -5.833 1.00 96.69 319 GLY A CA 1
ATOM 2497 C C . GLY A 1 319 ? -7.266 2.219 -5.398 1.00 96.69 319 GLY A C 1
ATOM 2498 O O . GLY A 1 319 ? -7.580 3.395 -5.233 1.00 96.69 319 GLY A O 1
ATOM 2499 N N . GLU A 1 320 ? -6.022 1.777 -5.186 1.00 95.88 320 GLU A N 1
ATOM 2500 C CA . GLU A 1 320 ? -4.919 2.639 -4.729 1.00 95.88 320 GLU A CA 1
ATOM 2501 C C . GLU A 1 320 ? -4.644 3.814 -5.678 1.00 95.88 320 GLU A C 1
ATOM 2503 O O . GLU A 1 320 ? -4.729 3.679 -6.903 1.00 95.88 320 GLU A O 1
ATOM 2508 N N . GLY A 1 321 ? -4.260 4.956 -5.101 1.00 96.50 321 GLY A N 1
ATOM 2509 C CA . GLY A 1 321 ? -3.999 6.208 -5.814 1.00 96.50 321 GLY A CA 1
ATOM 2510 C C . GLY A 1 321 ? -5.211 7.135 -5.923 1.00 96.50 321 GLY A C 1
ATOM 2511 O O . GLY A 1 321 ? -5.057 8.320 -6.217 1.00 96.50 321 GLY A O 1
ATOM 2512 N N . ALA A 1 322 ? -6.425 6.631 -5.681 1.00 97.62 322 ALA A N 1
ATOM 2513 C CA . ALA A 1 322 ? -7.635 7.442 -5.761 1.00 97.62 322 ALA A CA 1
ATOM 2514 C C . ALA A 1 322 ? -7.680 8.540 -4.685 1.00 97.62 322 ALA A C 1
ATOM 2516 O O . ALA A 1 322 ? -8.124 9.654 -4.958 1.00 97.62 322 ALA A O 1
ATOM 2517 N N . ASP A 1 323 ? -7.251 8.251 -3.453 1.00 95.88 323 ASP A N 1
ATOM 2518 C CA . ASP A 1 323 ? -7.248 9.245 -2.375 1.00 95.88 323 ASP A CA 1
ATOM 2519 C C . ASP A 1 323 ? -6.250 10.373 -2.625 1.00 95.88 323 ASP A C 1
ATOM 2521 O O . ASP A 1 323 ? -6.587 11.536 -2.402 1.00 95.88 323 ASP A O 1
ATOM 2525 N N . GLU A 1 324 ? -5.061 10.039 -3.119 1.00 96.00 324 GLU A N 1
ATOM 2526 C CA . GLU A 1 324 ? -3.987 10.985 -3.405 1.00 96.00 324 GLU A CA 1
ATOM 2527 C C . GLU A 1 324 ? -4.326 11.860 -4.610 1.00 96.00 324 GLU A C 1
ATOM 2529 O O . GLU A 1 324 ? -4.128 13.073 -4.568 1.00 96.00 324 GLU A O 1
ATOM 2534 N N . LEU A 1 325 ? -4.889 11.277 -5.674 1.00 97.12 325 LEU A N 1
ATOM 2535 C CA . LEU A 1 325 ? -5.252 12.036 -6.868 1.00 97.12 325 LEU A CA 1
ATOM 2536 C C . LEU A 1 325 ? -6.526 12.860 -6.695 1.00 97.12 325 LEU A C 1
ATOM 2538 O O . LEU A 1 325 ? -6.596 13.952 -7.256 1.00 97.12 325 LEU A O 1
ATOM 2542 N N . PHE A 1 326 ? -7.508 12.382 -5.928 1.00 97.19 326 PHE A N 1
ATOM 2543 C CA . PHE A 1 326 ? -8.845 12.982 -5.866 1.00 97.19 326 PHE A CA 1
ATOM 2544 C C . PHE A 1 326 ? -9.228 13.520 -4.470 1.00 97.19 326 PHE A C 1
ATOM 2546 O O . PHE A 1 326 ? -10.411 13.621 -4.145 1.00 97.19 326 PHE A O 1
ATOM 2553 N N . CYS A 1 327 ? -8.242 13.876 -3.638 1.00 94.62 327 CYS A N 1
ATOM 2554 C CA . CYS A 1 327 ? -8.420 14.505 -2.316 1.00 94.62 327 CYS A CA 1
ATOM 2555 C C . CYS A 1 327 ? -9.320 13.712 -1.348 1.00 94.62 327 CYS A C 1
ATOM 2557 O O . CYS A 1 327 ? -10.232 14.246 -0.710 1.00 94.62 327 CYS A O 1
ATOM 2559 N N . GLY A 1 328 ? -9.093 12.405 -1.230 1.00 92.69 328 GLY A N 1
ATOM 2560 C CA . GLY A 1 328 ? -9.926 11.535 -0.398 1.00 92.69 328 GLY A CA 1
ATOM 2561 C C . GLY A 1 328 ? -9.662 11.608 1.110 1.00 92.69 328 GLY A C 1
ATOM 2562 O O . GLY A 1 328 ? -10.585 11.367 1.905 1.00 92.69 328 GLY A O 1
ATOM 2563 N N . TYR A 1 329 ? -8.456 12.004 1.522 1.00 89.81 329 TYR A N 1
ATOM 2564 C CA . TYR A 1 329 ? -8.063 12.105 2.929 1.00 89.81 329 TYR A CA 1
ATOM 2565 C C . TYR A 1 329 ? -8.622 13.354 3.616 1.00 89.81 329 TYR A C 1
ATOM 2567 O O . TYR A 1 329 ? -8.994 14.327 2.971 1.00 89.81 329 TYR A O 1
ATOM 2575 N N . ALA A 1 330 ? -8.707 13.331 4.949 1.00 85.56 330 ALA A N 1
ATOM 2576 C CA . ALA A 1 330 ? -9.142 14.496 5.725 1.00 85.56 330 ALA A CA 1
ATOM 2577 C C . ALA A 1 330 ? -8.210 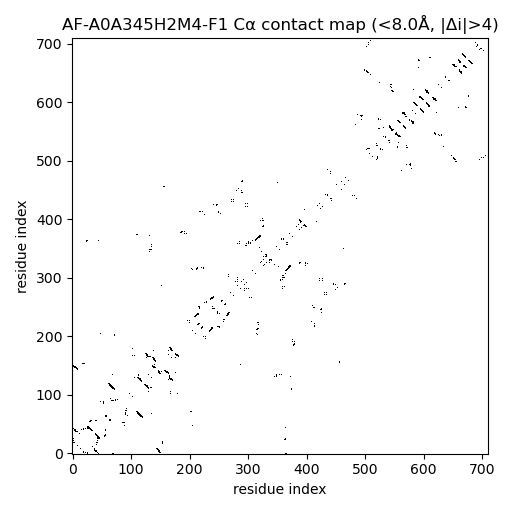15.703 5.518 1.00 85.56 330 ALA A C 1
ATOM 2579 O O . ALA A 1 330 ? -8.688 16.792 5.231 1.00 85.56 330 ALA A O 1
ATOM 2580 N N . ILE A 1 331 ? -6.893 15.475 5.562 1.00 81.62 331 ILE A N 1
ATOM 2581 C CA . ILE A 1 331 ? -5.866 16.515 5.389 1.00 81.62 331 ILE A CA 1
ATOM 2582 C C . ILE A 1 331 ? -5.911 17.199 4.018 1.00 81.62 331 ILE A C 1
ATOM 2584 O O . ILE A 1 331 ? -5.616 18.377 3.902 1.00 81.62 331 ILE A O 1
ATOM 2588 N N . THR A 1 332 ? -6.346 16.493 2.973 1.00 83.00 332 THR A N 1
ATOM 2589 C CA . THR A 1 332 ? -6.480 17.071 1.627 1.00 83.00 332 THR A CA 1
ATOM 2590 C C . THR A 1 332 ? -7.773 17.855 1.430 1.00 83.00 332 THR A C 1
ATOM 2592 O O . THR A 1 332 ? -7.997 18.360 0.338 1.00 83.00 332 THR A O 1
ATOM 2595 N N . LYS A 1 333 ? -8.661 17.898 2.430 1.00 80.56 333 LYS A N 1
ATOM 2596 C CA . LYS A 1 333 ? -9.949 18.610 2.357 1.00 80.56 333 LYS A CA 1
ATOM 2597 C C . LYS A 1 333 ? -9.920 19.959 3.064 1.00 80.56 333 LYS A C 1
ATOM 2599 O O . LYS A 1 333 ? -10.920 20.667 3.008 1.00 80.56 333 LYS A O 1
ATOM 2604 N N . ASP A 1 334 ? -8.814 20.292 3.728 1.00 74.25 334 ASP A N 1
ATOM 2605 C CA . ASP A 1 334 ? -8.611 21.629 4.275 1.00 74.25 334 ASP A CA 1
ATOM 2606 C C . ASP A 1 334 ? -8.560 22.643 3.124 1.00 74.25 334 ASP A C 1
ATOM 2608 O O . ASP A 1 334 ? -7.798 22.482 2.165 1.00 74.25 334 ASP A O 1
ATOM 2612 N N . SER A 1 335 ? -9.408 23.669 3.197 1.00 63.41 335 SER A N 1
ATOM 2613 C CA . SER A 1 335 ? -9.646 24.611 2.108 1.00 63.41 335 SER A CA 1
ATOM 2614 C C . SER A 1 335 ? -8.413 25.419 1.715 1.00 63.41 335 SER A C 1
ATOM 2616 O O . SER A 1 335 ? -8.362 25.857 0.563 1.00 63.41 335 SER A O 1
ATOM 2618 N N . ASN A 1 336 ? -7.449 25.596 2.624 1.00 74.81 336 ASN A N 1
ATOM 2619 C CA . ASN A 1 336 ? -6.293 26.473 2.421 1.00 74.81 336 ASN A CA 1
ATOM 2620 C C . ASN A 1 336 ? -5.035 25.728 1.949 1.00 74.81 336 ASN A C 1
ATOM 2622 O O . ASN A 1 336 ? -4.199 26.315 1.270 1.00 74.81 336 ASN A O 1
ATOM 2626 N N . GLU A 1 337 ? -4.915 24.431 2.247 1.00 83.56 337 GLU A N 1
ATOM 2627 C CA . GLU A 1 337 ? -3.689 23.657 1.987 1.00 83.56 337 GLU A CA 1
ATOM 2628 C C . GLU A 1 337 ? -3.890 22.453 1.054 1.00 83.56 337 GLU A C 1
ATOM 2630 O O . GLU A 1 337 ? -2.937 21.716 0.780 1.00 83.56 337 GLU A O 1
ATOM 2635 N N . TRP A 1 338 ? -5.104 22.251 0.519 1.00 87.31 338 TRP A N 1
ATOM 2636 C CA . TRP A 1 338 ? -5.452 21.067 -0.280 1.00 87.31 338 TRP A CA 1
ATOM 2637 C C . TRP A 1 338 ? -4.430 20.751 -1.381 1.00 87.31 338 TRP A C 1
ATOM 2639 O O . TRP A 1 338 ? -4.063 19.590 -1.554 1.00 87.31 338 TRP A O 1
ATOM 2649 N N . PHE A 1 339 ? -3.941 21.768 -2.104 1.00 91.00 339 PHE A N 1
ATOM 2650 C CA . PHE A 1 339 ? -3.025 21.593 -3.233 1.00 91.00 339 PHE A CA 1
ATOM 2651 C C . PHE A 1 339 ? -1.641 21.120 -2.777 1.00 91.00 339 PHE A C 1
ATOM 2653 O O . PHE A 1 339 ? -1.105 20.158 -3.329 1.00 91.00 339 PHE A O 1
ATOM 2660 N N . ALA A 1 340 ? -1.083 21.745 -1.735 1.00 90.62 340 ALA A N 1
ATOM 2661 C CA . ALA A 1 340 ? 0.215 21.370 -1.176 1.00 90.62 340 ALA A CA 1
ATOM 2662 C C . ALA A 1 340 ? 0.173 19.965 -0.550 1.00 90.62 340 ALA A C 1
ATOM 2664 O O . ALA A 1 340 ? 1.048 19.136 -0.825 1.00 90.62 340 ALA A O 1
ATOM 2665 N N . ALA A 1 341 ? -0.882 19.662 0.216 1.00 90.44 341 ALA A N 1
ATOM 2666 C CA . ALA A 1 341 ? -1.097 18.343 0.809 1.00 90.44 341 ALA A CA 1
ATOM 2667 C C . ALA A 1 341 ? -1.254 17.255 -0.267 1.00 90.44 341 ALA A C 1
ATOM 2669 O O . ALA A 1 341 ? -0.614 16.203 -0.202 1.00 90.44 341 ALA A O 1
ATOM 2670 N N . ARG A 1 342 ? -2.061 17.524 -1.301 1.00 94.06 342 ARG A N 1
ATOM 2671 C CA . ARG A 1 342 ? -2.273 16.623 -2.439 1.00 94.06 342 ARG A CA 1
ATOM 2672 C C . ARG A 1 342 ? -0.979 16.363 -3.209 1.00 94.06 342 ARG A C 1
ATOM 2674 O O . ARG A 1 342 ? -0.638 15.207 -3.445 1.00 94.06 342 ARG A O 1
ATOM 2681 N N . ASN A 1 343 ? -0.230 17.406 -3.565 1.00 93.25 343 ASN A N 1
ATOM 2682 C CA . ASN A 1 343 ? 1.029 17.247 -4.296 1.00 93.25 343 ASN A CA 1
ATOM 2683 C C . ASN A 1 343 ? 2.058 16.462 -3.485 1.00 93.25 343 ASN A C 1
ATOM 2685 O O . ASN A 1 343 ? 2.715 15.575 -4.022 1.00 93.25 343 ASN A O 1
ATOM 2689 N N . THR A 1 344 ? 2.150 16.727 -2.183 1.00 92.88 344 THR A N 1
ATOM 2690 C CA . THR A 1 344 ? 3.043 15.987 -1.288 1.00 92.88 344 THR A CA 1
ATOM 2691 C C . THR A 1 344 ? 2.668 14.504 -1.220 1.00 92.88 344 THR A C 1
ATOM 2693 O O . THR A 1 344 ? 3.554 13.651 -1.267 1.00 92.88 344 THR A O 1
ATOM 2696 N N . LEU A 1 345 ? 1.375 14.164 -1.172 1.00 93.69 345 LEU A N 1
ATOM 2697 C CA . LEU A 1 345 ? 0.924 12.771 -1.250 1.00 93.69 345 LEU A CA 1
ATOM 2698 C C . LEU A 1 345 ? 1.290 12.120 -2.587 1.00 93.69 345 LEU A C 1
ATOM 2700 O O . LEU A 1 345 ? 1.875 11.040 -2.595 1.00 93.69 345 LEU A O 1
ATOM 2704 N N . ILE A 1 346 ? 0.999 12.790 -3.707 1.00 94.88 346 ILE A N 1
ATOM 2705 C CA . ILE A 1 346 ? 1.296 12.290 -5.056 1.00 94.88 346 ILE A CA 1
ATOM 2706 C C . ILE A 1 346 ? 2.795 12.029 -5.227 1.00 94.88 346 ILE A C 1
ATOM 2708 O O . ILE A 1 346 ? 3.189 10.983 -5.745 1.00 94.88 346 ILE A O 1
ATOM 2712 N N . GLN A 1 347 ? 3.647 12.955 -4.782 1.00 92.44 347 GLN A N 1
ATOM 2713 C CA . GLN A 1 347 ? 5.091 12.795 -4.928 1.00 92.44 347 GLN A CA 1
ATOM 2714 C C . GLN A 1 347 ? 5.628 11.636 -4.089 1.00 92.44 347 GLN A C 1
ATOM 2716 O O . GLN A 1 347 ? 6.466 10.874 -4.580 1.00 92.44 347 GLN A O 1
ATOM 2721 N N . ASN A 1 348 ? 5.082 11.438 -2.887 1.00 92.88 348 ASN A N 1
ATOM 2722 C CA . ASN A 1 348 ? 5.517 10.406 -1.948 1.00 92.88 348 ASN A CA 1
ATOM 2723 C C . ASN A 1 348 ? 4.811 9.047 -2.110 1.00 92.88 348 ASN A C 1
ATOM 2725 O O . ASN A 1 348 ? 5.158 8.113 -1.393 1.00 92.88 348 ASN A O 1
ATOM 2729 N N . LEU A 1 349 ? 3.888 8.876 -3.066 1.00 93.62 349 LEU A N 1
ATOM 2730 C CA . LEU A 1 349 ? 3.186 7.601 -3.315 1.00 93.62 349 LEU A CA 1
ATOM 2731 C C . LEU A 1 349 ? 4.135 6.397 -3.450 1.00 93.62 349 LEU A C 1
ATOM 2733 O O . LEU A 1 349 ? 3.866 5.324 -2.910 1.00 93.62 349 LEU A O 1
ATOM 2737 N N . HIS A 1 350 ? 5.258 6.583 -4.151 1.00 92.12 350 HIS A N 1
ATOM 2738 C CA . HIS A 1 350 ? 6.291 5.561 -4.363 1.00 92.12 350 HIS A CA 1
ATOM 2739 C C . HIS A 1 350 ? 7.000 5.116 -3.073 1.00 92.12 350 HIS A C 1
ATOM 2741 O O . HIS A 1 350 ? 7.629 4.061 -3.042 1.00 92.12 350 HIS A O 1
ATOM 2747 N N . PHE A 1 351 ? 6.923 5.934 -2.027 1.00 89.12 351 PHE A N 1
ATOM 2748 C CA . PHE A 1 351 ? 7.553 5.731 -0.729 1.00 89.12 351 PHE A CA 1
ATOM 2749 C C . PHE A 1 351 ? 6.561 5.196 0.317 1.00 89.12 351 PHE A C 1
ATOM 2751 O O . PHE A 1 351 ? 6.968 4.514 1.258 1.00 89.12 351 PHE A O 1
ATOM 2758 N N . THR A 1 352 ? 5.263 5.461 0.128 1.00 90.75 352 THR A N 1
ATOM 2759 C CA . THR A 1 352 ? 4.177 5.114 1.053 1.00 90.75 352 THR A CA 1
ATOM 2760 C C . THR A 1 352 ? 3.304 3.975 0.506 1.00 90.75 352 THR A C 1
ATOM 2762 O O . THR A 1 352 ? 3.688 2.806 0.584 1.00 90.75 352 THR A O 1
ATOM 2765 N N . GLU A 1 353 ? 2.141 4.287 -0.070 1.00 92.50 353 GLU A N 1
ATOM 2766 C CA . GLU A 1 353 ? 1.104 3.318 -0.438 1.00 92.50 353 GLU A CA 1
ATOM 2767 C C . GLU A 1 353 ? 1.542 2.356 -1.541 1.00 92.50 353 GLU A C 1
ATOM 2769 O O . GLU A 1 353 ? 1.268 1.159 -1.453 1.00 92.50 353 GLU A O 1
ATOM 2774 N N . LEU A 1 354 ? 2.269 2.828 -2.560 1.00 94.81 354 LEU A N 1
ATOM 2775 C CA . LEU A 1 354 ? 2.686 1.954 -3.662 1.00 94.81 354 LEU A CA 1
ATOM 2776 C C . LEU A 1 354 ? 3.783 0.994 -3.248 1.00 94.81 354 LEU A C 1
ATOM 2778 O O . LEU A 1 354 ? 3.743 -0.166 -3.654 1.00 94.81 354 LEU A O 1
ATOM 2782 N N . ARG A 1 355 ? 4.709 1.448 -2.399 1.00 93.12 355 ARG A N 1
ATOM 2783 C CA . ARG A 1 355 ? 5.701 0.569 -1.785 1.00 93.12 355 ARG A CA 1
ATOM 2784 C C . ARG A 1 355 ? 5.009 -0.501 -0.956 1.00 93.12 355 ARG A C 1
ATOM 2786 O O . ARG A 1 355 ? 5.270 -1.681 -1.156 1.00 93.12 355 ARG A O 1
ATOM 2793 N N . ARG A 1 356 ? 4.121 -0.101 -0.041 1.00 95.19 356 ARG A N 1
ATOM 2794 C CA . ARG A 1 356 ? 3.371 -1.036 0.802 1.00 95.19 356 ARG A CA 1
ATOM 2795 C C . ARG A 1 356 ? 2.638 -2.061 -0.058 1.00 95.19 356 ARG A C 1
ATOM 2797 O O . ARG A 1 356 ? 2.816 -3.256 0.159 1.00 95.19 356 ARG A O 1
ATOM 2804 N N . LEU A 1 357 ? 1.834 -1.605 -1.019 1.00 97.12 357 LEU A N 1
ATOM 2805 C CA . LEU A 1 357 ? 1.046 -2.470 -1.891 1.00 97.12 357 LEU A CA 1
ATOM 2806 C C . LEU A 1 357 ? 1.942 -3.449 -2.656 1.00 97.12 357 LEU A C 1
ATOM 2808 O O . LEU A 1 357 ? 1.672 -4.647 -2.639 1.00 97.12 357 LEU A O 1
ATOM 2812 N N . ASP A 1 358 ? 2.991 -2.958 -3.319 1.00 97.06 358 ASP A N 1
ATOM 2813 C CA . ASP A 1 358 ? 3.875 -3.790 -4.136 1.00 97.06 358 ASP A CA 1
ATOM 2814 C C . ASP A 1 358 ? 4.624 -4.816 -3.274 1.00 97.06 358 ASP A C 1
ATOM 2816 O O . ASP A 1 358 ? 4.501 -6.010 -3.523 1.00 97.06 358 ASP A O 1
ATOM 2820 N N . LEU A 1 359 ? 5.296 -4.393 -2.199 1.00 96.75 359 LEU A N 1
ATOM 2821 C CA . LEU A 1 359 ? 6.078 -5.300 -1.351 1.00 96.75 359 LEU A CA 1
ATOM 2822 C C . LEU A 1 359 ? 5.208 -6.354 -0.646 1.00 96.75 359 LEU A C 1
ATOM 2824 O O . LEU A 1 359 ? 5.611 -7.508 -0.524 1.00 96.75 359 LEU A O 1
ATOM 2828 N N . THR A 1 360 ? 4.003 -5.990 -0.198 1.00 96.94 360 THR A N 1
ATOM 2829 C CA . THR A 1 360 ? 3.127 -6.922 0.541 1.00 96.94 360 THR A CA 1
ATOM 2830 C C . THR A 1 360 ? 2.371 -7.884 -0.365 1.00 96.94 360 THR A C 1
ATOM 2832 O O . THR A 1 360 ? 2.225 -9.049 -0.004 1.00 96.94 360 THR A O 1
ATOM 2835 N N . SER A 1 361 ? 1.927 -7.446 -1.547 1.00 97.62 361 SER A N 1
ATOM 2836 C CA . SER A 1 361 ? 1.314 -8.353 -2.528 1.00 97.62 361 SER A CA 1
ATOM 2837 C C . SER A 1 361 ? 2.351 -9.308 -3.130 1.00 97.62 361 SER A C 1
ATOM 2839 O O . SER A 1 361 ? 2.110 -10.516 -3.212 1.00 97.62 361 SER A O 1
ATOM 2841 N N . MET A 1 362 ? 3.559 -8.814 -3.419 1.00 96.94 362 MET A N 1
ATOM 2842 C CA . MET A 1 362 ? 4.649 -9.642 -3.935 1.00 96.94 362 MET A CA 1
ATOM 2843 C C . MET A 1 362 ? 5.236 -10.606 -2.908 1.00 96.94 362 MET A C 1
ATOM 2845 O O . MET A 1 362 ? 5.768 -11.634 -3.307 1.00 96.94 362 MET A O 1
ATOM 2849 N N . ALA A 1 363 ? 5.065 -10.374 -1.604 1.00 96.56 363 ALA A N 1
ATOM 2850 C CA . ALA A 1 363 ? 5.358 -11.383 -0.578 1.00 96.56 363 ALA A CA 1
ATOM 2851 C C . ALA A 1 363 ? 4.534 -12.680 -0.743 1.00 96.56 363 ALA A C 1
ATOM 2853 O O . ALA A 1 363 ? 4.855 -13.701 -0.142 1.00 96.56 363 ALA A O 1
ATOM 2854 N N . THR A 1 364 ? 3.466 -12.634 -1.546 1.00 96.06 364 THR A N 1
ATOM 2855 C CA . THR A 1 364 ? 2.623 -13.780 -1.926 1.00 96.06 364 THR A CA 1
ATOM 2856 C C . THR A 1 364 ? 2.641 -14.044 -3.434 1.00 96.06 364 THR A C 1
ATOM 2858 O O . THR A 1 364 ? 1.787 -14.761 -3.941 1.00 96.06 364 THR A O 1
ATOM 2861 N N . THR A 1 365 ? 3.588 -13.432 -4.153 1.00 95.94 365 THR A N 1
ATOM 2862 C CA . THR A 1 365 ? 3.729 -13.539 -5.612 1.00 95.94 365 THR A CA 1
ATOM 2863 C C . THR A 1 365 ? 2.472 -13.084 -6.380 1.00 95.94 365 THR A C 1
ATOM 2865 O O . THR A 1 365 ? 2.125 -13.615 -7.431 1.00 95.94 365 THR A O 1
ATOM 2868 N N . ILE A 1 366 ? 1.788 -12.052 -5.870 1.00 97.00 366 ILE A N 1
ATOM 2869 C CA . ILE A 1 366 ? 0.619 -11.435 -6.509 1.00 97.00 366 ILE A CA 1
ATOM 2870 C C . ILE A 1 366 ? 0.964 -10.050 -7.029 1.00 97.00 366 ILE A C 1
ATOM 2872 O O . ILE A 1 366 ? 1.375 -9.169 -6.278 1.00 97.00 366 ILE A O 1
ATOM 2876 N N . GLU A 1 367 ? 0.694 -9.808 -8.306 1.00 96.75 367 GLU A N 1
ATOM 2877 C CA . GLU A 1 367 ? 0.806 -8.483 -8.889 1.00 96.75 367 GLU A CA 1
ATOM 2878 C C . GLU A 1 367 ? -0.448 -7.637 -8.656 1.00 96.75 367 GLU A C 1
ATOM 2880 O O . GLU A 1 367 ? -1.509 -7.890 -9.229 1.00 96.75 367 GLU A O 1
ATOM 2885 N N . ALA A 1 368 ? -0.300 -6.555 -7.891 1.00 97.25 368 ALA A N 1
ATOM 2886 C CA . ALA A 1 368 ? -1.343 -5.548 -7.732 1.00 97.25 368 ALA A CA 1
ATOM 2887 C C . ALA A 1 368 ? -1.255 -4.418 -8.781 1.00 97.25 368 ALA A C 1
ATOM 2889 O O . ALA A 1 368 ? -0.267 -3.667 -8.845 1.00 97.25 368 ALA A O 1
ATOM 2890 N N . ARG A 1 369 ? -2.332 -4.237 -9.554 1.00 97.81 369 ARG A N 1
ATOM 2891 C CA . ARG A 1 369 ? -2.504 -3.200 -10.587 1.00 97.81 369 ARG A CA 1
ATOM 2892 C C . ARG A 1 369 ? -3.406 -2.065 -10.082 1.00 97.81 369 ARG A C 1
ATOM 2894 O O . ARG A 1 369 ? -4.412 -2.317 -9.423 1.00 97.81 369 ARG A O 1
ATOM 2901 N N . CYS A 1 370 ? -3.054 -0.815 -10.404 1.00 97.75 370 CYS A N 1
ATOM 2902 C CA . CYS A 1 370 ? -3.710 0.397 -9.877 1.00 97.75 370 CYS A CA 1
ATOM 2903 C C . CYS A 1 370 ? -4.301 1.253 -11.017 1.00 97.75 370 CYS A C 1
ATOM 2905 O O . CYS A 1 370 ? -3.586 2.102 -11.551 1.00 97.75 370 CYS A O 1
ATOM 2907 N N . PRO A 1 371 ? -5.571 1.055 -11.420 1.00 98.31 371 PRO A N 1
ATOM 2908 C CA . PRO A 1 371 ? -6.174 1.789 -12.537 1.00 98.31 371 PRO A CA 1
ATOM 2909 C C . PRO A 1 371 ? -6.307 3.302 -12.326 1.00 98.31 371 PRO A C 1
ATOM 2911 O O . PRO A 1 371 ? -6.256 4.051 -13.293 1.00 98.31 371 PRO A O 1
ATOM 2914 N N . PHE A 1 372 ? -6.444 3.776 -11.084 1.00 98.56 372 PHE A N 1
ATOM 2915 C CA . PHE A 1 372 ? -6.493 5.219 -10.807 1.00 98.56 372 PHE A CA 1
ATOM 2916 C C . PHE A 1 372 ? -5.173 5.930 -11.107 1.00 98.56 372 PHE A C 1
ATOM 2918 O O . PHE A 1 372 ? -5.175 7.110 -11.433 1.00 98.56 372 PHE A O 1
ATOM 2925 N N . LEU A 1 373 ? -4.056 5.207 -11.041 1.00 97.94 373 LEU A N 1
ATOM 2926 C CA . LEU A 1 373 ? -2.729 5.709 -11.390 1.00 97.94 373 LEU A CA 1
ATOM 2927 C C . LEU A 1 373 ? -2.403 5.438 -12.855 1.00 97.94 373 LEU A C 1
ATOM 2929 O O . LEU A 1 373 ? -1.265 5.183 -13.226 1.00 97.94 373 LEU A O 1
ATOM 2933 N N . ASP A 1 374 ? -3.412 5.417 -13.708 1.00 98.00 374 ASP A N 1
ATOM 2934 C CA . ASP A 1 374 ? -3.144 5.422 -15.127 1.00 98.00 374 ASP A CA 1
ATOM 2935 C C . ASP A 1 374 ? -2.506 6.726 -15.570 1.00 98.00 374 ASP A C 1
ATOM 2937 O O . ASP A 1 374 ? -2.904 7.778 -15.078 1.00 98.00 374 ASP A O 1
ATOM 2941 N N . ARG A 1 375 ? -1.597 6.687 -16.549 1.00 95.75 375 ARG A N 1
ATOM 2942 C CA . ARG A 1 375 ? -0.974 7.911 -17.064 1.00 95.75 375 ARG A CA 1
ATOM 2943 C C . ARG A 1 375 ? -2.017 8.917 -17.559 1.00 95.75 375 ARG A C 1
ATOM 2945 O O . ARG A 1 375 ? -1.890 10.103 -17.265 1.00 95.75 375 ARG A O 1
ATOM 2952 N N . ASP A 1 376 ? -3.065 8.452 -18.239 1.00 96.88 376 ASP A N 1
ATOM 2953 C CA . ASP A 1 376 ? -4.112 9.332 -18.769 1.00 96.88 376 ASP A CA 1
ATOM 2954 C C . ASP A 1 376 ? -5.090 9.788 -17.667 1.00 96.88 376 ASP A C 1
ATOM 2956 O O . ASP A 1 376 ? -5.527 10.940 -17.664 1.00 96.88 376 ASP A O 1
ATOM 2960 N N . VAL A 1 377 ? -5.397 8.928 -16.682 1.00 98.25 377 VAL A N 1
ATOM 2961 C CA . VAL A 1 377 ? -6.193 9.320 -15.497 1.00 98.25 377 VAL A CA 1
ATOM 2962 C C . VAL A 1 377 ? -5.439 10.368 -14.679 1.00 98.25 377 VAL A C 1
ATOM 2964 O O . VAL A 1 377 ? -6.019 11.379 -14.293 1.00 98.25 377 VAL A O 1
ATOM 2967 N N . TYR A 1 378 ? -4.144 10.156 -14.451 1.00 97.31 378 TYR A N 1
ATOM 2968 C CA . TYR A 1 378 ? -3.254 11.076 -13.756 1.00 97.31 378 TYR A CA 1
ATOM 2969 C C . TYR A 1 378 ? -3.171 12.421 -14.469 1.00 97.31 378 TYR A C 1
ATOM 2971 O O . TYR A 1 378 ? -3.365 13.453 -13.831 1.00 97.31 378 TYR A O 1
ATOM 2979 N N . ALA A 1 379 ? -2.953 12.403 -15.786 1.00 96.62 379 ALA A N 1
ATOM 2980 C CA . ALA A 1 379 ? -2.893 13.601 -16.612 1.00 96.62 379 ALA A CA 1
ATOM 2981 C C . ALA A 1 379 ? -4.165 14.452 -16.495 1.00 96.62 379 ALA A C 1
ATOM 2983 O O . ALA A 1 379 ? -4.077 15.673 -16.399 1.00 96.62 379 ALA A O 1
ATOM 2984 N N . ILE A 1 380 ? -5.350 13.834 -16.446 1.00 97.81 380 ILE A N 1
ATOM 2985 C CA . ILE A 1 380 ? -6.600 14.559 -16.175 1.00 97.81 380 ILE A CA 1
ATOM 2986 C C . ILE A 1 380 ? -6.655 15.026 -14.717 1.00 97.81 380 ILE A C 1
ATOM 2988 O O . ILE A 1 380 ? -6.972 16.185 -14.454 1.00 97.81 380 ILE A O 1
ATOM 2992 N N . ALA A 1 381 ? -6.336 14.147 -13.764 1.00 97.00 381 ALA A N 1
ATOM 2993 C CA . ALA A 1 381 ? -6.462 14.434 -12.343 1.00 97.00 381 ALA A CA 1
ATOM 2994 C C . ALA A 1 381 ? -5.647 15.665 -11.935 1.00 97.00 381 ALA A C 1
ATOM 2996 O O . ALA A 1 381 ? -6.162 16.519 -11.214 1.00 97.00 381 ALA A O 1
ATOM 2997 N N . ILE A 1 382 ? -4.397 15.805 -12.385 1.00 95.19 382 ILE A N 1
ATOM 2998 C CA . ILE A 1 382 ? -3.541 16.944 -12.009 1.00 95.19 382 ILE A CA 1
ATOM 2999 C C . ILE A 1 382 ? -4.065 18.301 -12.512 1.00 95.19 382 ILE A C 1
ATOM 3001 O O . ILE A 1 382 ? -3.679 19.322 -11.955 1.00 95.19 382 ILE A O 1
ATOM 3005 N N . GLN A 1 383 ? -4.979 18.316 -13.490 1.00 95.31 383 GLN A N 1
ATOM 3006 C CA . GLN A 1 383 ? -5.622 19.530 -14.011 1.00 95.31 383 GLN A CA 1
ATOM 3007 C C . GLN A 1 383 ? -6.887 19.937 -13.229 1.00 95.31 383 GLN A C 1
ATOM 3009 O O . GLN A 1 383 ? -7.438 21.016 -13.467 1.00 95.31 383 GLN A O 1
ATOM 3014 N N . LEU A 1 384 ? -7.411 19.068 -12.356 1.00 95.31 384 LEU A N 1
ATOM 3015 C CA . LEU A 1 384 ? -8.654 19.322 -11.623 1.00 95.31 384 LEU A CA 1
ATOM 3016 C C . LEU A 1 384 ? -8.493 20.456 -10.609 1.00 95.31 384 LEU A C 1
ATOM 3018 O O . LEU A 1 384 ? -7.480 20.544 -9.912 1.00 95.31 384 LEU A O 1
ATOM 3022 N N . VAL A 1 385 ? -9.525 21.295 -10.512 1.00 93.31 385 VAL A N 1
ATOM 3023 C CA . VAL A 1 385 ? -9.596 22.382 -9.531 1.00 93.31 385 VAL A CA 1
ATOM 3024 C C . VAL A 1 385 ? -10.314 21.933 -8.261 1.00 93.31 385 VAL A C 1
ATOM 3026 O O . VAL A 1 385 ? -10.912 20.857 -8.199 1.00 93.31 385 VAL A O 1
ATOM 3029 N N . LYS A 1 386 ? -10.250 22.771 -7.226 1.00 91.38 386 LYS A N 1
ATOM 3030 C CA . LYS A 1 386 ? -10.763 22.475 -5.887 1.00 91.38 386 LYS A CA 1
ATOM 3031 C C . LYS A 1 386 ? -12.221 21.999 -5.887 1.00 91.38 386 LYS A C 1
ATOM 3033 O O . LYS A 1 386 ? -12.478 20.927 -5.351 1.00 91.38 386 LYS A O 1
ATOM 3038 N N . ASP A 1 387 ? -13.127 22.721 -6.545 1.00 91.25 387 ASP A N 1
ATOM 3039 C CA . ASP A 1 387 ? -14.572 22.423 -6.537 1.00 91.25 387 ASP A CA 1
ATOM 3040 C C . ASP A 1 387 ? -14.926 21.119 -7.270 1.00 91.25 387 ASP A C 1
ATOM 3042 O O . ASP A 1 387 ? -15.953 20.494 -7.011 1.00 91.25 387 ASP A O 1
ATOM 3046 N N . GLU A 1 388 ? -14.045 20.650 -8.160 1.00 93.81 388 GLU A N 1
ATOM 3047 C CA . GLU A 1 388 ? -14.174 19.338 -8.801 1.00 93.81 388 GLU A CA 1
ATOM 3048 C C . GLU A 1 388 ? -13.722 18.207 -7.855 1.00 93.81 388 GLU A C 1
ATOM 3050 O O . GLU A 1 388 ? -14.188 17.069 -7.943 1.00 93.81 388 GLU A O 1
ATOM 3055 N N . LEU A 1 389 ? -12.809 18.497 -6.928 1.00 93.56 389 LEU A N 1
ATOM 3056 C CA . LEU A 1 389 ? -12.196 17.523 -6.022 1.00 93.56 389 LEU A CA 1
ATOM 3057 C C . LEU A 1 389 ? -12.923 17.432 -4.675 1.00 93.56 389 LEU A C 1
ATOM 3059 O O . LEU A 1 389 ? -13.050 16.336 -4.114 1.00 93.56 389 LEU A O 1
ATOM 3063 N N . ILE A 1 390 ? -13.392 18.566 -4.157 1.00 91.69 390 ILE A N 1
ATOM 3064 C CA . ILE A 1 390 ? -13.902 18.750 -2.799 1.00 91.69 390 ILE A CA 1
ATOM 3065 C C . ILE A 1 390 ? -15.228 19.506 -2.868 1.00 91.69 390 ILE A C 1
ATOM 3067 O O . ILE A 1 390 ? -15.312 20.587 -3.433 1.00 91.69 390 ILE A O 1
ATOM 3071 N N . HIS A 1 391 ? -16.259 18.953 -2.236 1.00 85.75 391 HIS A N 1
ATOM 3072 C CA . HIS A 1 391 ? -17.555 19.608 -2.101 1.00 85.75 391 HIS A CA 1
ATOM 3073 C C . HIS A 1 391 ? -17.662 20.338 -0.759 1.00 85.75 391 HIS A C 1
ATOM 3075 O O . HIS A 1 391 ? -17.685 19.688 0.294 1.00 85.75 391 HIS A O 1
ATOM 3081 N N . GLU A 1 392 ? -17.779 21.668 -0.795 1.00 73.50 392 GLU A N 1
ATOM 3082 C CA . GLU A 1 392 ? -17.715 22.564 0.377 1.00 73.50 392 GLU A CA 1
ATOM 3083 C C . GLU A 1 392 ? -18.990 22.626 1.248 1.00 73.50 392 GLU A C 1
ATOM 3085 O O . GLU A 1 392 ? -19.125 23.471 2.126 1.00 73.50 392 GLU A O 1
ATOM 3090 N N . THR A 1 393 ? -19.937 21.700 1.080 1.00 68.00 393 THR A N 1
ATOM 3091 C CA . THR A 1 393 ? -21.081 21.576 2.014 1.00 68.00 393 THR A CA 1
ATOM 3092 C C . THR A 1 393 ? -20.660 21.113 3.418 1.00 68.00 393 THR A C 1
ATOM 3094 O O . THR A 1 393 ? -19.537 20.653 3.617 1.00 68.00 393 THR A O 1
ATOM 3097 N N . SER A 1 394 ? -21.603 21.113 4.373 1.00 52.06 394 SER A N 1
ATOM 3098 C CA . SER A 1 394 ? -21.455 20.768 5.807 1.00 52.06 394 SER A CA 1
ATOM 3099 C C . SER A 1 394 ? -20.727 19.455 6.164 1.00 52.06 394 SER A C 1
ATOM 3101 O O . SER A 1 394 ? -20.521 19.164 7.341 1.00 52.06 394 SER A O 1
ATOM 3103 N N . LYS A 1 395 ? -20.336 18.635 5.179 1.00 61.22 395 LYS A N 1
ATOM 3104 C CA . LYS A 1 395 ? -19.631 17.359 5.357 1.00 61.22 395 LYS A CA 1
ATOM 3105 C C . LYS A 1 395 ? -18.228 17.298 4.734 1.00 61.22 395 LYS A C 1
ATOM 3107 O O . LYS A 1 395 ? -17.610 16.246 4.895 1.00 61.22 395 LYS A O 1
ATOM 3112 N N . LEU A 1 396 ? -17.748 18.351 4.049 1.00 70.75 396 LEU A N 1
ATOM 3113 C CA . LEU A 1 396 ? -16.455 18.4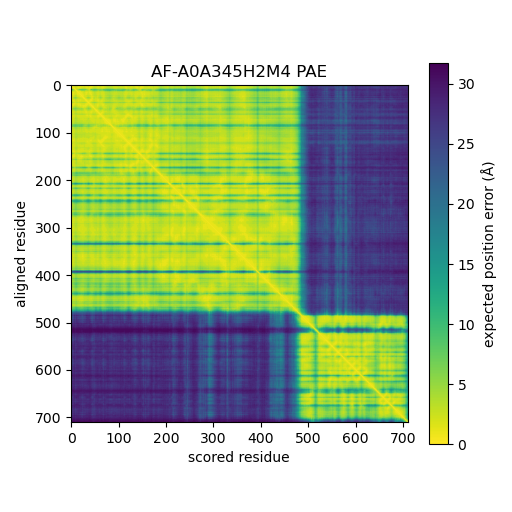14 3.336 1.00 70.75 396 LEU A CA 1
ATOM 3114 C C . LEU A 1 396 ? -16.120 17.095 2.621 1.00 70.75 396 LEU A C 1
ATOM 3116 O O . LEU A 1 396 ? -15.334 16.265 3.090 1.00 70.75 396 LEU A O 1
ATOM 3120 N N . GLN A 1 397 ? -16.788 16.848 1.495 1.00 84.56 397 GLN A N 1
ATOM 3121 C CA . GLN A 1 397 ? -16.705 15.559 0.814 1.00 84.56 397 GLN A CA 1
ATOM 3122 C C . GLN A 1 397 ? -15.647 15.589 -0.295 1.00 84.56 397 GLN A C 1
ATOM 3124 O O . GLN A 1 397 ? -15.821 16.250 -1.310 1.00 84.56 397 GLN A O 1
ATOM 3129 N N . GLY A 1 398 ? -14.565 14.832 -0.110 1.00 91.56 398 GLY A N 1
ATOM 3130 C CA . GLY A 1 398 ? -13.546 14.619 -1.144 1.00 91.56 398 GLY A CA 1
ATOM 3131 C C . GLY A 1 398 ? -13.968 13.594 -2.200 1.00 91.56 398 GLY A C 1
ATOM 3132 O O . GLY A 1 398 ? -14.940 12.848 -1.999 1.00 91.56 398 GLY A O 1
ATOM 3133 N N . LYS A 1 399 ? -13.189 13.498 -3.282 1.00 95.62 399 LYS A N 1
ATOM 3134 C CA . LYS A 1 399 ? -13.466 12.673 -4.472 1.00 95.62 399 LYS A CA 1
ATOM 3135 C C . LYS A 1 399 ? -14.763 13.073 -5.173 1.00 95.62 399 LYS A C 1
ATOM 3137 O O . LYS A 1 399 ? -15.478 12.212 -5.685 1.00 95.62 399 LYS A O 1
ATOM 3142 N N . TYR A 1 400 ? -15.102 14.360 -5.146 1.00 94.88 400 TYR A N 1
ATOM 3143 C CA . TYR A 1 400 ? -16.424 14.828 -5.552 1.00 94.88 400 TYR A CA 1
ATOM 3144 C C . TYR A 1 400 ? -16.762 14.466 -7.005 1.00 94.88 400 TYR A C 1
ATOM 3146 O O . TYR A 1 400 ? -17.778 13.811 -7.242 1.00 94.88 400 TYR A O 1
ATOM 3154 N N . ILE A 1 401 ? -15.868 14.756 -7.955 1.00 96.50 401 ILE A N 1
ATOM 3155 C CA . ILE A 1 401 ? -16.037 14.378 -9.365 1.00 96.50 401 ILE A CA 1
ATOM 3156 C C . ILE A 1 401 ? -16.272 12.871 -9.552 1.00 96.50 401 ILE A C 1
ATOM 3158 O O . ILE A 1 401 ? -17.165 12.477 -10.298 1.00 96.50 401 ILE A O 1
ATOM 3162 N N . LEU A 1 402 ? -15.548 12.008 -8.828 1.00 97.62 402 LEU A N 1
ATOM 3163 C CA . LEU A 1 402 ? -15.734 10.555 -8.920 1.00 97.62 402 LEU A CA 1
ATOM 3164 C C . LEU A 1 402 ? -17.122 10.134 -8.424 1.00 97.62 402 LEU A C 1
ATOM 3166 O O . LEU A 1 402 ? -17.778 9.301 -9.046 1.00 97.62 402 LEU A O 1
ATOM 3170 N N . ARG A 1 403 ? -17.608 10.742 -7.338 1.00 96.31 403 ARG A N 1
ATOM 3171 C CA . ARG A 1 403 ? -18.962 10.485 -6.827 1.00 96.31 403 ARG A CA 1
ATOM 3172 C C . ARG A 1 403 ? -20.019 10.878 -7.855 1.00 96.31 403 ARG A C 1
ATOM 3174 O O . ARG A 1 403 ? -20.928 10.093 -8.098 1.00 96.31 403 ARG A O 1
ATOM 3181 N N . GLN A 1 404 ? -19.867 12.028 -8.513 1.00 95.81 404 GLN A N 1
ATOM 3182 C CA . GLN A 1 404 ? -20.803 12.467 -9.553 1.00 95.81 404 GLN A CA 1
ATOM 3183 C C . GLN A 1 404 ? -20.807 11.536 -10.770 1.00 95.81 404 GLN A C 1
ATOM 3185 O O . GLN A 1 404 ? -21.874 11.146 -11.244 1.00 95.81 404 GLN A O 1
ATOM 3190 N N . LEU A 1 405 ? -19.629 11.126 -11.248 1.00 97.19 405 LEU A N 1
ATOM 3191 C CA . LEU A 1 405 ? -19.497 10.280 -12.440 1.00 97.19 405 LEU A CA 1
ATOM 3192 C C . LEU A 1 405 ? -20.072 8.863 -12.256 1.00 97.19 405 LEU A C 1
ATOM 3194 O O . LEU A 1 405 ? -20.517 8.245 -13.236 1.00 97.19 405 LEU A O 1
ATOM 3198 N N . PHE A 1 406 ? -20.075 8.352 -11.020 1.00 96.88 40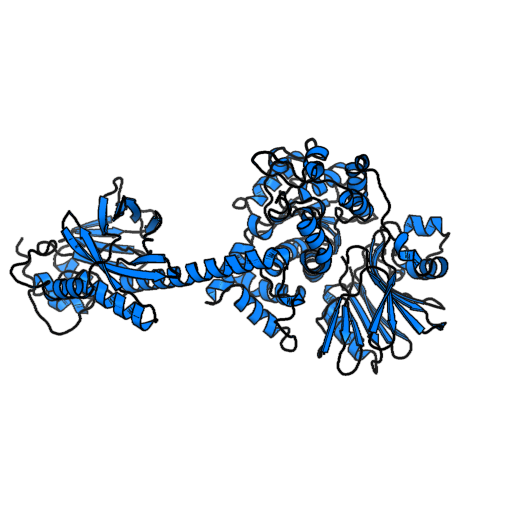6 PHE A N 1
ATOM 3199 C CA . PHE A 1 406 ? -20.466 6.977 -10.695 1.00 96.88 406 PHE A CA 1
ATOM 3200 C C . PHE A 1 406 ? -21.728 6.850 -9.826 1.00 96.88 406 PHE A C 1
ATOM 3202 O O . PHE A 1 406 ? -22.111 5.723 -9.515 1.00 96.88 406 PHE A O 1
ATOM 3209 N N . LYS A 1 407 ? -22.431 7.951 -9.506 1.00 95.69 407 LYS A N 1
ATOM 3210 C CA . LYS A 1 407 ? -23.651 7.941 -8.668 1.00 95.69 407 LYS A CA 1
ATOM 3211 C C . LYS A 1 407 ? -24.732 6.955 -9.128 1.00 95.69 407 LYS A C 1
ATOM 3213 O O . LYS A 1 407 ? -25.372 6.318 -8.311 1.00 95.69 407 LYS A O 1
ATOM 3218 N N . ASN A 1 408 ? -24.872 6.762 -10.442 1.00 94.94 408 ASN A N 1
ATOM 3219 C CA . ASN A 1 408 ? -25.870 5.858 -11.028 1.00 94.94 408 ASN A CA 1
ATOM 3220 C C . ASN A 1 408 ? -25.357 4.417 -11.220 1.00 94.94 408 ASN A C 1
ATOM 3222 O O . ASN A 1 408 ? -26.039 3.595 -11.819 1.00 94.94 408 ASN A O 1
ATOM 3226 N N . SER A 1 409 ? -24.118 4.112 -10.826 1.00 94.56 409 SER A N 1
ATOM 3227 C CA . SER A 1 409 ? -23.507 2.780 -10.988 1.00 94.56 409 SER A CA 1
ATOM 3228 C C . SER A 1 409 ? -23.164 2.108 -9.660 1.00 94.56 409 SER A C 1
ATOM 3230 O O . SER A 1 409 ? -22.758 0.951 -9.660 1.00 94.56 409 SER A O 1
ATOM 3232 N N . ILE A 1 410 ? -23.293 2.820 -8.540 1.00 96.50 410 ILE A N 1
ATOM 3233 C CA . ILE A 1 410 ? -22.925 2.352 -7.203 1.00 96.50 410 ILE A CA 1
ATOM 3234 C C . ILE A 1 410 ? -24.012 2.826 -6.227 1.00 96.50 410 ILE A C 1
ATOM 3236 O O . ILE A 1 410 ? -24.470 3.957 -6.360 1.00 96.50 410 ILE A O 1
ATOM 3240 N N . PRO A 1 411 ? -24.408 2.021 -5.224 1.00 96.69 411 PRO A N 1
ATOM 3241 C CA . PRO A 1 411 ? -25.404 2.426 -4.233 1.00 96.69 411 PRO A CA 1
ATOM 3242 C C . PRO A 1 411 ? -25.090 3.754 -3.525 1.00 96.69 411 PRO A C 1
ATOM 3244 O O . PRO A 1 411 ? -23.960 3.971 -3.073 1.00 96.69 411 PRO A O 1
ATOM 3247 N N . ASP A 1 412 ? -26.119 4.579 -3.301 1.00 94.69 412 ASP A N 1
ATOM 3248 C CA . ASP A 1 412 ? -26.003 5.902 -2.661 1.00 94.69 412 ASP A CA 1
ATOM 3249 C C . ASP A 1 412 ? -25.307 5.868 -1.299 1.00 94.69 412 ASP A C 1
ATOM 3251 O O . ASP A 1 412 ? -24.564 6.784 -0.939 1.00 94.69 412 ASP A O 1
ATOM 3255 N N . ARG A 1 413 ? -25.503 4.790 -0.532 1.00 93.75 413 ARG A N 1
ATOM 3256 C CA . ARG A 1 413 ? -24.853 4.611 0.773 1.00 93.75 413 ARG A CA 1
ATOM 3257 C C . ARG A 1 413 ? -23.327 4.534 0.657 1.00 93.75 413 ARG A C 1
ATOM 3259 O O . ARG A 1 413 ? -22.636 5.023 1.543 1.00 93.75 413 ARG A O 1
ATOM 3266 N N . ILE A 1 414 ? -22.801 3.964 -0.430 1.00 94.56 414 ILE A N 1
ATOM 3267 C CA . ILE A 1 414 ? -21.358 3.892 -0.712 1.00 94.56 414 ILE A CA 1
ATOM 3268 C C . ILE A 1 414 ? -20.888 5.202 -1.351 1.00 94.56 414 ILE A C 1
ATOM 3270 O O . ILE A 1 414 ? -19.882 5.765 -0.916 1.00 94.56 414 ILE A O 1
ATOM 3274 N N . ILE A 1 415 ? -21.657 5.742 -2.307 1.00 94.94 415 ILE A N 1
ATOM 3275 C CA . ILE A 1 415 ? -21.392 7.048 -2.937 1.00 94.94 415 ILE A CA 1
ATOM 3276 C C . ILE A 1 415 ? -21.290 8.167 -1.905 1.00 94.94 415 ILE A C 1
ATOM 3278 O O . ILE A 1 415 ? -20.500 9.084 -2.099 1.00 94.94 415 ILE A O 1
ATOM 3282 N N . ASN A 1 416 ? -22.016 8.091 -0.791 1.00 90.75 416 ASN A N 1
ATOM 3283 C CA . ASN A 1 416 ? -21.989 9.097 0.269 1.00 90.75 416 ASN A CA 1
ATOM 3284 C C . ASN A 1 416 ? -21.145 8.707 1.491 1.00 90.75 416 ASN A C 1
ATOM 3286 O O . ASN A 1 416 ? -21.037 9.490 2.439 1.00 90.75 416 ASN A O 1
ATOM 3290 N N . ARG A 1 417 ? -20.498 7.533 1.476 1.00 89.06 417 ARG A N 1
ATOM 3291 C CA . ARG A 1 417 ? -19.684 7.052 2.600 1.00 89.06 417 ARG A CA 1
ATOM 3292 C C . ARG A 1 417 ? -18.484 7.973 2.837 1.00 89.06 417 ARG A C 1
ATOM 3294 O O . ARG A 1 417 ? -17.784 8.379 1.896 1.00 89.06 417 ARG A O 1
ATOM 3301 N N . LYS A 1 418 ? -18.235 8.295 4.112 1.00 87.62 418 LYS A N 1
ATOM 3302 C CA . LYS A 1 418 ? -17.009 8.980 4.552 1.00 87.62 418 LYS A CA 1
ATOM 3303 C C . LYS A 1 418 ? -15.805 8.058 4.346 1.00 87.62 418 LYS A C 1
ATOM 3305 O O . LYS A 1 418 ? -15.923 6.843 4.464 1.00 87.62 418 LYS A O 1
ATOM 3310 N N . LYS A 1 419 ? -14.639 8.634 4.034 1.00 87.50 419 LYS A N 1
ATOM 3311 C CA . LYS A 1 419 ? -13.415 7.843 3.857 1.00 87.50 419 LYS A CA 1
ATOM 3312 C C . LYS A 1 419 ? -13.036 7.177 5.179 1.00 87.50 419 LYS A C 1
ATOM 3314 O O . LYS A 1 419 ? -12.858 7.860 6.182 1.00 87.50 419 LYS A O 1
ATOM 3319 N N . MET A 1 420 ? -12.849 5.866 5.119 1.00 86.44 420 MET A N 1
ATOM 3320 C CA . MET A 1 420 ? -12.225 5.049 6.150 1.00 86.44 420 MET A CA 1
ATOM 3321 C C . MET A 1 420 ? -11.080 4.265 5.498 1.00 86.44 420 MET A C 1
ATOM 3323 O O . MET A 1 420 ? -11.170 3.902 4.321 1.00 86.44 420 MET A O 1
ATOM 3327 N N . SER A 1 421 ? -9.951 4.104 6.187 1.00 86.62 421 SER A N 1
ATOM 3328 C CA . SER A 1 421 ? -8.849 3.259 5.708 1.00 86.62 421 SER A CA 1
ATOM 3329 C C . SER A 1 421 ? -9.180 1.781 5.931 1.00 86.62 421 SER A C 1
ATOM 3331 O O . SER A 1 421 ? -9.919 1.450 6.858 1.00 86.62 421 SER A O 1
ATOM 3333 N N . CYS A 1 422 ? -8.666 0.907 5.060 1.00 87.25 422 CYS A N 1
ATOM 3334 C CA . CYS A 1 422 ? -8.989 -0.523 5.074 1.00 87.25 422 CYS A CA 1
ATOM 3335 C C . CYS A 1 422 ? -8.579 -1.178 6.400 1.00 87.25 422 CYS A C 1
ATOM 3337 O O . CYS A 1 422 ? -9.352 -1.923 6.991 1.00 87.25 422 CYS A O 1
ATOM 3339 N N . ASP A 1 423 ? -7.401 -0.847 6.928 1.00 87.88 423 ASP A N 1
ATOM 3340 C CA . ASP A 1 423 ? -6.916 -1.335 8.223 1.00 87.88 423 ASP A CA 1
ATOM 3341 C C . ASP A 1 423 ? -7.829 -0.969 9.409 1.00 87.88 423 ASP A C 1
ATOM 3343 O O . ASP A 1 423 ? -7.928 -1.730 10.371 1.00 87.88 423 ASP A O 1
ATOM 3347 N N . VAL A 1 424 ? -8.510 0.179 9.346 1.00 86.06 424 VAL A N 1
ATOM 3348 C CA . VAL A 1 424 ? -9.477 0.617 10.361 1.00 86.06 424 VAL A CA 1
ATOM 3349 C C . VAL A 1 424 ? -10.828 -0.062 10.153 1.00 86.06 424 VAL A C 1
ATOM 3351 O O . VAL A 1 424 ? -11.351 -0.639 11.101 1.00 86.06 424 VAL A O 1
ATOM 3354 N N . GLY A 1 425 ? -11.378 -0.020 8.935 1.00 81.62 425 GLY A N 1
ATOM 3355 C CA . GLY A 1 425 ? -12.707 -0.567 8.631 1.00 81.62 425 GLY A CA 1
ATOM 3356 C C . GLY A 1 425 ? -12.791 -2.086 8.777 1.00 81.62 425 GLY A C 1
ATOM 3357 O O . GLY A 1 425 ? -13.807 -2.609 9.242 1.00 81.62 425 GLY A O 1
ATOM 3358 N N . SER A 1 426 ? -11.691 -2.781 8.478 1.00 84.38 426 SER A N 1
ATOM 3359 C CA . SER A 1 426 ? -11.528 -4.214 8.739 1.00 84.38 426 SER A CA 1
ATOM 3360 C C . SER A 1 426 ? -11.203 -4.540 10.196 1.00 84.38 426 SER A C 1
ATOM 3362 O O . SER A 1 426 ? -11.423 -5.661 10.618 1.00 84.38 426 SER A O 1
ATOM 3364 N N . GLY A 1 427 ? -10.671 -3.608 10.990 1.00 85.62 427 GLY A N 1
ATOM 3365 C CA . GLY A 1 427 ? -10.232 -3.877 12.365 1.00 85.62 427 GLY A CA 1
ATOM 3366 C C . GLY A 1 427 ? -8.803 -4.424 12.504 1.00 85.62 427 GLY A C 1
ATOM 3367 O O . GLY A 1 427 ? -8.338 -4.597 13.631 1.00 85.62 427 GLY A O 1
ATOM 3368 N N . ILE A 1 428 ? -8.057 -4.617 11.409 1.00 90.25 428 ILE A N 1
ATOM 3369 C CA . ILE A 1 428 ? -6.644 -5.046 11.446 1.00 90.25 428 ILE A CA 1
ATOM 3370 C C . ILE A 1 428 ? -5.783 -4.134 12.314 1.00 90.25 428 ILE A C 1
ATOM 3372 O O . ILE A 1 428 ? -4.968 -4.609 13.102 1.00 90.25 428 ILE A O 1
ATOM 3376 N N . ARG A 1 429 ? -5.978 -2.821 12.209 1.00 89.81 429 ARG A N 1
ATOM 3377 C CA . ARG A 1 429 ? -5.196 -1.858 12.981 1.00 89.81 429 ARG A CA 1
ATOM 3378 C C . ARG A 1 429 ? -5.376 -2.048 14.483 1.00 89.81 429 ARG A C 1
ATOM 3380 O O . ARG A 1 429 ? -4.406 -1.959 15.227 1.00 89.81 429 ARG A O 1
ATOM 3387 N N . LYS A 1 430 ? -6.606 -2.317 14.932 1.00 86.69 430 LYS A N 1
ATOM 3388 C CA . LYS A 1 430 ? -6.881 -2.611 16.344 1.00 86.69 430 LYS A CA 1
ATOM 3389 C C . LYS A 1 430 ? -6.073 -3.832 16.789 1.00 86.69 430 LYS A C 1
ATOM 3391 O O . LYS A 1 430 ? -5.403 -3.771 17.811 1.00 86.69 430 LYS A O 1
ATOM 3396 N N . ALA A 1 431 ? -6.054 -4.873 15.965 1.00 87.44 431 ALA A N 1
ATOM 3397 C CA . ALA A 1 431 ? -5.355 -6.112 16.266 1.00 87.44 431 ALA A CA 1
ATOM 3398 C C . ALA A 1 431 ? -3.815 -5.948 16.323 1.00 87.44 431 ALA A C 1
ATOM 3400 O O . ALA A 1 431 ? -3.161 -6.521 17.193 1.00 87.44 431 ALA A O 1
ATOM 3401 N N . VAL A 1 432 ? -3.224 -5.116 15.450 1.00 88.75 432 VAL A N 1
ATOM 3402 C CA . VAL A 1 432 ? -1.782 -4.779 15.490 1.00 88.75 432 VAL A CA 1
ATOM 3403 C C . VAL A 1 432 ? -1.420 -3.984 16.749 1.00 88.75 432 VAL A C 1
ATOM 3405 O O . VAL A 1 432 ? -0.394 -4.255 17.386 1.00 88.75 432 VAL A O 1
ATOM 3408 N N . VAL A 1 433 ? -2.271 -3.027 17.133 1.00 86.19 433 VAL A N 1
ATOM 3409 C CA . VAL A 1 433 ? -2.096 -2.246 18.365 1.00 86.19 433 VAL A CA 1
ATOM 3410 C C . VAL A 1 433 ? -2.168 -3.160 19.585 1.00 86.19 433 VAL A C 1
ATOM 3412 O O . VAL A 1 433 ? -1.237 -3.139 20.383 1.00 86.19 433 VAL A O 1
ATOM 3415 N N . GLU A 1 434 ? -3.204 -3.997 19.696 1.00 84.06 434 GLU A N 1
ATOM 3416 C CA . GLU A 1 434 ? -3.403 -4.927 20.818 1.00 84.06 434 GLU A CA 1
ATOM 3417 C C . GLU A 1 434 ? -2.223 -5.890 20.983 1.00 84.06 434 GLU A C 1
ATOM 3419 O O . GLU A 1 434 ? -1.688 -6.032 22.086 1.00 84.06 434 GLU A O 1
ATOM 3424 N N . PHE A 1 435 ? -1.752 -6.480 19.878 1.00 83.44 435 PHE A N 1
ATOM 3425 C CA . PHE A 1 435 ? -0.554 -7.319 19.877 1.00 83.44 435 PHE A CA 1
ATOM 3426 C C . PHE A 1 435 ? 0.671 -6.568 20.404 1.00 83.44 435 PHE A C 1
ATOM 3428 O O . PHE A 1 435 ? 1.454 -7.115 21.181 1.00 83.44 435 PHE A O 1
ATOM 3435 N N . SER A 1 436 ? 0.845 -5.307 20.010 1.00 80.75 436 SER A N 1
ATOM 3436 C CA . SER A 1 436 ? 2.002 -4.526 20.440 1.00 80.75 436 SER A CA 1
ATOM 3437 C C . SER A 1 436 ? 1.925 -4.103 21.902 1.00 80.75 436 SER A C 1
ATOM 3439 O O . SER A 1 436 ? 2.914 -4.210 22.625 1.00 80.75 436 SER A O 1
ATOM 3441 N N . THR A 1 437 ? 0.747 -3.686 22.363 1.00 77.50 437 THR A N 1
ATOM 3442 C CA . THR A 1 437 ? 0.528 -3.273 23.752 1.00 77.50 437 THR A CA 1
ATOM 3443 C C . THR A 1 437 ? 0.625 -4.439 24.730 1.00 77.50 437 THR A C 1
ATOM 3445 O O . THR A 1 437 ? 1.092 -4.241 25.849 1.00 77.50 437 THR A O 1
ATOM 3448 N N . ALA A 1 438 ? 0.278 -5.661 24.305 1.00 72.75 438 ALA A N 1
ATOM 3449 C CA . ALA A 1 438 ? 0.450 -6.872 25.113 1.00 72.75 438 ALA A CA 1
ATOM 3450 C C . ALA A 1 438 ? 1.921 -7.143 25.494 1.00 72.75 438 ALA A C 1
ATOM 3452 O O . ALA A 1 438 ? 2.182 -7.830 26.475 1.00 72.75 438 ALA A O 1
ATOM 3453 N N . HIS A 1 439 ? 2.882 -6.562 24.766 1.00 66.69 439 HIS A N 1
ATOM 3454 C CA . HIS A 1 439 ? 4.317 -6.664 25.049 1.00 66.69 439 HIS A CA 1
ATOM 3455 C C . HIS A 1 439 ? 4.851 -5.498 25.906 1.00 66.69 439 HIS A C 1
ATOM 3457 O O . HIS A 1 439 ? 6.061 -5.302 26.003 1.00 66.69 439 HIS A O 1
ATOM 3463 N N . GLY A 1 440 ? 3.971 -4.684 26.505 1.00 64.12 440 GLY A N 1
ATOM 3464 C CA . GLY A 1 440 ? 4.355 -3.564 27.376 1.00 64.12 440 GLY A CA 1
ATOM 3465 C C . GLY A 1 440 ? 5.038 -2.398 26.649 1.00 64.12 440 GLY A C 1
ATOM 3466 O O . GLY A 1 440 ? 5.624 -1.525 27.286 1.00 64.12 440 GLY A O 1
ATOM 3467 N N . GLN A 1 441 ? 4.978 -2.371 25.315 1.00 68.75 441 GLN A N 1
ATOM 3468 C CA . GLN A 1 441 ? 5.610 -1.364 24.468 1.00 68.75 441 GLN A CA 1
ATOM 3469 C C . GLN A 1 441 ? 4.568 -0.624 23.626 1.00 68.75 441 GLN A C 1
ATOM 3471 O O . GLN A 1 441 ? 3.499 -1.140 23.309 1.00 68.75 441 GLN A O 1
ATOM 3476 N N . THR A 1 442 ? 4.891 0.606 23.216 1.00 78.06 442 THR A N 1
ATOM 3477 C CA . THR A 1 442 ? 4.094 1.272 22.174 1.00 78.06 442 THR A CA 1
ATOM 3478 C C . THR A 1 442 ? 4.263 0.537 20.845 1.00 78.06 442 THR A C 1
ATOM 3480 O O . THR A 1 442 ? 5.345 0.024 20.563 1.00 78.06 442 THR A O 1
ATOM 3483 N N . GLU A 1 443 ? 3.234 0.569 19.997 1.00 84.88 443 GLU A N 1
ATOM 3484 C CA . GLU A 1 443 ? 3.243 -0.031 18.653 1.00 84.88 443 GLU A CA 1
ATOM 3485 C C . GLU A 1 443 ? 4.522 0.282 17.859 1.00 84.88 443 GLU A C 1
ATOM 3487 O O . GLU A 1 443 ? 5.171 -0.618 17.344 1.00 84.88 443 GLU A O 1
ATOM 3492 N N . ASN A 1 444 ? 4.963 1.543 17.842 1.00 85.06 444 ASN A N 1
ATOM 3493 C CA . ASN A 1 444 ? 6.174 1.933 17.113 1.00 85.06 444 ASN A CA 1
ATOM 3494 C C . ASN A 1 444 ? 7.452 1.310 17.685 1.00 85.06 444 ASN A C 1
ATOM 3496 O O . ASN A 1 444 ? 8.315 0.896 16.919 1.00 85.06 444 ASN A O 1
ATOM 3500 N N . VAL A 1 445 ? 7.588 1.273 19.014 1.00 86.31 445 VAL A N 1
ATOM 3501 C CA . VAL A 1 445 ? 8.777 0.702 19.667 1.00 86.31 445 VAL A CA 1
ATOM 3502 C C . VAL A 1 445 ? 8.829 -0.796 19.401 1.00 86.31 445 VAL A C 1
ATOM 3504 O O . VAL A 1 445 ? 9.868 -1.300 18.990 1.00 86.31 445 VAL A O 1
ATOM 3507 N N . HIS A 1 446 ? 7.696 -1.484 19.542 1.00 88.81 446 HIS A N 1
ATOM 3508 C CA . HIS A 1 446 ? 7.636 -2.920 19.310 1.00 88.81 446 HIS A CA 1
ATOM 3509 C C . HIS A 1 446 ? 7.936 -3.284 17.853 1.00 88.81 446 HIS A C 1
ATOM 3511 O O . HIS A 1 446 ? 8.784 -4.138 17.589 1.00 88.81 446 HIS A O 1
ATOM 3517 N N . LEU A 1 447 ? 7.309 -2.594 16.894 1.00 94.25 447 LEU A N 1
ATOM 3518 C CA . LEU A 1 447 ? 7.579 -2.803 15.471 1.00 94.25 447 LEU A CA 1
ATOM 3519 C C . LEU A 1 447 ? 9.040 -2.495 15.121 1.00 94.25 447 LEU A C 1
ATOM 3521 O O . LEU A 1 447 ? 9.649 -3.242 14.358 1.00 94.25 447 LEU A O 1
ATOM 3525 N N . GLN A 1 448 ? 9.635 -1.453 15.710 1.00 95.12 448 GLN A N 1
ATOM 3526 C CA . GLN A 1 448 ? 11.053 -1.145 15.520 1.00 95.12 448 GLN A CA 1
ATOM 3527 C C . GLN A 1 448 ? 11.958 -2.242 16.101 1.00 95.12 448 GLN A C 1
ATOM 3529 O O . GLN A 1 448 ? 12.955 -2.602 15.478 1.00 95.12 448 GLN A O 1
ATOM 3534 N N . THR A 1 449 ? 11.620 -2.807 17.264 1.00 94.19 449 THR A N 1
ATOM 3535 C CA . THR A 1 449 ? 12.343 -3.948 17.844 1.00 94.19 449 THR A CA 1
ATOM 3536 C C . THR A 1 449 ? 12.294 -5.161 16.922 1.00 94.19 449 THR A C 1
ATOM 3538 O O . THR A 1 449 ? 13.324 -5.798 16.717 1.00 94.19 449 THR A O 1
ATOM 3541 N N . ILE A 1 450 ? 11.135 -5.467 16.333 1.00 95.25 450 ILE A N 1
ATOM 3542 C CA . ILE A 1 450 ? 11.000 -6.549 15.347 1.00 95.25 450 ILE A CA 1
ATOM 3543 C C . ILE A 1 450 ? 11.844 -6.244 14.104 1.00 95.25 450 ILE A C 1
ATOM 3545 O O . ILE A 1 450 ? 12.590 -7.104 13.646 1.00 95.25 450 ILE A O 1
ATOM 3549 N N . TRP A 1 451 ? 11.785 -5.014 13.591 1.00 97.06 451 TRP A N 1
ATOM 3550 C CA . TRP A 1 451 ? 12.540 -4.591 12.410 1.00 97.06 451 TRP A CA 1
ATOM 3551 C C . TRP A 1 451 ? 14.054 -4.717 12.604 1.00 97.06 451 TRP A C 1
ATOM 3553 O O . TRP A 1 451 ? 14.734 -5.274 11.744 1.00 97.06 451 TRP A O 1
ATOM 3563 N N . LYS A 1 452 ? 14.580 -4.322 13.771 1.00 96.00 452 LYS A N 1
ATOM 3564 C CA . LYS A 1 452 ? 16.009 -4.452 14.105 1.00 96.00 452 LYS A CA 1
ATOM 3565 C C . LYS A 1 452 ? 16.507 -5.900 14.122 1.00 96.00 452 LYS A C 1
ATOM 3567 O O . LYS A 1 452 ? 17.700 -6.113 13.944 1.00 96.00 452 LYS A O 1
ATOM 3572 N N . ARG A 1 453 ? 15.628 -6.893 14.319 1.00 95.50 453 ARG A N 1
ATOM 3573 C CA . ARG A 1 453 ? 16.007 -8.317 14.237 1.00 95.50 453 ARG A CA 1
ATOM 3574 C C . ARG A 1 453 ? 16.344 -8.738 12.808 1.00 95.50 453 ARG A C 1
ATOM 3576 O O . ARG A 1 453 ? 17.198 -9.593 12.626 1.00 95.50 453 ARG A O 1
ATOM 3583 N N . PHE A 1 454 ? 15.678 -8.149 11.816 1.00 94.69 454 PHE A N 1
ATOM 3584 C CA . PHE A 1 454 ? 15.904 -8.448 10.399 1.00 94.69 454 PHE A CA 1
ATOM 3585 C C . PHE A 1 454 ? 16.959 -7.544 9.764 1.00 94.69 454 PHE A C 1
ATOM 3587 O O . PHE A 1 454 ? 17.682 -7.979 8.874 1.00 94.69 454 PHE A O 1
ATOM 3594 N N . PHE A 1 455 ? 17.049 -6.296 10.226 1.00 94.25 455 PHE A N 1
ATOM 3595 C CA . PHE A 1 455 ? 17.883 -5.260 9.622 1.00 94.25 455 PHE A CA 1
ATOM 3596 C C . PHE A 1 455 ? 18.827 -4.601 10.646 1.00 94.25 455 PHE A C 1
ATOM 3598 O O . PHE A 1 455 ? 18.795 -3.381 10.813 1.00 94.25 455 PHE A O 1
ATOM 3605 N N . PRO A 1 456 ? 19.668 -5.371 11.365 1.00 91.50 456 PRO A N 1
ATOM 3606 C CA . PRO A 1 456 ? 20.486 -4.837 12.457 1.00 91.50 456 PRO A CA 1
ATOM 3607 C C . PRO A 1 456 ? 21.559 -3.843 11.990 1.00 91.50 456 PRO A C 1
ATOM 3609 O O . PRO A 1 456 ? 21.935 -2.958 12.752 1.00 91.50 456 PRO A O 1
ATOM 3612 N N . ALA A 1 457 ? 22.034 -3.974 10.747 1.00 87.94 457 ALA A N 1
ATOM 3613 C CA . ALA A 1 457 ? 23.064 -3.113 10.165 1.00 87.94 457 ALA A CA 1
ATOM 3614 C C . ALA A 1 457 ? 22.520 -1.781 9.612 1.00 87.94 457 ALA A C 1
ATOM 3616 O O . ALA A 1 457 ? 23.301 -0.897 9.271 1.00 87.94 457 ALA A O 1
ATOM 3617 N N . LEU A 1 458 ? 21.195 -1.631 9.501 1.00 90.50 458 LEU A N 1
ATOM 3618 C CA . LEU A 1 458 ? 20.567 -0.447 8.922 1.00 90.50 458 LEU A CA 1
ATOM 3619 C C . LEU A 1 458 ? 20.182 0.567 10.002 1.00 90.50 458 LEU A C 1
ATOM 3621 O O . LEU A 1 458 ? 19.675 0.226 11.073 1.00 90.50 458 LEU A O 1
ATOM 3625 N N . GLU A 1 459 ? 20.375 1.849 9.697 1.00 90.56 459 GLU A N 1
ATOM 3626 C CA . GLU A 1 459 ? 20.027 2.925 10.616 1.00 90.56 459 GLU A CA 1
ATOM 3627 C C . GLU A 1 459 ? 18.505 3.063 10.730 1.00 90.56 459 GLU A C 1
ATOM 3629 O O . GLU A 1 459 ? 17.829 3.566 9.833 1.00 90.56 459 GLU A O 1
ATOM 3634 N N . ALA A 1 460 ? 17.953 2.656 11.874 1.00 89.19 460 ALA A N 1
ATOM 3635 C CA . ALA A 1 460 ? 16.510 2.690 12.097 1.00 89.19 460 ALA A CA 1
ATOM 3636 C C . ALA A 1 460 ? 15.910 4.104 11.963 1.00 89.19 460 ALA A C 1
ATOM 3638 O O . ALA A 1 460 ? 14.729 4.228 11.647 1.00 89.19 460 ALA A O 1
ATOM 3639 N N . ALA A 1 461 ? 16.687 5.164 12.209 1.00 88.56 461 ALA A N 1
ATOM 3640 C CA . ALA A 1 461 ? 16.230 6.548 12.085 1.00 88.56 461 ALA A CA 1
ATOM 3641 C C . ALA A 1 461 ? 16.004 6.985 10.628 1.00 88.56 461 ALA A C 1
ATOM 3643 O O . ALA A 1 461 ? 15.301 7.971 10.402 1.00 88.56 461 ALA A O 1
ATOM 3644 N N . HIS A 1 462 ? 16.534 6.246 9.647 1.00 91.94 462 HIS A N 1
ATOM 3645 C CA . HIS A 1 462 ? 16.388 6.592 8.241 1.00 91.94 462 HIS A CA 1
ATOM 3646 C C . HIS A 1 462 ? 14.893 6.673 7.852 1.00 91.94 462 HIS A C 1
ATOM 3648 O O . HIS A 1 462 ? 14.152 5.704 8.072 1.00 91.94 462 HIS A O 1
ATOM 3654 N N . PRO A 1 463 ? 14.421 7.785 7.243 1.00 91.31 463 PRO A N 1
ATOM 3655 C CA . PRO A 1 463 ? 12.994 8.020 7.005 1.00 91.31 463 PRO A CA 1
ATOM 3656 C C . PRO A 1 463 ? 12.305 6.901 6.229 1.00 91.31 463 PRO A C 1
ATOM 3658 O O . PRO A 1 463 ? 11.153 6.584 6.512 1.00 91.31 463 PRO A O 1
ATOM 3661 N N . TYR A 1 464 ? 13.013 6.253 5.295 1.00 92.19 464 TYR A N 1
ATOM 3662 C CA . TYR A 1 464 ? 12.488 5.114 4.532 1.00 92.19 464 TYR A CA 1
ATOM 3663 C C . TYR A 1 464 ? 11.911 4.002 5.409 1.00 92.19 464 TYR A C 1
ATOM 3665 O O . TYR A 1 464 ? 10.935 3.373 5.024 1.00 92.19 464 TYR A O 1
ATOM 3673 N N . PHE A 1 465 ? 12.427 3.761 6.609 1.00 93.94 465 PHE A N 1
ATOM 3674 C CA . PHE A 1 465 ? 11.919 2.672 7.445 1.00 93.94 465 PHE A CA 1
ATOM 3675 C C . PHE A 1 465 ? 10.761 3.102 8.351 1.00 93.94 465 PHE A C 1
ATOM 3677 O O . PHE A 1 465 ? 9.940 2.266 8.735 1.00 93.94 465 PHE A O 1
ATOM 3684 N N . SER A 1 466 ? 10.668 4.392 8.669 1.00 90.69 466 SER A N 1
ATOM 3685 C CA . SER A 1 466 ? 9.913 4.898 9.817 1.00 90.69 466 SER A CA 1
ATOM 3686 C C . SER A 1 466 ? 8.815 5.898 9.470 1.00 90.69 466 SER A C 1
ATOM 3688 O O . SER A 1 466 ? 7.840 6.007 10.215 1.00 90.69 466 SER A O 1
ATOM 3690 N N . SER A 1 467 ? 8.946 6.610 8.352 1.00 89.00 467 SER A N 1
ATOM 3691 C CA . SER A 1 467 ? 8.153 7.797 8.055 1.00 89.00 467 SER A CA 1
ATOM 3692 C C . SER A 1 467 ? 6.973 7.505 7.136 1.00 89.00 467 SER A C 1
ATOM 3694 O O . SER A 1 467 ? 7.049 6.725 6.186 1.00 89.00 467 SER A O 1
ATOM 3696 N N . TYR A 1 468 ? 5.879 8.201 7.410 1.00 87.00 468 TYR A N 1
ATOM 3697 C CA . TYR A 1 468 ? 4.816 8.493 6.469 1.00 87.00 468 TYR A CA 1
ATOM 3698 C C . TYR A 1 468 ? 4.556 10.008 6.558 1.00 87.00 468 TYR A C 1
ATOM 3700 O O . TYR A 1 468 ? 3.671 10.422 7.306 1.00 87.00 468 TYR A O 1
ATOM 3708 N N . PRO A 1 469 ? 5.265 10.850 5.779 1.00 83.62 469 PRO A N 1
ATOM 3709 C CA . PRO A 1 469 ? 5.432 12.279 6.075 1.00 83.62 469 PRO A CA 1
ATOM 3710 C C . PRO A 1 469 ? 4.142 13.057 6.384 1.00 83.62 469 PRO A C 1
ATOM 3712 O O . PRO A 1 469 ? 4.060 13.755 7.389 1.00 83.62 469 PRO A O 1
ATOM 3715 N N . ILE A 1 470 ? 3.098 12.888 5.563 1.00 79.00 470 ILE A N 1
ATOM 3716 C CA . ILE A 1 470 ? 1.787 13.547 5.745 1.00 79.00 470 ILE A CA 1
ATOM 3717 C C . ILE A 1 470 ? 1.081 13.093 7.033 1.00 79.00 470 ILE A C 1
ATOM 3719 O O . ILE A 1 470 ? 0.345 13.861 7.653 1.00 79.00 470 ILE A O 1
ATOM 3723 N N . PHE A 1 471 ? 1.252 11.830 7.424 1.00 81.94 471 PHE A N 1
ATOM 3724 C CA . PHE A 1 471 ? 0.527 11.236 8.543 1.00 81.94 471 PHE A CA 1
ATOM 3725 C C . PHE A 1 471 ? 1.335 11.175 9.836 1.00 81.94 471 PHE A C 1
ATOM 3727 O O . PHE A 1 471 ? 0.723 11.017 10.892 1.00 81.94 471 PHE A O 1
ATOM 3734 N N . ASP A 1 472 ? 2.659 11.342 9.795 1.00 80.88 472 ASP A N 1
ATOM 3735 C CA . ASP A 1 472 ? 3.547 11.271 10.961 1.00 80.88 472 ASP A CA 1
ATOM 3736 C C . ASP A 1 472 ? 3.088 12.142 12.145 1.00 80.88 472 ASP A C 1
ATOM 3738 O O . ASP A 1 472 ? 3.072 11.616 13.264 1.00 80.88 472 ASP A O 1
ATOM 3742 N N . PRO A 1 473 ? 2.597 13.390 11.963 1.00 76.00 473 PRO A N 1
ATOM 3743 C CA . PRO A 1 473 ? 2.033 14.174 13.066 1.00 76.00 473 PRO A CA 1
ATOM 3744 C C . PRO A 1 473 ? 0.839 13.486 13.748 1.00 76.00 473 PRO A C 1
ATOM 3746 O O . PRO A 1 473 ? 0.746 13.448 14.977 1.00 76.00 473 PRO A O 1
ATOM 3749 N N . PHE A 1 474 ? -0.049 12.857 12.972 1.00 71.06 474 PHE A N 1
ATOM 3750 C CA . PHE A 1 474 ? -1.179 12.089 13.501 1.00 71.06 474 PHE A CA 1
ATOM 3751 C C . PHE A 1 474 ? -0.711 10.791 14.169 1.00 71.06 474 PHE A C 1
ATOM 3753 O O . PHE A 1 474 ? -1.266 10.387 15.192 1.00 71.06 474 PHE A O 1
ATOM 3760 N N . ILE A 1 475 ? 0.327 10.129 13.639 1.00 66.19 475 ILE A N 1
ATOM 3761 C CA . ILE A 1 475 ? 0.952 8.967 14.292 1.00 66.19 475 ILE A CA 1
ATOM 3762 C C . ILE A 1 475 ? 1.540 9.370 15.649 1.00 66.19 475 ILE A C 1
ATOM 3764 O O . ILE A 1 475 ? 1.314 8.674 16.639 1.00 66.19 475 ILE A O 1
ATOM 3768 N N . ALA A 1 476 ? 2.235 10.504 15.722 1.00 64.31 476 ALA A N 1
ATOM 3769 C CA . ALA A 1 476 ? 2.796 11.035 16.958 1.00 64.31 476 ALA A CA 1
ATOM 3770 C C . ALA A 1 476 ? 1.706 11.413 17.975 1.00 64.31 476 ALA A C 1
ATOM 3772 O O . ALA A 1 476 ? 1.820 11.057 19.146 1.00 64.31 476 ALA A O 1
ATOM 3773 N N . HIS A 1 477 ? 0.608 12.032 17.534 1.00 59.28 477 HIS A N 1
ATOM 3774 C CA . HIS A 1 477 ? -0.528 12.330 18.409 1.00 59.28 477 HIS A CA 1
ATOM 3775 C C . HIS A 1 477 ? -1.161 11.052 18.993 1.00 59.28 477 HIS A C 1
ATOM 3777 O O . HIS A 1 477 ? -1.463 10.991 20.183 1.00 59.28 477 HIS A O 1
ATOM 3783 N N . ARG A 1 478 ? -1.268 9.973 18.200 1.00 58.38 478 ARG A N 1
ATOM 3784 C CA . ARG A 1 478 ? -1.698 8.651 18.700 1.00 58.38 478 ARG A CA 1
ATOM 3785 C C . ARG A 1 478 ? -0.747 8.074 19.752 1.00 58.38 478 ARG A C 1
ATOM 3787 O O . ARG A 1 478 ? -1.226 7.471 20.710 1.00 58.38 478 ARG A O 1
ATOM 3794 N N . LYS A 1 479 ? 0.575 8.268 19.612 1.00 51.47 479 LYS A N 1
ATOM 3795 C CA . LYS A 1 479 ? 1.561 7.833 20.625 1.00 51.47 479 LYS A CA 1
ATOM 3796 C C . LYS A 1 479 ? 1.277 8.462 21.990 1.00 51.47 479 LYS A C 1
ATOM 3798 O O . LYS A 1 479 ? 1.418 7.771 22.995 1.00 51.47 479 LYS A O 1
ATOM 3803 N N . ALA A 1 480 ? 0.860 9.730 22.027 1.00 47.38 480 ALA A N 1
ATOM 3804 C CA . ALA A 1 480 ? 0.483 10.397 23.272 1.00 47.38 480 ALA A CA 1
ATOM 3805 C C . ALA A 1 480 ? -0.741 9.716 23.915 1.00 47.38 480 ALA A C 1
ATOM 3807 O O . ALA A 1 480 ? -0.662 9.269 25.052 1.00 47.38 480 ALA A O 1
ATOM 3808 N N . ILE A 1 481 ? -1.810 9.490 23.143 1.00 47.50 481 ILE A N 1
ATOM 3809 C CA . ILE A 1 481 ? -3.052 8.860 23.631 1.00 47.50 481 ILE A CA 1
ATOM 3810 C C . ILE A 1 481 ? -2.836 7.406 24.099 1.00 47.50 481 ILE A C 1
ATOM 3812 O O . ILE A 1 481 ? -3.423 6.981 25.093 1.00 47.50 481 ILE A O 1
ATOM 3816 N N . HIS A 1 482 ? -2.001 6.617 23.410 1.00 44.66 482 HIS A N 1
ATOM 3817 C CA . HIS A 1 482 ? -1.700 5.232 23.814 1.00 44.66 482 HIS A CA 1
ATOM 3818 C C . HIS A 1 482 ? -0.810 5.144 25.057 1.00 44.66 482 HIS A C 1
ATOM 3820 O O . HIS A 1 482 ? -0.967 4.224 25.859 1.00 44.66 482 HIS A O 1
ATOM 3826 N N . LYS A 1 483 ? 0.081 6.120 25.268 1.00 48.50 483 LYS A N 1
ATOM 3827 C CA . LYS A 1 483 ? 0.825 6.245 26.527 1.00 48.50 483 LYS A CA 1
ATOM 3828 C C . LYS A 1 483 ? -0.123 6.557 27.694 1.00 48.50 483 LYS A C 1
ATOM 3830 O O . LYS A 1 483 ? 0.050 5.988 28.770 1.00 48.50 483 LYS A O 1
ATOM 3835 N N . ASP A 1 484 ? -1.149 7.380 27.452 1.00 47.66 484 ASP A N 1
ATOM 3836 C CA . ASP A 1 484 ? -2.193 7.705 28.433 1.00 47.66 484 ASP A CA 1
ATOM 3837 C C . ASP A 1 484 ? -3.042 6.481 28.815 1.00 47.66 484 ASP A C 1
ATOM 3839 O O . ASP A 1 484 ? -3.317 6.265 29.993 1.00 47.66 484 ASP A O 1
ATOM 3843 N N . THR A 1 485 ? -3.429 5.648 27.844 1.00 55.09 485 THR A N 1
ATOM 3844 C CA . THR A 1 485 ? -4.262 4.457 28.105 1.00 55.09 485 THR A CA 1
ATOM 3845 C C . THR A 1 485 ? -3.485 3.336 28.792 1.00 55.09 485 THR A C 1
ATOM 3847 O O . THR A 1 485 ? -4.030 2.699 29.689 1.00 55.09 485 THR A O 1
ATOM 3850 N N . GLY A 1 486 ? -2.209 3.130 28.450 1.00 64.62 486 GLY A N 1
ATOM 3851 C CA . GLY A 1 486 ? -1.403 2.054 29.037 1.00 64.62 486 GLY A CA 1
ATOM 3852 C C . GLY A 1 486 ? -1.154 2.206 30.543 1.00 64.62 486 GLY A C 1
ATOM 3853 O O . GLY A 1 486 ? -1.232 1.227 31.281 1.00 64.62 486 GLY A O 1
ATOM 3854 N N . ILE A 1 487 ? -0.896 3.428 31.031 1.00 75.88 487 ILE A N 1
ATOM 3855 C CA . ILE A 1 487 ? -0.703 3.652 32.476 1.00 75.88 487 ILE A CA 1
ATOM 3856 C C . ILE A 1 487 ? -2.017 3.552 33.258 1.00 75.88 487 ILE A C 1
ATOM 3858 O O . ILE A 1 487 ? -2.017 3.017 34.364 1.00 75.88 487 ILE A O 1
ATOM 3862 N N . ILE A 1 488 ? -3.133 4.014 32.680 1.00 82.44 488 ILE A N 1
ATOM 3863 C CA . ILE A 1 488 ? -4.463 3.884 33.290 1.00 82.44 488 ILE A CA 1
ATOM 3864 C C . ILE A 1 488 ? -4.819 2.402 33.418 1.00 82.44 488 ILE A C 1
ATOM 3866 O O . ILE A 1 488 ? -5.041 1.939 34.530 1.00 82.44 488 ILE A O 1
ATOM 3870 N N . GLN A 1 489 ? -4.746 1.637 32.324 1.00 79.88 489 GLN A N 1
ATOM 3871 C CA . GLN A 1 489 ? -5.030 0.197 32.323 1.00 79.88 489 GLN A CA 1
ATOM 3872 C C . GLN A 1 489 ? -4.153 -0.575 33.315 1.00 79.88 489 GLN A C 1
ATOM 3874 O O . GLN A 1 489 ? -4.636 -1.480 33.991 1.00 79.88 489 GLN A O 1
ATOM 3879 N N . ARG A 1 490 ? -2.873 -0.200 33.460 1.00 84.00 490 ARG A N 1
ATOM 3880 C CA . ARG A 1 490 ? -1.986 -0.801 34.466 1.00 84.00 490 ARG A CA 1
ATOM 3881 C C . ARG A 1 490 ? -2.485 -0.544 35.890 1.00 84.00 490 ARG A C 1
ATOM 3883 O O . ARG A 1 490 ? -2.522 -1.479 36.682 1.00 84.00 490 ARG A O 1
ATOM 3890 N N . ILE A 1 491 ? -2.895 0.685 36.214 1.00 89.50 491 ILE A N 1
ATOM 3891 C CA . ILE A 1 491 ? -3.455 1.017 37.537 1.00 89.50 491 ILE A CA 1
ATOM 3892 C C . ILE A 1 491 ? -4.771 0.262 37.775 1.00 89.50 491 ILE A C 1
ATOM 3894 O O . ILE A 1 491 ? -4.983 -0.255 38.867 1.00 89.50 491 ILE A O 1
ATOM 3898 N N . GLU A 1 492 ? -5.632 0.149 36.763 1.00 91.81 492 GLU A N 1
ATOM 3899 C CA . GLU A 1 492 ? -6.900 -0.600 36.832 1.00 91.81 492 GLU A CA 1
ATOM 3900 C C . GLU A 1 492 ? -6.678 -2.101 37.054 1.00 91.81 492 GLU A C 1
ATOM 3902 O O . GLU A 1 492 ? -7.364 -2.734 37.858 1.00 91.81 492 GLU A O 1
ATOM 3907 N N . GLN A 1 493 ? -5.647 -2.670 36.430 1.00 87.19 493 GLN A N 1
ATOM 3908 C CA . GLN A 1 493 ? -5.253 -4.054 36.674 1.00 87.19 493 GLN A CA 1
ATOM 3909 C C . GLN A 1 493 ? -4.706 -4.251 38.097 1.00 87.19 493 GLN A C 1
ATOM 3911 O O . GLN A 1 493 ? -5.001 -5.258 38.748 1.00 87.19 493 GLN A O 1
ATOM 3916 N N . MET A 1 494 ? -3.934 -3.285 38.604 1.00 90.19 494 MET A N 1
ATOM 3917 C CA . MET A 1 494 ? -3.466 -3.292 39.993 1.00 90.19 494 MET A CA 1
ATOM 3918 C C . MET A 1 494 ? -4.637 -3.189 40.977 1.00 90.19 494 MET A C 1
ATOM 3920 O O . MET A 1 494 ? -4.630 -3.899 41.978 1.00 90.19 494 MET A O 1
ATOM 3924 N N . LEU A 1 495 ? -5.662 -2.378 40.679 1.00 90.75 495 LEU A N 1
ATOM 3925 C CA . LEU A 1 495 ? -6.895 -2.302 41.473 1.00 90.75 495 LEU A CA 1
ATOM 3926 C C . LEU A 1 495 ? -7.568 -3.669 41.568 1.00 90.75 495 LEU A C 1
ATOM 3928 O O . LEU A 1 495 ? -7.846 -4.146 42.665 1.00 90.75 495 LEU A O 1
ATOM 3932 N N . LEU A 1 496 ? -7.806 -4.322 40.427 1.00 89.31 496 LEU A N 1
ATOM 3933 C CA . LEU A 1 496 ? -8.419 -5.649 40.397 1.00 89.31 496 LEU A CA 1
ATOM 3934 C C . LEU A 1 496 ? -7.612 -6.668 41.217 1.00 89.31 496 LEU A C 1
ATOM 3936 O O . LEU A 1 496 ? -8.193 -7.439 41.980 1.00 89.31 496 LEU A O 1
ATOM 3940 N N . THR A 1 497 ? -6.285 -6.634 41.091 1.00 88.62 497 THR A N 1
ATOM 3941 C CA . THR A 1 497 ? -5.375 -7.515 41.839 1.00 88.62 497 THR A CA 1
ATOM 3942 C C . THR A 1 497 ? -5.462 -7.258 43.348 1.00 88.62 497 THR A C 1
ATOM 3944 O O . THR A 1 497 ? -5.558 -8.206 44.126 1.00 88.62 497 THR A O 1
ATOM 3947 N N . ASP A 1 498 ? -5.525 -5.993 43.776 1.00 88.81 498 ASP A N 1
ATOM 3948 C CA . ASP A 1 498 ? -5.708 -5.627 45.186 1.00 88.81 498 ASP A CA 1
ATOM 3949 C C . ASP A 1 498 ? -7.034 -6.159 45.748 1.00 88.81 498 ASP A C 1
ATOM 3951 O O . ASP A 1 498 ? -7.058 -6.740 46.830 1.00 88.81 498 ASP A O 1
ATOM 3955 N N . TYR A 1 499 ? -8.137 -6.071 44.996 1.00 87.12 499 TYR A N 1
ATOM 3956 C CA . TYR A 1 499 ? -9.422 -6.646 45.418 1.00 87.12 499 TYR A CA 1
ATOM 3957 C C . TYR A 1 499 ? -9.413 -8.176 45.548 1.00 87.12 499 TYR A C 1
ATOM 3959 O O . TYR A 1 499 ? -10.252 -8.720 46.274 1.00 87.12 499 TYR A O 1
ATOM 3967 N N . GLN A 1 500 ? -8.504 -8.863 44.854 1.00 86.88 500 GLN A N 1
ATOM 3968 C CA . GLN A 1 500 ? -8.338 -10.317 44.931 1.00 86.88 500 GLN A CA 1
ATOM 3969 C C . GLN A 1 500 ? -7.454 -10.751 46.103 1.00 86.88 500 GLN A C 1
ATOM 3971 O O . GLN A 1 500 ? -7.656 -11.830 46.657 1.00 86.88 500 GLN A O 1
ATOM 3976 N N . GLN A 1 501 ? -6.476 -9.925 46.479 1.00 84.81 501 GLN A N 1
ATOM 3977 C CA . GLN A 1 501 ? -5.493 -10.245 47.518 1.00 84.81 501 GLN A CA 1
ATOM 3978 C C . GLN A 1 501 ? -5.873 -9.676 48.890 1.00 84.81 501 GLN A C 1
ATOM 3980 O O . GLN A 1 501 ? -5.582 -10.283 49.921 1.00 84.81 501 GLN A O 1
ATOM 3985 N N . THR A 1 502 ? -6.569 -8.540 48.905 1.00 83.62 502 THR A N 1
ATOM 3986 C CA . THR A 1 502 ? -6.868 -7.760 50.105 1.00 83.62 502 THR A CA 1
ATOM 3987 C C . THR A 1 502 ? -8.373 -7.531 50.236 1.00 83.62 502 THR A C 1
ATOM 3989 O O . THR A 1 502 ? -8.968 -6.678 49.565 1.00 83.62 502 THR A O 1
ATOM 3992 N N . ALA A 1 503 ? -9.019 -8.255 51.153 1.00 85.38 503 ALA A N 1
ATOM 3993 C CA . ALA A 1 503 ? -10.420 -8.010 51.480 1.00 85.38 503 ALA A CA 1
ATOM 3994 C C . ALA A 1 503 ? -10.619 -6.619 52.099 1.00 85.38 503 ALA A C 1
ATOM 3996 O O . ALA A 1 503 ? -9.811 -6.147 52.893 1.00 85.38 503 ALA A O 1
ATOM 3997 N N . PHE A 1 504 ? -11.733 -5.969 51.780 1.00 87.50 504 PHE A N 1
ATOM 3998 C CA . PHE A 1 504 ? -12.245 -4.870 52.594 1.00 87.50 504 PHE A CA 1
ATOM 3999 C C . PHE A 1 504 ? -13.033 -5.453 53.768 1.00 87.50 504 PHE A C 1
ATOM 4001 O O . PHE A 1 504 ? -13.904 -6.291 53.538 1.00 87.50 504 PHE A O 1
ATOM 4008 N N . HIS A 1 505 ? -12.793 -5.004 55.001 1.00 86.00 505 HIS A N 1
ATOM 4009 C CA . HIS A 1 505 ? -13.591 -5.422 56.155 1.00 86.00 505 HIS A CA 1
ATOM 4010 C C . HIS A 1 505 ? -13.664 -4.358 57.260 1.00 86.00 505 HIS A C 1
ATOM 4012 O O . HIS A 1 505 ? -12.928 -3.380 57.246 1.00 86.00 505 HIS A O 1
ATOM 4018 N N . ASN A 1 506 ? -14.556 -4.548 58.240 1.00 81.25 506 ASN A N 1
ATOM 4019 C CA . ASN A 1 506 ? -14.651 -3.703 59.446 1.00 81.25 506 ASN A CA 1
ATOM 4020 C C . ASN A 1 506 ? -14.474 -4.471 60.774 1.00 81.25 506 ASN A C 1
ATOM 4022 O O . ASN A 1 506 ? -14.744 -3.920 61.840 1.00 81.25 506 ASN A O 1
ATOM 4026 N N . LEU A 1 507 ? -14.007 -5.725 60.730 1.00 77.75 507 LEU A N 1
ATOM 4027 C CA . LEU A 1 507 ? -13.812 -6.590 61.912 1.00 77.75 507 LEU A CA 1
ATOM 4028 C C . LEU A 1 507 ? -12.970 -5.940 63.032 1.00 77.75 507 LEU A C 1
ATOM 4030 O O . LEU A 1 507 ? -13.247 -6.122 64.216 1.00 77.75 507 LEU A O 1
ATOM 4034 N N . ILE A 1 508 ? -11.960 -5.141 62.676 1.00 70.81 508 ILE A N 1
ATOM 4035 C CA . ILE A 1 508 ? -11.091 -4.461 63.652 1.00 70.81 508 ILE A CA 1
ATOM 4036 C C . ILE A 1 508 ? -11.867 -3.385 64.423 1.00 70.81 508 ILE A C 1
ATOM 4038 O O . ILE A 1 508 ? -11.753 -3.293 65.643 1.00 70.81 508 ILE A O 1
ATOM 4042 N N . MET A 1 509 ? -12.734 -2.631 63.738 1.00 70.75 509 MET A N 1
ATOM 4043 C CA . MET A 1 509 ? -13.599 -1.637 64.387 1.00 70.75 509 MET A CA 1
ATOM 4044 C C . MET A 1 509 ? -14.552 -2.296 65.389 1.00 70.75 509 MET A C 1
ATOM 4046 O O . MET A 1 509 ? -14.819 -1.732 66.447 1.00 70.75 509 MET A O 1
ATOM 4050 N N . GLN A 1 510 ? -15.042 -3.499 65.076 1.00 69.31 510 GLN A N 1
ATOM 4051 C CA . GLN A 1 510 ? -15.959 -4.235 65.948 1.00 69.31 510 GLN A CA 1
ATOM 4052 C C . GLN A 1 510 ? -15.273 -4.809 67.194 1.00 69.31 510 GLN A C 1
ATOM 4054 O O . GLN A 1 510 ? -15.909 -4.927 68.236 1.00 69.31 510 GLN A O 1
ATOM 4059 N N . THR A 1 511 ? -13.977 -5.126 67.120 1.00 63.94 511 THR A N 1
ATOM 4060 C CA . THR A 1 511 ? -13.221 -5.696 68.249 1.00 63.94 511 THR A CA 1
ATOM 4061 C C . THR A 1 511 ? -12.582 -4.645 69.162 1.00 63.94 511 THR A C 1
ATOM 4063 O O . THR A 1 511 ? -12.016 -5.019 70.187 1.00 63.94 511 THR A O 1
ATOM 4066 N N . LYS A 1 512 ? -12.646 -3.346 68.813 1.00 59.84 512 LYS A N 1
ATOM 4067 C CA . LYS A 1 512 ? -11.991 -2.224 69.528 1.00 59.84 512 LYS A CA 1
ATOM 4068 C C . LYS A 1 512 ? -10.496 -2.449 69.825 1.00 59.84 512 LYS A C 1
ATOM 4070 O O . LYS A 1 512 ? -9.937 -1.798 70.704 1.00 59.84 512 LYS A O 1
ATOM 4075 N N . ARG A 1 513 ? -9.829 -3.355 69.103 1.00 56.75 513 ARG A N 1
ATOM 4076 C CA . ARG A 1 513 ? -8.394 -3.601 69.267 1.00 56.75 513 ARG A CA 1
ATOM 4077 C C . ARG A 1 513 ? -7.618 -2.500 68.555 1.00 56.75 513 ARG A C 1
ATOM 4079 O O . ARG A 1 513 ? -7.699 -2.370 67.338 1.00 56.75 513 ARG A O 1
ATOM 4086 N N . THR A 1 514 ? -6.848 -1.728 69.312 1.00 52.81 514 THR A N 1
ATOM 4087 C CA . THR A 1 514 ? -5.776 -0.885 68.780 1.00 52.81 514 THR A CA 1
ATOM 4088 C C . THR A 1 514 ? -4.527 -1.752 68.671 1.00 52.81 514 THR A C 1
ATOM 4090 O O . THR A 1 514 ? -4.063 -2.272 69.681 1.00 52.81 514 THR A O 1
ATOM 4093 N N . SER A 1 515 ? -3.994 -1.963 67.472 1.00 45.72 515 SER A N 1
ATOM 4094 C CA . SER A 1 515 ? -2.696 -2.628 67.310 1.00 45.72 515 SER A CA 1
ATOM 4095 C C . SER A 1 515 ? -1.796 -1.815 66.392 1.00 45.72 515 SER A C 1
ATOM 4097 O O . SER A 1 515 ? -2.277 -1.297 65.385 1.00 45.72 515 SER A O 1
ATOM 4099 N N . ASP A 1 516 ? -0.505 -1.791 66.713 1.00 45.94 516 ASP A N 1
ATOM 4100 C CA . ASP A 1 516 ? 0.552 -0.983 66.088 1.00 45.94 516 ASP A CA 1
ATOM 4101 C C . ASP A 1 516 ? 0.990 -1.430 64.678 1.00 45.94 516 ASP A C 1
ATOM 4103 O O . ASP A 1 516 ? 1.946 -0.899 64.116 1.00 45.94 516 ASP A O 1
ATOM 4107 N N . THR A 1 517 ? 0.300 -2.390 64.064 1.00 47.75 517 THR A N 1
ATOM 4108 C CA . THR A 1 517 ? 0.631 -2.929 62.739 1.00 47.75 517 THR A CA 1
ATOM 4109 C C . THR A 1 517 ? -0.384 -2.491 61.677 1.00 47.75 517 THR A C 1
ATOM 4111 O O . THR A 1 517 ? -1.597 -2.544 61.878 1.00 47.75 517 THR A O 1
ATOM 4114 N N . LEU A 1 518 ? 0.115 -2.023 60.525 1.00 50.09 518 LEU A N 1
ATOM 4115 C CA . LEU A 1 518 ? -0.676 -1.660 59.342 1.00 50.09 518 LEU A CA 1
ATOM 4116 C C . LEU A 1 518 ? -1.378 -2.917 58.789 1.00 50.09 518 LEU A C 1
ATOM 4118 O O . LEU A 1 518 ? -0.803 -3.659 57.995 1.00 50.09 518 LEU A O 1
ATOM 4122 N N . TRP A 1 519 ? -2.611 -3.189 59.218 1.00 57.41 519 TRP A N 1
ATOM 4123 C CA . TRP A 1 519 ? -3.351 -4.362 58.748 1.00 57.41 519 TRP A CA 1
ATOM 4124 C C . TRP A 1 519 ? -4.121 -4.073 57.455 1.00 57.41 519 TRP A C 1
ATOM 4126 O O . TRP A 1 519 ? -4.930 -3.146 57.364 1.00 57.41 519 TRP A O 1
ATOM 4136 N N . LEU A 1 520 ? -3.854 -4.917 56.460 1.00 54.28 520 LEU A N 1
ATOM 4137 C CA . LEU A 1 520 ? -4.484 -5.004 55.144 1.00 54.28 520 LEU A CA 1
ATOM 4138 C C . LEU A 1 520 ? -6.024 -4.992 55.242 1.00 54.28 520 LEU A C 1
ATOM 4140 O O . LEU A 1 520 ? -6.629 -6.002 55.580 1.00 54.28 520 LEU A O 1
ATOM 4144 N N . GLY A 1 521 ? -6.660 -3.857 54.923 1.00 55.59 521 GLY A N 1
ATOM 4145 C CA . GLY A 1 521 ? -8.107 -3.799 54.666 1.00 55.59 521 GLY A CA 1
ATOM 4146 C C . GLY A 1 521 ? -9.038 -3.521 55.856 1.00 55.59 521 GLY A C 1
ATOM 4147 O O . GLY A 1 521 ? -10.255 -3.591 55.679 1.00 55.59 521 GLY A O 1
ATOM 4148 N N . GLY A 1 522 ? -8.499 -3.156 57.028 1.00 64.81 522 GLY A N 1
ATOM 4149 C CA . GLY A 1 522 ? -9.246 -2.992 58.290 1.00 64.81 522 GLY A CA 1
ATOM 4150 C C . GLY A 1 522 ? -10.287 -1.865 58.360 1.00 64.81 522 GLY A C 1
ATOM 4151 O O . GLY A 1 522 ? -11.205 -1.921 59.183 1.00 64.81 522 GLY A O 1
ATOM 4152 N N . THR A 1 523 ? -10.151 -0.852 57.503 1.00 73.88 523 THR A N 1
ATOM 4153 C CA . THR A 1 523 ? -11.101 0.246 57.278 1.00 73.88 523 THR A CA 1
ATOM 4154 C C . THR A 1 523 ? -10.946 0.774 55.847 1.00 73.88 523 THR A C 1
ATOM 4156 O O . THR A 1 523 ? -9.955 0.495 55.167 1.00 73.88 523 THR A O 1
ATOM 4159 N N . CYS A 1 524 ? -11.880 1.622 55.401 1.00 79.44 524 CYS A N 1
ATOM 4160 C CA . CYS A 1 524 ? -11.737 2.403 54.162 1.00 79.44 524 CYS A CA 1
ATOM 4161 C C . CYS A 1 524 ? -10.382 3.144 54.089 1.00 79.44 524 CYS A C 1
ATOM 4163 O O . CYS A 1 524 ? -9.721 3.137 53.047 1.00 79.44 524 CYS A O 1
ATOM 4165 N N . SER A 1 525 ? -9.940 3.733 55.204 1.00 84.44 525 SER A N 1
ATOM 4166 C CA . SER A 1 525 ? -8.661 4.440 55.295 1.00 84.44 525 SER A CA 1
ATOM 4167 C C . SER A 1 525 ? -7.468 3.498 55.152 1.00 84.44 525 SER A C 1
ATOM 4169 O O . SER A 1 525 ? -6.530 3.826 54.43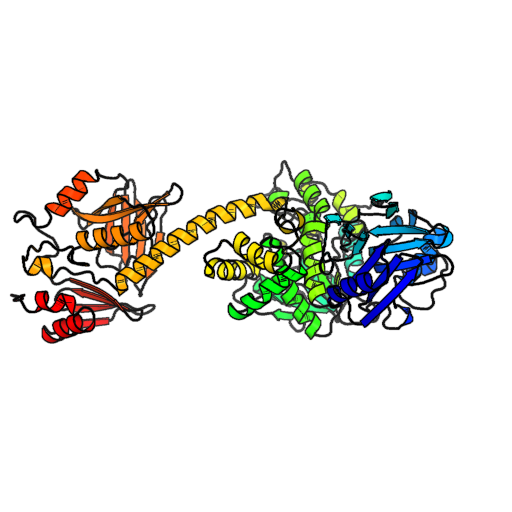1 1.00 84.44 525 SER A O 1
ATOM 4171 N N . ASP A 1 526 ? -7.510 2.327 55.792 1.00 83.25 526 ASP A N 1
ATOM 4172 C CA . ASP A 1 526 ? -6.404 1.361 55.761 1.00 83.25 526 ASP A CA 1
ATOM 4173 C C . ASP A 1 526 ? -6.228 0.771 54.362 1.00 83.25 526 ASP A C 1
ATOM 4175 O O . ASP A 1 526 ? -5.110 0.706 53.858 1.00 83.25 526 ASP A O 1
ATOM 4179 N N . LYS A 1 527 ? -7.334 0.436 53.685 1.00 85.44 527 LYS A N 1
ATOM 4180 C CA . LYS A 1 527 ? -7.295 -0.047 52.299 1.00 85.44 527 LYS A CA 1
ATOM 4181 C C . LYS A 1 527 ? -6.769 1.023 51.335 1.00 85.44 527 LYS A C 1
ATOM 4183 O O . LYS A 1 527 ? -5.933 0.735 50.484 1.00 85.44 527 LYS A O 1
ATOM 4188 N N . THR A 1 528 ? -7.172 2.279 51.529 1.00 90.38 528 THR A N 1
ATOM 4189 C CA . THR A 1 528 ? -6.658 3.420 50.751 1.00 90.38 528 THR A CA 1
ATOM 4190 C C . THR A 1 528 ? -5.157 3.636 50.964 1.00 90.38 528 THR A C 1
ATOM 4192 O O . THR A 1 528 ? -4.422 3.862 50.003 1.00 90.38 528 THR A O 1
ATOM 4195 N N . LEU A 1 529 ? -4.682 3.561 52.212 1.00 89.75 529 LEU A N 1
ATOM 4196 C CA . LEU A 1 529 ? -3.260 3.692 52.543 1.00 89.75 529 LEU A CA 1
ATOM 4197 C C . LEU A 1 529 ? -2.434 2.514 52.020 1.00 89.75 529 LEU A C 1
ATOM 4199 O O . LEU A 1 529 ? -1.337 2.730 51.514 1.00 89.75 529 LEU A O 1
ATOM 4203 N N . HIS A 1 530 ? -2.965 1.295 52.091 1.00 88.50 530 HIS A N 1
ATOM 4204 C CA . HIS A 1 530 ? -2.319 0.119 51.523 1.00 88.50 530 HIS A CA 1
ATOM 4205 C C . HIS A 1 530 ? -2.141 0.265 50.009 1.00 88.50 530 HIS A C 1
ATOM 4207 O O . HIS A 1 530 ? -1.012 0.218 49.521 1.00 88.50 530 HIS A O 1
ATOM 4213 N N . PHE A 1 531 ? -3.221 0.550 49.274 1.00 91.31 531 PHE A N 1
ATOM 4214 C CA . PHE A 1 531 ? -3.144 0.686 47.820 1.00 91.31 531 PHE A CA 1
ATOM 4215 C C . PHE A 1 531 ? -2.263 1.866 47.389 1.00 91.31 531 PHE A C 1
ATOM 4217 O O . PHE A 1 531 ? -1.580 1.813 46.368 1.00 91.31 531 PHE A O 1
ATOM 4224 N N . LYS A 1 532 ? -2.190 2.924 48.207 1.00 93.50 532 LYS A N 1
ATOM 4225 C CA . LYS A 1 532 ? -1.224 4.009 48.014 1.00 93.50 532 LYS A CA 1
ATOM 4226 C C . LYS A 1 532 ? 0.222 3.506 48.035 1.00 93.50 532 LYS A C 1
ATOM 4228 O O . LYS A 1 532 ? 1.011 3.955 47.206 1.00 93.50 532 LYS A O 1
ATOM 4233 N N . THR A 1 533 ? 0.567 2.608 48.957 1.00 91.12 533 THR A N 1
ATOM 4234 C CA . THR A 1 533 ? 1.895 1.978 49.028 1.00 91.12 533 THR A CA 1
ATOM 4235 C C . THR A 1 533 ? 2.135 1.049 47.839 1.00 91.12 533 THR A C 1
ATOM 4237 O O . THR A 1 533 ? 3.217 1.095 47.261 1.00 91.12 533 THR A O 1
ATOM 4240 N N . VAL A 1 534 ? 1.121 0.281 47.419 1.00 89.62 534 VAL A N 1
ATOM 4241 C CA . VAL A 1 534 ? 1.182 -0.574 46.216 1.00 89.62 534 VAL A CA 1
ATOM 4242 C C . VAL A 1 534 ? 1.498 0.258 44.968 1.00 89.62 534 VAL A C 1
ATOM 4244 O O . VAL A 1 534 ? 2.413 -0.066 44.219 1.00 89.62 534 VAL A O 1
ATOM 4247 N N . LEU A 1 535 ? 0.810 1.387 44.771 1.00 91.06 535 LEU A N 1
ATOM 4248 C CA . LEU A 1 535 ? 1.090 2.301 43.658 1.00 91.06 535 LEU A CA 1
ATOM 4249 C C . LEU A 1 535 ? 2.477 2.951 43.763 1.00 91.06 535 LEU A C 1
ATOM 4251 O O . LEU A 1 535 ? 3.165 3.095 42.753 1.00 91.06 535 LEU A O 1
ATOM 4255 N N . ALA A 1 536 ? 2.908 3.321 44.972 1.00 89.88 536 ALA A N 1
ATOM 4256 C CA . ALA A 1 536 ? 4.220 3.925 45.191 1.00 89.88 536 ALA A CA 1
ATOM 4257 C C . ALA A 1 536 ? 5.377 2.961 44.874 1.00 89.88 536 ALA A C 1
ATOM 4259 O O . ALA A 1 536 ? 6.376 3.402 44.308 1.00 89.88 536 ALA A O 1
ATOM 4260 N N . ALA A 1 537 ? 5.231 1.666 45.180 1.00 84.31 537 ALA A N 1
ATOM 4261 C CA . ALA A 1 537 ? 6.215 0.632 44.842 1.00 84.31 537 ALA A CA 1
ATOM 4262 C C . ALA A 1 537 ? 6.434 0.501 43.322 1.00 84.31 537 ALA A C 1
ATOM 4264 O O . ALA A 1 537 ? 7.546 0.243 42.875 1.00 84.31 537 ALA A O 1
ATOM 4265 N N . GLU A 1 538 ? 5.401 0.789 42.527 1.00 82.81 538 GLU A N 1
ATOM 4266 C CA . GLU A 1 538 ? 5.454 0.804 41.059 1.00 82.81 538 GLU A CA 1
ATOM 4267 C C . GLU A 1 538 ? 5.844 2.179 40.472 1.00 82.81 538 GLU A C 1
ATOM 4269 O O . GLU A 1 538 ? 5.737 2.406 39.263 1.00 82.81 538 GLU A O 1
ATOM 4274 N N . GLY A 1 539 ? 6.277 3.123 41.319 1.00 84.75 539 GLY A N 1
ATOM 4275 C CA . GLY A 1 539 ? 6.701 4.468 40.920 1.00 84.75 539 GLY A CA 1
ATOM 4276 C C . GLY A 1 539 ? 5.557 5.446 40.619 1.00 84.75 539 GLY A C 1
ATOM 4277 O O . GLY A 1 539 ? 5.796 6.516 40.058 1.00 84.75 539 GLY A O 1
ATOM 4278 N N . ILE A 1 540 ? 4.312 5.118 40.979 1.00 87.88 540 ILE A N 1
ATOM 4279 C CA . ILE A 1 540 ? 3.134 5.956 40.716 1.00 87.88 540 ILE A CA 1
ATOM 4280 C C . ILE A 1 540 ? 2.843 6.838 41.934 1.00 87.88 540 ILE A C 1
ATOM 4282 O O . ILE A 1 540 ? 2.375 6.384 42.980 1.00 87.88 540 ILE A O 1
ATOM 4286 N N . GLN A 1 541 ? 3.085 8.141 41.789 1.00 89.06 541 GLN A N 1
ATOM 4287 C CA . GLN A 1 541 ? 2.823 9.110 42.849 1.00 89.06 541 GLN A CA 1
ATOM 4288 C C . GLN A 1 541 ? 1.344 9.499 42.914 1.00 89.06 541 GLN A C 1
ATOM 4290 O O . GLN A 1 541 ? 0.771 10.033 41.967 1.00 89.06 541 GLN A O 1
ATOM 4295 N N . THR A 1 542 ? 0.739 9.291 44.079 1.00 95.19 542 THR A N 1
ATOM 4296 C CA . THR A 1 542 ? -0.656 9.646 44.369 1.00 95.19 542 THR A CA 1
ATOM 4297 C C . THR A 1 542 ? -0.761 10.584 45.566 1.00 95.19 542 THR A C 1
ATOM 4299 O O . THR A 1 542 ? 0.167 10.710 46.368 1.00 95.19 542 THR A O 1
ATOM 4302 N N . GLN A 1 543 ? -1.918 11.208 45.752 1.00 94.88 543 GLN A N 1
ATOM 4303 C CA . GLN A 1 543 ? -2.257 12.011 46.927 1.00 94.88 543 GLN A CA 1
ATOM 4304 C C . GLN A 1 543 ? -3.516 11.457 47.594 1.00 94.88 543 GLN A C 1
ATOM 4306 O O . GLN A 1 543 ? -4.379 10.900 46.918 1.00 94.88 543 GLN A O 1
ATOM 4311 N N . LEU A 1 544 ? -3.628 11.598 48.916 1.00 94.69 544 LEU A N 1
ATOM 4312 C CA . LEU A 1 544 ? -4.863 11.250 49.620 1.00 94.69 544 LEU A CA 1
ATOM 4313 C C . LEU A 1 544 ? -5.964 12.238 49.241 1.00 94.69 544 LEU A C 1
ATOM 4315 O O . LEU A 1 544 ? -5.704 13.427 49.077 1.00 94.69 544 LEU A O 1
ATOM 4319 N N . HIS A 1 545 ? -7.192 11.755 49.133 1.00 94.81 545 HIS A N 1
ATOM 4320 C CA . HIS A 1 545 ? -8.363 12.583 48.881 1.00 94.81 545 HIS A CA 1
ATOM 4321 C C . HIS A 1 545 ? -9.549 12.088 49.713 1.00 94.81 545 HIS A C 1
ATOM 4323 O O . HIS A 1 545 ? -9.513 11.007 50.311 1.00 94.81 545 HIS A O 1
ATOM 4329 N N . ILE A 1 546 ? -10.586 12.912 49.794 1.00 91.88 546 ILE A N 1
ATOM 4330 C CA . ILE A 1 546 ? -11.767 12.669 50.617 1.00 91.88 546 ILE A CA 1
ATOM 4331 C C . ILE A 1 546 ? -13.020 12.737 49.757 1.00 91.88 546 ILE A C 1
ATOM 4333 O O . ILE A 1 546 ? -13.098 13.544 48.834 1.00 91.88 546 ILE A O 1
ATOM 4337 N N . ALA A 1 547 ? -13.995 11.893 50.063 1.00 91.75 547 ALA A N 1
ATOM 4338 C CA . ALA A 1 547 ? -15.311 11.956 49.449 1.00 91.75 547 ALA A CA 1
ATOM 4339 C C . ALA A 1 547 ? -16.407 11.906 50.508 1.00 91.75 547 ALA A C 1
ATOM 4341 O O . ALA A 1 547 ? -16.202 11.512 51.663 1.00 91.75 547 ALA A O 1
ATOM 4342 N N . GLU A 1 548 ? -17.576 12.350 50.086 1.00 90.12 548 GLU A N 1
ATOM 4343 C CA . GLU A 1 548 ? -18.783 12.399 50.876 1.00 90.12 548 GLU A CA 1
ATOM 4344 C C . GLU A 1 548 ? -19.605 11.131 50.646 1.00 90.12 548 GLU A C 1
ATOM 4346 O O . GLU A 1 548 ? -19.839 10.726 49.507 1.00 90.12 548 GLU A O 1
ATOM 4351 N N . ILE A 1 549 ? -20.045 10.496 51.730 1.00 84.88 549 ILE A N 1
ATOM 4352 C CA . ILE A 1 549 ? -21.018 9.402 51.701 1.00 84.88 549 ILE A CA 1
ATOM 4353 C C . ILE A 1 549 ? -22.160 9.809 52.629 1.00 84.88 549 ILE A C 1
ATOM 4355 O O . ILE A 1 549 ? -21.925 10.125 53.795 1.00 84.88 549 ILE A O 1
ATOM 4359 N N . ASN A 1 550 ? -23.395 9.803 52.119 1.00 81.12 550 ASN A N 1
ATOM 4360 C CA . ASN A 1 550 ? -24.602 10.192 52.861 1.00 81.12 550 ASN A CA 1
ATOM 4361 C C . ASN A 1 550 ? -24.478 11.552 53.582 1.00 81.12 550 ASN A C 1
ATOM 4363 O O . ASN A 1 550 ? -24.800 11.652 54.766 1.00 81.12 550 ASN A O 1
ATOM 4367 N N . GLY A 1 551 ? -23.968 12.589 52.913 1.00 80.31 551 GLY A N 1
ATOM 4368 C CA . GLY A 1 551 ? -23.867 13.921 53.523 1.00 80.31 551 GLY A CA 1
ATOM 4369 C C . GLY A 1 551 ? -22.605 14.164 54.367 1.00 80.31 551 GLY A C 1
ATOM 4370 O O . GLY A 1 551 ? -22.402 15.266 54.871 1.00 80.31 551 GLY A O 1
ATOM 4371 N N . LYS A 1 552 ? -21.770 13.138 54.604 1.00 82.94 552 LYS A N 1
ATOM 4372 C CA . LYS A 1 552 ? -20.615 13.213 55.517 1.00 82.94 552 LYS A CA 1
ATOM 4373 C C . LYS A 1 552 ? -19.297 12.958 54.787 1.00 82.94 552 LYS A C 1
ATOM 4375 O O . LYS A 1 552 ? -19.127 11.929 54.136 1.00 82.94 552 LYS A O 1
ATOM 4380 N N . LEU A 1 553 ? -18.325 13.862 54.955 1.00 83.69 553 LEU A N 1
ATOM 4381 C CA . LEU A 1 553 ? -16.947 13.728 54.455 1.00 83.69 553 LEU A CA 1
ATOM 4382 C C . LEU A 1 553 ? -16.165 12.675 55.260 1.00 83.69 553 LEU A C 1
ATOM 4384 O O . LEU A 1 553 ? -15.293 12.976 56.077 1.00 83.69 553 LEU A O 1
ATOM 4388 N N . SER A 1 554 ? -16.499 11.405 55.056 1.00 79.94 554 SER A N 1
ATOM 4389 C CA . SER A 1 554 ? -15.931 10.277 55.801 1.00 79.94 554 SER A CA 1
ATOM 4390 C C . SER A 1 554 ? -15.151 9.297 54.930 1.00 79.94 554 SER A C 1
ATOM 4392 O O . SER A 1 554 ? -14.411 8.479 55.470 1.00 79.94 554 SER A O 1
ATOM 4394 N N . HIS A 1 555 ? -15.282 9.376 53.605 1.00 87.44 555 HIS A N 1
ATOM 4395 C CA . HIS A 1 555 ? -14.677 8.416 52.684 1.00 87.44 555 HIS A CA 1
ATOM 4396 C C . HIS A 1 555 ? -13.249 8.801 52.312 1.00 87.44 555 HIS A C 1
ATOM 4398 O O . HIS A 1 555 ? -12.947 9.986 52.190 1.00 87.44 555 HIS A O 1
ATOM 4404 N N . ARG A 1 556 ? -12.353 7.829 52.150 1.00 90.38 556 ARG A N 1
ATOM 4405 C CA . ARG A 1 556 ? -10.968 8.049 51.715 1.00 90.38 556 ARG A CA 1
ATOM 4406 C C . ARG A 1 556 ? -10.745 7.359 50.381 1.00 90.38 556 ARG A C 1
ATOM 4408 O O . ARG A 1 556 ? -11.207 6.244 50.166 1.00 90.38 556 ARG A O 1
ATOM 4415 N N . LEU A 1 557 ? -10.046 8.062 49.504 1.00 93.81 557 LEU A N 1
ATOM 4416 C CA . LEU A 1 557 ? -9.662 7.595 48.181 1.00 93.81 557 LEU A CA 1
ATOM 4417 C C . LEU A 1 557 ? -8.323 8.235 47.793 1.00 93.81 557 LEU A C 1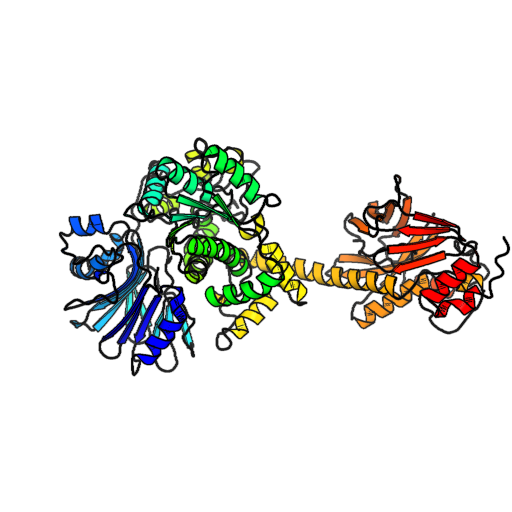
ATOM 4419 O O . LEU A 1 557 ? -7.780 9.057 48.539 1.00 93.81 557 LEU A O 1
ATOM 4423 N N . LEU A 1 558 ? -7.786 7.878 46.631 1.00 95.88 558 LEU A N 1
ATOM 4424 C CA . LEU A 1 558 ? -6.583 8.509 46.095 1.00 95.88 558 LEU A CA 1
ATOM 4425 C C . LEU A 1 558 ? -6.925 9.412 44.920 1.00 95.88 558 LEU A C 1
ATOM 4427 O O . LEU A 1 558 ? -7.885 9.189 44.187 1.00 95.88 558 LEU A O 1
ATOM 4431 N N . SER A 1 559 ? -6.095 10.424 44.728 1.00 95.62 559 SER A N 1
ATOM 4432 C CA . SER A 1 559 ? -6.046 11.198 43.499 1.00 95.62 559 SER A CA 1
ATOM 4433 C C . SER A 1 559 ? -4.679 11.045 42.847 1.00 95.62 559 SER A C 1
ATOM 4435 O O . SER A 1 559 ? -3.656 10.905 43.524 1.00 95.62 559 SER A O 1
ATOM 4437 N N . VAL A 1 560 ? -4.663 11.043 41.521 1.00 93.81 560 VAL A N 1
ATOM 4438 C CA . VAL A 1 560 ? -3.447 10.917 40.722 1.00 93.81 560 VAL A CA 1
ATOM 4439 C C . VAL A 1 560 ? -3.518 11.882 39.547 1.00 93.81 560 VAL A C 1
ATOM 4441 O O . VAL A 1 560 ? -4.570 12.044 38.923 1.00 93.81 560 VAL A O 1
ATOM 4444 N N . ARG A 1 561 ? -2.399 12.548 39.248 1.00 88.19 561 ARG A N 1
ATOM 4445 C CA . ARG A 1 561 ? -2.255 13.316 38.011 1.00 88.19 561 ARG A CA 1
ATOM 4446 C C . ARG A 1 561 ? -1.530 12.469 36.986 1.00 88.19 561 ARG A C 1
ATOM 4448 O O . ARG A 1 561 ? -0.331 12.244 37.098 1.00 88.19 561 ARG A O 1
ATOM 4455 N N . LEU A 1 562 ? -2.269 12.030 35.979 1.00 80.62 562 LEU A N 1
ATOM 4456 C CA . LEU A 1 562 ? -1.724 11.306 34.842 1.00 80.62 562 LEU A CA 1
ATOM 4457 C C . LEU A 1 562 ? -1.773 12.253 33.649 1.00 80.62 562 LEU A C 1
ATOM 4459 O O . LEU A 1 562 ? -2.849 12.672 33.222 1.00 80.62 562 LEU A O 1
ATOM 4463 N N . LEU A 1 563 ? -0.589 12.630 33.160 1.00 70.38 563 LEU A N 1
ATOM 4464 C CA . LEU A 1 563 ? -0.414 13.384 31.911 1.00 70.38 563 LEU A CA 1
ATOM 4465 C C . LEU A 1 563 ? -1.194 14.714 31.935 1.00 70.38 563 LEU A C 1
ATOM 4467 O O . LEU A 1 563 ? -1.941 15.067 31.029 1.00 70.38 563 LEU A O 1
ATOM 4471 N N . GLY A 1 564 ? -1.051 15.435 33.053 1.00 78.06 564 GLY A N 1
ATOM 4472 C CA . GLY A 1 564 ? -1.692 16.728 33.312 1.00 78.06 564 GLY A CA 1
ATOM 4473 C C . GLY A 1 564 ? -3.143 16.650 33.803 1.00 78.06 564 GLY A C 1
ATOM 4474 O O . GLY A 1 564 ? -3.640 17.620 34.379 1.00 78.06 564 GLY A O 1
ATOM 4475 N N . LYS A 1 565 ? -3.817 15.503 33.659 1.00 88.25 565 LYS A N 1
ATOM 4476 C CA . LYS A 1 565 ? -5.227 15.328 34.031 1.00 88.25 565 LYS A CA 1
ATOM 4477 C C . LYS A 1 565 ? -5.384 14.654 35.391 1.00 88.25 565 LYS A C 1
ATOM 4479 O O . LYS A 1 565 ? -4.595 13.792 35.762 1.00 88.25 565 LYS A O 1
ATOM 4484 N N . LEU A 1 566 ? -6.407 15.068 36.137 1.00 91.75 566 LEU A N 1
ATOM 4485 C CA . LEU A 1 566 ? -6.724 14.544 37.465 1.00 91.75 566 LEU A CA 1
ATOM 4486 C C . LEU A 1 566 ? -7.679 13.348 37.359 1.00 91.75 566 LEU A C 1
ATOM 4488 O O . LEU A 1 566 ? -8.722 13.442 36.709 1.00 91.75 566 LEU A O 1
ATOM 4492 N N . TYR A 1 567 ? -7.330 12.261 38.040 1.00 95.06 567 TYR A N 1
ATOM 4493 C CA . TYR A 1 567 ? -8.160 11.072 38.204 1.00 95.06 567 TYR A CA 1
ATOM 4494 C C . TYR A 1 567 ? -8.297 10.727 39.684 1.00 95.06 567 TYR A C 1
ATOM 4496 O O . TYR A 1 567 ? -7.397 11.004 40.483 1.00 95.06 567 TYR A O 1
ATOM 4504 N N . PHE A 1 568 ? -9.407 10.084 40.026 1.00 96.50 568 PHE A N 1
ATOM 4505 C CA . PHE A 1 568 ? -9.685 9.545 41.348 1.00 96.50 568 PHE A CA 1
ATOM 4506 C C . PHE A 1 568 ? -9.680 8.017 41.318 1.00 96.50 568 PHE A C 1
ATOM 4508 O O . PHE A 1 568 ? -10.148 7.401 40.362 1.00 96.50 568 PHE A O 1
ATOM 4515 N N . ILE A 1 569 ? -9.146 7.419 42.377 1.00 95.75 569 ILE A N 1
ATOM 4516 C CA . ILE A 1 569 ? -8.978 5.978 42.546 1.00 95.75 569 ILE A CA 1
ATOM 4517 C C . ILE A 1 569 ? -9.674 5.589 43.848 1.00 95.75 569 ILE A C 1
ATOM 4519 O O . ILE A 1 569 ? -9.222 5.991 44.923 1.00 95.75 569 ILE A O 1
ATOM 4523 N N . ASP A 1 570 ? -10.746 4.807 43.765 1.00 92.88 570 ASP A N 1
ATOM 4524 C CA . ASP A 1 570 ? -11.457 4.308 44.940 1.00 92.88 570 ASP A CA 1
ATOM 4525 C C . ASP A 1 570 ? -11.180 2.824 45.169 1.00 92.88 570 ASP A C 1
ATOM 4527 O O . ASP A 1 570 ? -11.484 1.989 44.329 1.00 92.88 570 ASP A O 1
ATOM 4531 N N . VAL A 1 571 ? -10.636 2.513 46.342 1.00 86.12 571 VAL A N 1
ATOM 4532 C CA . VAL A 1 571 ? -10.477 1.140 46.855 1.00 86.12 571 VAL A CA 1
ATOM 4533 C C . VAL A 1 571 ? -11.199 0.935 48.184 1.00 86.12 571 VAL A C 1
ATOM 4535 O O . VAL A 1 571 ? -11.267 -0.173 48.716 1.00 86.12 571 VAL A O 1
ATOM 4538 N N . GLY A 1 572 ? -11.700 2.020 48.774 1.00 79.56 572 GLY A N 1
ATOM 4539 C CA . GLY A 1 572 ? -12.127 2.046 50.164 1.00 79.56 572 GLY A CA 1
ATOM 4540 C C . GLY A 1 572 ? -13.624 1.840 50.349 1.00 79.56 572 GLY A C 1
ATOM 4541 O O . GLY A 1 572 ? -14.060 1.688 51.487 1.00 79.56 572 GLY A O 1
ATOM 4542 N N . SER A 1 573 ? -14.436 1.925 49.286 1.00 80.88 573 SER A N 1
ATOM 4543 C CA . SER A 1 573 ? -15.907 1.961 49.414 1.00 80.88 573 SER A CA 1
ATOM 4544 C C . SER A 1 573 ? -16.519 0.596 49.718 1.00 80.88 573 SER A C 1
ATOM 4546 O O . SER A 1 573 ? -17.709 0.489 50.019 1.00 80.88 573 SER A O 1
ATOM 4548 N N . GLY A 1 574 ? -15.707 -0.458 49.621 1.00 81.94 574 GLY A N 1
ATOM 4549 C CA . GLY A 1 574 ? -16.148 -1.840 49.717 1.00 81.94 574 GLY A CA 1
ATOM 4550 C C . GLY A 1 574 ? -16.846 -2.346 48.454 1.00 81.94 574 GLY A C 1
ATOM 4551 O O . GLY A 1 574 ? -17.177 -3.525 48.425 1.00 81.94 574 GLY A O 1
ATOM 4552 N N . TRP A 1 575 ? -17.040 -1.515 47.424 1.00 90.50 575 TRP A N 1
ATOM 4553 C CA . TRP A 1 575 ? -17.487 -1.917 46.084 1.00 90.50 575 TRP A CA 1
ATOM 4554 C C . TRP A 1 575 ? -16.288 -2.105 45.151 1.00 90.50 575 TRP A C 1
ATOM 4556 O O . TRP A 1 575 ? -15.263 -1.478 45.403 1.00 90.50 575 TRP A O 1
ATOM 4566 N N . PRO A 1 576 ? -16.370 -2.936 44.094 1.00 90.62 576 PRO A N 1
ATOM 4567 C CA . PRO A 1 576 ? -15.241 -3.236 43.217 1.00 90.62 576 PRO A CA 1
ATOM 4568 C C . PRO A 1 576 ? -15.056 -2.126 42.173 1.00 90.62 576 PRO A C 1
ATOM 4570 O O . PRO A 1 576 ? -15.336 -2.311 40.988 1.00 90.62 576 PRO A O 1
ATOM 4573 N N . CYS A 1 577 ? -14.605 -0.955 42.623 1.00 92.25 577 CYS A N 1
ATOM 4574 C CA . CYS A 1 577 ? -14.326 0.196 41.771 1.00 92.25 577 CYS A CA 1
ATOM 4575 C C . CYS A 1 577 ? -13.021 -0.021 40.980 1.00 92.25 577 CYS A C 1
ATOM 4577 O O . CYS A 1 577 ? -11.982 0.542 41.310 1.00 92.25 577 CYS A O 1
ATOM 4579 N N . ILE A 1 578 ? -13.056 -0.883 39.961 1.00 90.81 578 ILE A N 1
ATOM 4580 C CA . ILE A 1 578 ? -11.853 -1.342 39.243 1.00 90.81 578 ILE A CA 1
ATOM 4581 C C . ILE A 1 578 ? -11.377 -0.398 38.129 1.00 90.81 578 ILE A C 1
ATOM 4583 O O . ILE A 1 578 ? -10.354 -0.676 37.513 1.00 90.81 578 ILE A O 1
ATOM 4587 N N . GLN A 1 579 ? -12.082 0.710 37.871 1.00 93.56 579 GLN A N 1
ATOM 4588 C CA . GLN A 1 579 ? -11.648 1.753 36.931 1.00 93.56 579 GLN A CA 1
ATOM 4589 C C . GLN A 1 579 ? -11.436 3.109 37.604 1.00 93.56 579 GLN A C 1
ATOM 4591 O O . GLN A 1 579 ? -12.068 3.422 38.618 1.00 93.56 579 GLN A O 1
ATOM 4596 N N . LEU A 1 580 ? -10.571 3.935 37.010 1.00 94.25 580 LEU A N 1
ATOM 4597 C CA . LEU A 1 580 ? -10.318 5.300 37.478 1.00 94.25 580 LEU A CA 1
ATOM 4598 C C . LEU A 1 580 ? -11.494 6.219 37.128 1.00 94.25 580 LEU A C 1
ATOM 4600 O O . LEU A 1 580 ? -12.050 6.170 36.032 1.00 94.25 580 LEU A O 1
ATOM 4604 N N . PHE A 1 581 ? -11.816 7.146 38.027 1.00 95.44 581 PHE A N 1
ATOM 4605 C CA . PHE A 1 581 ? -12.826 8.171 37.776 1.00 95.44 581 PHE A CA 1
ATOM 4606 C C . PHE A 1 581 ? -12.160 9.471 37.290 1.00 95.44 581 PHE A C 1
ATOM 4608 O O . PHE A 1 581 ? -11.459 10.125 38.071 1.00 95.44 581 PHE A O 1
ATOM 4615 N N . PRO A 1 582 ? -12.332 9.876 36.018 1.00 93.12 582 PRO A N 1
ATOM 4616 C CA . PRO A 1 582 ? -11.757 11.116 35.509 1.00 93.12 582 PRO A CA 1
ATOM 4617 C C . PRO A 1 582 ? -12.459 12.331 36.124 1.00 93.12 582 PRO A C 1
ATOM 4619 O O . PRO A 1 582 ? -13.674 12.470 36.057 1.00 93.12 582 PRO A O 1
ATOM 4622 N N . ALA A 1 583 ? -11.693 13.279 36.665 1.00 91.62 583 ALA A N 1
ATOM 4623 C CA . ALA A 1 583 ? -12.250 14.510 37.238 1.00 91.62 583 ALA A CA 1
ATOM 4624 C C . ALA A 1 583 ? -12.820 15.480 36.176 1.00 91.62 583 ALA A C 1
ATOM 4626 O O . ALA A 1 583 ? -13.466 16.476 36.504 1.00 91.62 583 ALA A O 1
ATOM 4627 N N . PHE A 1 584 ? -12.520 15.232 34.900 1.00 86.38 584 PHE A N 1
ATOM 4628 C CA . PHE A 1 584 ? -12.742 16.151 33.781 1.00 86.38 584 PHE A CA 1
ATOM 4629 C C . PHE A 1 584 ? -13.798 15.670 32.777 1.00 86.38 584 PHE A C 1
ATOM 4631 O O . PHE A 1 584 ? -14.114 16.418 31.855 1.00 86.38 584 PHE A O 1
ATOM 4638 N N . ALA A 1 585 ? -14.322 14.454 32.926 1.00 87.62 585 ALA A N 1
ATOM 4639 C CA . ALA A 1 585 ? -15.299 13.870 32.015 1.00 87.62 585 ALA A CA 1
ATOM 4640 C C . ALA A 1 585 ? -16.258 12.953 32.778 1.00 87.62 585 ALA A C 1
ATOM 4642 O O . ALA A 1 585 ? -15.897 12.407 33.817 1.00 87.62 585 ALA A O 1
ATOM 4643 N N . ASP A 1 586 ? -17.457 12.765 32.238 1.00 91.25 586 ASP A N 1
ATOM 4644 C CA . ASP A 1 586 ? -18.353 11.715 32.710 1.00 91.25 586 ASP A CA 1
ATOM 4645 C C . ASP A 1 586 ? -17.779 10.342 32.328 1.00 91.25 586 ASP A C 1
ATOM 4647 O O . ASP A 1 586 ? -17.164 10.185 31.268 1.00 91.25 586 ASP A O 1
ATOM 4651 N N . SER A 1 587 ? -17.984 9.338 33.178 1.00 91.94 587 SER A N 1
ATOM 4652 C CA . SER A 1 587 ? -17.569 7.964 32.899 1.00 91.94 587 SER A CA 1
ATOM 4653 C C . SER A 1 587 ? -18.599 6.947 33.375 1.00 91.94 587 SER A C 1
ATOM 4655 O O . SER A 1 587 ? -19.367 7.179 34.312 1.00 91.94 587 SER A O 1
ATOM 4657 N N . SER A 1 588 ? -18.630 5.795 32.712 1.00 92.31 588 SER A N 1
ATOM 4658 C CA . SER A 1 588 ? -19.435 4.657 33.141 1.00 92.31 588 SER A CA 1
ATOM 4659 C C . SER A 1 588 ? -18.815 3.349 32.683 1.00 92.31 588 SER A C 1
ATOM 4661 O O . SER A 1 588 ? -18.321 3.275 31.559 1.00 92.31 588 SER A O 1
ATOM 4663 N N . TYR A 1 589 ? -18.899 2.322 33.519 1.00 92.25 589 TYR A N 1
ATOM 4664 C CA . TYR A 1 589 ? -18.438 0.974 33.200 1.00 92.25 589 TYR A CA 1
ATOM 4665 C C . TYR A 1 589 ? -19.237 -0.068 33.974 1.00 92.25 589 TYR A C 1
ATOM 4667 O O . TYR A 1 589 ? -19.925 0.253 34.944 1.00 92.25 589 TYR A O 1
ATOM 4675 N N . GLU A 1 590 ? -19.135 -1.322 33.550 1.00 90.06 590 GLU A N 1
ATOM 4676 C CA . GLU A 1 590 ? -19.714 -2.457 34.255 1.00 90.06 590 GLU A CA 1
ATOM 4677 C C . GLU A 1 590 ? -18.601 -3.370 34.771 1.00 90.06 590 GLU A C 1
ATOM 4679 O O . GLU A 1 590 ? -17.651 -3.674 34.050 1.00 90.06 590 GLU A O 1
ATOM 4684 N N . ALA A 1 591 ? -18.717 -3.806 36.024 1.00 89.00 591 ALA A N 1
ATOM 4685 C CA . ALA A 1 591 ? -17.839 -4.801 36.623 1.00 89.00 591 ALA A CA 1
ATOM 4686 C C . ALA A 1 591 ? -18.666 -5.760 37.482 1.00 89.00 591 ALA A C 1
ATOM 4688 O O . ALA A 1 591 ? -19.440 -5.323 38.331 1.00 89.00 591 ALA A O 1
ATOM 4689 N N . PHE A 1 592 ? -18.504 -7.069 37.269 1.00 90.19 592 PHE A N 1
ATOM 4690 C CA . PHE A 1 592 ? -19.212 -8.117 38.021 1.00 90.19 592 PHE A CA 1
ATOM 4691 C C . PHE A 1 592 ? -20.750 -7.978 37.988 1.00 90.19 592 PHE A C 1
ATOM 4693 O O . PHE A 1 592 ? -21.411 -8.274 38.973 1.00 90.19 592 PHE A O 1
ATOM 4700 N N . GLY A 1 593 ? -21.346 -7.478 36.899 1.00 87.00 593 GLY A N 1
ATOM 4701 C CA . GLY A 1 593 ? -22.797 -7.225 36.844 1.00 87.00 593 GLY A CA 1
ATOM 4702 C C . GLY A 1 593 ? -23.243 -5.926 37.537 1.00 87.00 593 GLY A C 1
ATOM 4703 O O . GLY A 1 593 ? -24.439 -5.661 37.670 1.00 87.00 593 GLY A O 1
ATOM 4704 N N . ILE A 1 594 ? -22.300 -5.102 38.003 1.00 90.31 594 ILE A N 1
ATOM 4705 C CA . ILE A 1 594 ? -22.549 -3.825 38.680 1.00 90.31 594 ILE A CA 1
ATOM 4706 C C . ILE A 1 594 ? -22.169 -2.693 37.735 1.00 90.31 594 ILE A C 1
ATOM 4708 O O . ILE A 1 594 ? -21.024 -2.604 37.298 1.00 90.31 594 ILE A O 1
ATOM 4712 N N . HIS A 1 595 ? -23.111 -1.797 37.453 1.00 91.81 595 HIS A N 1
ATOM 4713 C CA . HIS A 1 595 ? -22.826 -0.617 36.643 1.00 91.81 595 HIS A CA 1
ATOM 4714 C C . HIS A 1 595 ? -22.391 0.537 37.540 1.00 91.81 595 HIS A C 1
ATOM 4716 O O . HIS A 1 595 ? -23.122 0.920 38.453 1.00 91.81 595 HIS A O 1
ATOM 4722 N N . PHE A 1 596 ? -21.241 1.124 37.244 1.00 93.94 596 PHE A N 1
ATOM 4723 C CA . PHE A 1 596 ? -20.712 2.325 37.872 1.00 93.94 596 PHE A CA 1
ATOM 4724 C C . PHE A 1 596 ? -20.896 3.500 36.920 1.00 93.94 596 PHE A C 1
ATOM 4726 O O . PHE A 1 596 ? -20.642 3.381 35.723 1.00 93.94 596 PHE A O 1
ATOM 4733 N N . CYS A 1 597 ? -21.324 4.645 37.440 1.00 94.62 597 CYS A N 1
ATOM 4734 C CA . CYS A 1 597 ? -21.431 5.875 36.668 1.00 94.62 597 CYS A CA 1
ATOM 4735 C C . CYS A 1 597 ? -20.947 7.056 37.506 1.00 94.62 597 CYS A C 1
ATOM 4737 O O . CYS A 1 597 ? -21.470 7.293 38.594 1.00 94.62 597 CYS A O 1
ATOM 4739 N N . ALA A 1 598 ? -19.967 7.792 36.992 1.00 94.94 598 ALA A N 1
ATOM 4740 C CA . ALA A 1 598 ? -19.479 9.039 37.552 1.00 94.94 598 ALA A CA 1
ATOM 4741 C C . ALA A 1 598 ? -19.903 10.193 36.643 1.00 94.94 598 ALA A C 1
ATOM 4743 O O . ALA A 1 598 ? -19.585 10.203 35.454 1.00 94.94 598 ALA A O 1
ATOM 4744 N N . LYS A 1 599 ? -20.623 11.164 37.204 1.00 94.94 599 LYS A N 1
ATOM 4745 C CA . LYS A 1 599 ? -21.042 12.373 36.493 1.00 94.94 599 LYS A CA 1
ATOM 4746 C C . LYS A 1 599 ? -20.533 13.610 37.187 1.00 94.94 599 LYS A C 1
ATOM 4748 O O . LYS A 1 599 ? -20.630 13.732 38.410 1.00 94.94 599 LYS A O 1
ATOM 4753 N N . ARG A 1 600 ? -20.018 14.554 36.409 1.00 93.44 600 ARG A N 1
ATOM 4754 C CA . ARG A 1 600 ? -19.585 15.835 36.954 1.00 93.44 600 ARG A CA 1
ATOM 4755 C C . ARG A 1 600 ? -20.791 16.746 37.153 1.00 93.44 600 ARG A C 1
ATOM 4757 O O . ARG A 1 600 ? -21.485 17.097 36.204 1.00 93.44 600 ARG A O 1
ATOM 4764 N N . ILE A 1 601 ? -21.013 17.169 38.393 1.00 91.94 601 ILE A N 1
ATOM 4765 C CA . ILE A 1 601 ? -22.070 18.108 38.767 1.00 91.94 601 ILE A CA 1
ATOM 4766 C C . ILE A 1 601 ? -21.411 19.259 39.524 1.00 91.94 601 ILE A C 1
ATOM 4768 O O . ILE A 1 601 ? -20.961 19.096 40.654 1.00 91.94 601 ILE A O 1
ATOM 4772 N N . LYS A 1 602 ? -21.345 20.433 38.882 1.00 90.06 602 LYS A N 1
ATOM 4773 C CA . LYS A 1 602 ? -20.668 21.633 39.405 1.00 90.06 602 LYS A CA 1
ATOM 4774 C C . LYS A 1 602 ? -19.200 21.348 39.788 1.00 90.06 602 LYS A C 1
ATOM 4776 O O . LYS A 1 602 ? -18.380 21.007 38.932 1.00 90.06 602 LYS A O 1
ATOM 4781 N N . ASP A 1 603 ? -18.871 21.513 41.063 1.00 91.44 603 ASP A N 1
ATOM 4782 C CA . ASP A 1 603 ? -17.564 21.347 41.697 1.00 91.44 603 ASP A CA 1
ATOM 4783 C C . ASP A 1 603 ? -17.358 19.940 42.282 1.00 91.44 603 ASP A C 1
ATOM 4785 O O . ASP A 1 603 ? -16.409 19.710 43.035 1.00 91.44 603 ASP A O 1
ATOM 4789 N N . ARG A 1 604 ? -18.227 18.986 41.927 1.00 93.19 604 ARG A N 1
ATOM 4790 C CA . ARG A 1 604 ? -18.218 17.616 42.444 1.00 93.19 604 ARG A CA 1
ATOM 4791 C C . ARG A 1 604 ? -18.310 16.583 41.325 1.00 93.19 604 ARG A C 1
ATOM 4793 O O . ARG A 1 604 ? -18.907 16.818 40.274 1.00 93.19 604 ARG A O 1
ATOM 4800 N N . LEU A 1 605 ? -17.734 15.413 41.572 1.00 95.88 605 LEU A N 1
ATOM 4801 C CA . LEU A 1 605 ? -17.930 14.210 40.774 1.00 95.88 605 LEU A CA 1
ATOM 4802 C C . LEU A 1 605 ? -18.833 13.253 41.558 1.00 95.88 605 LEU A C 1
ATOM 4804 O O . LEU A 1 605 ? -18.437 12.728 42.597 1.00 95.88 605 LEU A O 1
ATOM 4808 N N . VAL A 1 606 ? -20.059 13.058 41.083 1.00 95.75 606 VAL A N 1
ATOM 4809 C CA . VAL A 1 606 ? -21.069 12.217 41.732 1.00 95.75 606 VAL A CA 1
ATOM 4810 C C . VAL A 1 606 ? -20.978 10.812 41.160 1.00 95.75 606 VAL A C 1
ATOM 4812 O O . VAL A 1 606 ? -21.221 10.606 39.971 1.00 95.75 606 VAL A O 1
ATOM 4815 N N . VAL A 1 607 ? -20.630 9.846 42.007 1.00 95.38 607 VAL A N 1
ATOM 4816 C CA . VAL A 1 607 ? -20.489 8.438 41.638 1.00 95.38 607 VAL A CA 1
ATOM 4817 C C . VAL A 1 607 ? -21.710 7.665 42.119 1.00 95.38 607 VAL A C 1
ATOM 4819 O O . VAL A 1 607 ? -22.095 7.720 43.287 1.00 95.38 607 VAL A O 1
ATOM 4822 N N . THR A 1 608 ? -22.320 6.921 41.207 1.00 95.12 608 THR A N 1
ATOM 4823 C CA . THR A 1 608 ? -23.511 6.100 41.429 1.00 95.12 608 THR A CA 1
ATOM 4824 C C . THR A 1 608 ? -23.247 4.666 40.997 1.00 95.12 608 THR A C 1
ATOM 4826 O O . THR A 1 608 ? -22.437 4.413 40.103 1.00 95.12 608 THR A O 1
ATOM 4829 N N . ILE A 1 609 ? -23.945 3.726 41.631 1.00 93.00 609 ILE A N 1
ATOM 4830 C CA . ILE A 1 609 ? -23.910 2.308 41.277 1.00 93.00 609 ILE A CA 1
ATOM 4831 C C . ILE A 1 609 ? -25.308 1.775 41.003 1.00 93.00 609 ILE A C 1
ATOM 4833 O O . ILE A 1 609 ? -26.279 2.172 41.649 1.00 93.00 609 ILE A O 1
ATOM 4837 N N . LYS A 1 610 ? -25.411 0.822 40.084 1.00 90.75 610 LYS A N 1
ATOM 4838 C CA . LYS A 1 610 ? -26.632 0.069 39.809 1.00 90.75 610 LYS A CA 1
ATOM 4839 C C . LYS A 1 610 ? -26.324 -1.421 39.885 1.00 90.75 610 LYS A C 1
ATOM 4841 O O . LYS A 1 610 ? -25.610 -1.968 39.053 1.00 90.75 610 LYS A O 1
ATOM 4846 N N . THR A 1 611 ? -26.887 -2.053 40.911 1.00 83.62 611 THR A N 1
ATOM 4847 C CA . THR A 1 611 ? -26.808 -3.498 41.189 1.00 83.62 611 THR A CA 1
ATOM 4848 C C . THR A 1 611 ? -28.108 -4.245 40.866 1.00 83.62 611 THR A C 1
ATOM 4850 O O . THR A 1 611 ? -28.195 -5.454 41.041 1.00 83.62 611 THR A O 1
ATOM 4853 N N . SER A 1 612 ? -29.155 -3.509 40.478 1.00 76.31 612 SER A N 1
ATOM 4854 C CA . SER A 1 612 ? -30.512 -3.993 40.172 1.00 76.31 612 SER A CA 1
ATOM 4855 C C . SER A 1 612 ? -31.186 -2.988 39.221 1.00 76.31 612 SER A C 1
ATOM 4857 O O . SER A 1 612 ? -30.500 -2.375 38.411 1.00 76.31 612 SER A O 1
ATOM 4859 N N . THR A 1 613 ? -32.498 -2.750 39.295 1.00 67.00 613 THR A N 1
ATOM 4860 C CA . THR A 1 613 ? -33.194 -1.802 38.404 1.00 67.00 613 THR A CA 1
ATOM 4861 C C . THR A 1 613 ? -32.926 -0.324 38.717 1.00 67.00 613 THR A C 1
ATOM 4863 O O . THR A 1 613 ? -33.086 0.509 37.827 1.00 67.00 613 THR A O 1
ATOM 4866 N N . VAL A 1 614 ? -32.457 0.015 39.926 1.00 77.38 614 VAL A N 1
ATOM 4867 C CA . VAL A 1 614 ? -32.335 1.408 40.404 1.00 77.38 614 VAL A CA 1
ATOM 4868 C C . VAL A 1 614 ? -30.878 1.800 40.687 1.00 77.38 614 VAL A C 1
ATOM 4870 O O . VAL A 1 614 ? -30.140 1.046 41.326 1.00 77.38 614 VAL A O 1
ATOM 4873 N N . PHE A 1 615 ? -30.480 3.000 40.245 1.00 83.00 615 PHE A N 1
ATOM 4874 C CA . PHE A 1 615 ? -29.201 3.624 40.605 1.00 83.00 615 PHE A CA 1
ATOM 4875 C C . PHE A 1 615 ? -29.231 4.147 42.043 1.00 83.00 615 PHE A C 1
ATOM 4877 O O . PHE A 1 615 ? -30.193 4.785 42.465 1.00 83.00 615 PHE A O 1
ATOM 4884 N N . LYS A 1 616 ? -28.153 3.910 42.788 1.00 88.88 616 LYS A N 1
ATOM 4885 C CA . LYS A 1 616 ? -27.955 4.406 44.151 1.00 88.88 616 LYS A CA 1
ATOM 4886 C C . LYS A 1 616 ? -26.690 5.263 44.208 1.00 88.88 616 LYS A C 1
ATOM 4888 O O . LYS A 1 616 ? -25.700 4.896 43.570 1.00 88.88 616 LYS A O 1
ATOM 4893 N N . PRO A 1 617 ? -26.692 6.377 44.957 1.00 89.81 617 PRO A N 1
ATOM 4894 C CA . PRO A 1 617 ? -25.476 7.146 45.188 1.00 89.81 617 PRO A CA 1
ATOM 4895 C C . PRO A 1 617 ? -24.458 6.285 45.938 1.00 89.81 617 PRO A C 1
ATOM 4897 O O . PRO A 1 617 ? -24.794 5.634 46.929 1.00 89.81 617 PRO A O 1
ATOM 4900 N N . LEU A 1 618 ? -23.226 6.259 45.431 1.00 91.44 618 LEU A N 1
ATOM 4901 C CA . LEU A 1 618 ? -22.095 5.599 46.073 1.00 91.44 618 LEU A CA 1
ATOM 4902 C C . LEU A 1 618 ? -21.294 6.608 46.896 1.00 91.44 618 LEU A C 1
ATOM 4904 O O . LEU A 1 618 ? -21.079 6.390 48.084 1.00 91.44 618 LEU A O 1
ATOM 4908 N N . MET A 1 619 ? -20.864 7.700 46.261 1.00 93.56 619 MET A N 1
ATOM 4909 C CA . MET A 1 619 ? -20.089 8.771 46.888 1.00 93.56 619 MET A CA 1
ATOM 4910 C C . MET A 1 619 ? -20.112 10.042 46.033 1.00 93.56 619 MET A C 1
ATOM 4912 O O . MET A 1 619 ? -20.317 9.980 44.821 1.00 93.56 619 MET A O 1
ATOM 4916 N N . GLU A 1 620 ? -19.822 11.183 46.650 1.00 94.88 620 GLU A N 1
ATOM 4917 C CA . GLU A 1 620 ? -19.557 12.442 45.953 1.00 94.88 620 GLU A CA 1
ATOM 4918 C C . GLU A 1 620 ? -18.133 12.912 46.229 1.00 94.88 620 GLU A C 1
ATOM 4920 O O . GLU A 1 620 ? -17.717 13.030 47.380 1.00 94.88 620 GLU A O 1
ATOM 4925 N N . ILE A 1 621 ? -17.373 13.194 45.176 1.00 95.31 621 ILE A N 1
ATOM 4926 C CA . ILE A 1 621 ? -15.962 13.562 45.270 1.00 95.31 621 ILE A CA 1
ATOM 4927 C C . ILE A 1 621 ? -15.826 15.060 44.969 1.00 95.31 621 ILE A C 1
ATOM 4929 O O . ILE A 1 621 ? -16.026 15.460 43.820 1.00 95.31 621 ILE A O 1
ATOM 4933 N N . PRO A 1 622 ? -15.470 15.910 45.949 1.00 94.62 622 PRO A N 1
ATOM 4934 C CA . PRO A 1 622 ? -15.141 17.306 45.683 1.00 94.62 622 PRO A CA 1
ATOM 4935 C C . PRO A 1 622 ? -13.946 17.406 44.732 1.00 94.62 622 PRO A C 1
ATOM 4937 O O . PRO A 1 622 ? -12.935 16.730 44.930 1.00 94.62 622 PRO A O 1
ATOM 4940 N N . LEU A 1 623 ? -14.037 18.256 43.707 1.00 92.56 623 LEU A N 1
ATOM 4941 C CA . LEU A 1 623 ? -12.935 18.474 42.762 1.00 92.56 623 LEU A CA 1
ATOM 4942 C C . LEU A 1 623 ? -11.791 19.283 43.390 1.00 92.56 623 LEU A C 1
ATOM 4944 O O . LEU A 1 623 ? -10.641 19.167 42.964 1.00 92.56 623 LEU A O 1
ATOM 4948 N N . GLN A 1 624 ? -12.096 20.085 44.413 1.00 89.31 624 GLN A N 1
ATOM 4949 C CA . GLN A 1 624 ? -11.102 20.804 45.200 1.00 89.31 624 GLN A CA 1
ATOM 4950 C C . GLN A 1 624 ? -10.406 19.852 46.183 1.00 89.31 624 GLN A C 1
ATOM 4952 O O . GLN A 1 624 ? -11.054 19.143 46.954 1.00 89.31 624 GLN A O 1
ATOM 4957 N N . GLN A 1 625 ? -9.072 19.840 46.167 1.00 82.56 625 GLN A N 1
ATOM 4958 C CA . GLN A 1 625 ? -8.275 19.040 47.097 1.00 82.56 625 GLN A CA 1
ATOM 4959 C C . GLN A 1 625 ? -8.228 19.676 48.488 1.00 82.56 625 GLN A C 1
ATOM 4961 O O . GLN A 1 625 ? -8.015 20.879 48.629 1.00 82.56 625 GLN A O 1
ATOM 4966 N N . GLN A 1 626 ? -8.380 18.844 49.519 1.00 85.31 626 GLN A N 1
ATOM 4967 C CA . GLN A 1 626 ? -8.102 19.230 50.900 1.00 85.31 626 GLN A CA 1
ATOM 4968 C C . GLN A 1 626 ? -6.612 19.059 51.227 1.00 85.31 626 GLN A C 1
ATOM 4970 O O . GLN A 1 626 ? -5.890 18.302 50.572 1.00 85.31 626 GLN A O 1
ATOM 4975 N N . SER A 1 627 ? -6.153 19.741 52.279 1.00 89.00 627 SER A N 1
ATOM 4976 C CA . SER A 1 627 ? -4.784 19.595 52.781 1.00 89.00 627 SER A CA 1
ATOM 4977 C C . SER A 1 627 ? -4.483 18.142 53.166 1.00 89.00 627 SER A C 1
ATOM 4979 O O . SER A 1 627 ? -5.232 17.520 53.924 1.00 89.00 627 SER A O 1
ATOM 4981 N N . GLN A 1 628 ? -3.348 17.611 52.692 1.00 91.75 628 GLN A N 1
ATOM 4982 C CA . GLN A 1 628 ? -2.885 16.262 53.042 1.00 91.75 628 GLN A CA 1
ATOM 4983 C C . GLN A 1 628 ? -2.743 16.083 54.560 1.00 91.75 628 GLN A C 1
ATOM 4985 O O . GLN A 1 628 ? -3.010 14.994 55.066 1.00 91.75 628 GLN A O 1
ATOM 4990 N N . THR A 1 629 ? -2.351 17.137 55.282 1.00 88.50 629 THR A N 1
ATOM 4991 C CA . THR A 1 629 ? -2.208 17.127 56.745 1.00 88.50 629 THR A CA 1
ATOM 4992 C C . THR A 1 629 ? -3.553 16.876 57.420 1.00 88.50 629 THR A C 1
ATOM 4994 O O . THR A 1 629 ? -3.679 15.925 58.185 1.00 88.50 629 THR A O 1
ATOM 4997 N N . SER A 1 630 ? -4.590 17.623 57.031 1.00 86.69 630 SER A N 1
ATOM 4998 C CA . SER A 1 630 ? -5.945 17.466 57.577 1.00 86.69 630 SER A CA 1
ATOM 4999 C C . SER A 1 630 ? -6.519 16.069 57.309 1.00 86.69 630 SER A C 1
ATOM 5001 O O . SER A 1 630 ? -7.095 15.438 58.198 1.00 86.69 630 SER A O 1
ATOM 5003 N N . ILE A 1 631 ? -6.307 15.527 56.101 1.00 88.56 631 ILE A N 1
ATOM 5004 C CA . ILE A 1 631 ? -6.771 14.173 55.769 1.00 88.56 631 ILE A CA 1
ATOM 5005 C C . ILE A 1 631 ? -6.051 13.125 56.632 1.00 88.56 631 ILE A C 1
ATOM 5007 O O . ILE A 1 631 ? -6.704 12.210 57.143 1.00 88.56 631 ILE A O 1
ATOM 5011 N N . LYS A 1 632 ? -4.731 13.254 56.821 1.00 87.44 632 LYS A N 1
ATOM 5012 C CA . LYS A 1 632 ? -3.930 12.351 57.665 1.00 87.44 632 LYS A CA 1
ATOM 5013 C C . LYS A 1 632 ? -4.340 12.420 59.136 1.00 87.44 632 LYS A C 1
ATOM 5015 O O . LYS A 1 632 ? -4.531 11.370 59.741 1.00 87.44 632 LYS A O 1
ATOM 5020 N N . GLU A 1 633 ? -4.553 13.612 59.687 1.00 85.62 633 GLU A N 1
ATOM 5021 C CA . GLU A 1 633 ? -5.072 13.801 61.050 1.00 85.62 633 GLU A CA 1
ATOM 5022 C C . GLU A 1 633 ? -6.450 13.157 61.218 1.00 85.62 633 GLU A C 1
ATOM 5024 O O . GLU A 1 633 ? -6.717 12.463 62.199 1.00 85.62 633 GLU A O 1
ATOM 5029 N N . ALA A 1 634 ? -7.333 13.319 60.230 1.00 82.44 634 ALA A N 1
ATOM 5030 C CA . ALA A 1 634 ? -8.646 12.696 60.259 1.00 82.44 634 ALA A CA 1
ATOM 5031 C C . ALA A 1 634 ? -8.571 11.159 60.199 1.00 82.44 634 ALA A C 1
ATOM 5033 O O . ALA A 1 634 ? -9.402 10.499 60.826 1.00 82.44 634 ALA A O 1
ATOM 5034 N N . ILE A 1 635 ? -7.591 10.595 59.477 1.00 82.69 635 ILE A N 1
ATOM 5035 C CA . ILE A 1 635 ? -7.304 9.153 59.472 1.00 82.69 635 ILE A CA 1
ATOM 5036 C C . ILE A 1 635 ? -6.749 8.713 60.832 1.00 82.69 635 ILE A C 1
ATOM 5038 O O . ILE A 1 635 ? -7.225 7.715 61.368 1.00 82.69 635 ILE A O 1
ATOM 5042 N N . ALA A 1 636 ? -5.793 9.436 61.417 1.00 80.81 636 ALA 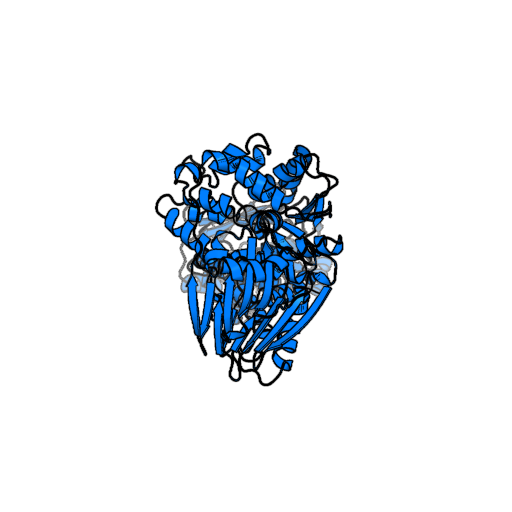A N 1
ATOM 5043 C CA . ALA A 1 636 ? -5.227 9.111 62.730 1.00 80.81 636 ALA A CA 1
ATOM 5044 C C . ALA A 1 636 ? -6.312 9.099 63.821 1.00 80.81 636 ALA A C 1
ATOM 5046 O O . ALA A 1 636 ? -6.435 8.140 64.577 1.00 80.81 636 ALA A O 1
ATOM 5047 N N . ASN A 1 637 ? -7.202 10.092 63.798 1.00 77.94 637 ASN A N 1
ATOM 5048 C CA . ASN A 1 637 ? -8.303 10.242 64.748 1.00 77.94 637 ASN A CA 1
ATOM 5049 C C . ASN A 1 637 ? -9.524 9.344 64.452 1.00 77.94 637 ASN A C 1
ATOM 5051 O O . ASN A 1 637 ? -10.597 9.579 65.010 1.00 77.94 637 ASN A O 1
ATOM 5055 N N . ARG A 1 638 ? -9.425 8.348 63.555 1.00 75.88 638 ARG A N 1
ATOM 5056 C CA . ARG A 1 638 ? -10.577 7.514 63.137 1.00 75.88 638 ARG A CA 1
ATOM 5057 C C . ARG A 1 638 ? -11.118 6.588 64.228 1.00 75.88 638 ARG A C 1
ATOM 5059 O O . ARG A 1 638 ? -12.282 6.216 64.163 1.00 75.88 638 ARG A O 1
ATOM 5066 N N . PHE A 1 639 ? -10.293 6.253 65.217 1.00 71.38 639 PHE A N 1
ATOM 5067 C CA . PHE A 1 639 ? -10.665 5.415 66.363 1.00 71.38 639 PHE A CA 1
ATOM 5068 C C . PHE A 1 639 ? -11.021 6.227 67.615 1.00 71.38 639 PHE A C 1
ATOM 5070 O O . PHE A 1 639 ? -11.223 5.650 68.681 1.00 71.38 639 PHE A O 1
ATOM 5077 N N . HIS A 1 640 ? -11.069 7.561 67.518 1.00 71.56 640 HIS A N 1
ATOM 5078 C CA . HIS A 1 640 ? -11.348 8.400 68.677 1.00 71.56 640 HIS A CA 1
ATOM 5079 C C . HIS A 1 640 ? -12.763 8.105 69.223 1.00 71.56 640 HIS A C 1
ATOM 5081 O O . HIS A 1 640 ? -13.709 8.119 68.432 1.00 71.56 640 HIS A O 1
ATOM 5087 N N . PRO A 1 641 ? -12.950 7.888 70.543 1.00 65.62 641 PRO A N 1
ATOM 5088 C CA . PRO A 1 641 ? -14.229 7.453 71.124 1.00 65.62 641 PRO A CA 1
ATOM 5089 C C . PRO A 1 641 ? -15.428 8.362 70.826 1.00 65.62 641 PRO A C 1
ATOM 5091 O O . PRO A 1 641 ? -16.564 7.902 70.824 1.00 65.62 641 PRO A O 1
ATOM 5094 N N . SER A 1 642 ? -15.184 9.649 70.565 1.00 65.94 642 SER A N 1
ATOM 5095 C CA . SER A 1 642 ? -16.225 10.625 70.215 1.00 65.94 642 SER A CA 1
ATOM 5096 C C . SER A 1 642 ? -16.678 10.582 68.749 1.00 65.94 642 SER A C 1
ATOM 5098 O O . SER A 1 642 ? -17.591 11.321 68.380 1.00 65.94 642 SER A O 1
ATOM 5100 N N . LYS A 1 643 ? -16.050 9.769 67.887 1.00 65.19 643 LYS A N 1
ATOM 5101 C CA . LYS A 1 643 ? -16.430 9.653 66.474 1.00 65.19 643 LYS A CA 1
ATOM 5102 C C . LYS A 1 643 ? -17.366 8.472 66.246 1.00 65.19 643 LYS A C 1
ATOM 5104 O O . LYS A 1 643 ? -16.982 7.317 66.397 1.00 65.19 643 LYS A O 1
ATOM 5109 N N . ASP A 1 644 ? -18.572 8.782 65.787 1.00 62.72 644 ASP A N 1
ATOM 5110 C CA . ASP A 1 644 ? -19.535 7.801 65.295 1.00 62.72 644 ASP A CA 1
ATOM 5111 C C . ASP A 1 644 ? -19.105 7.283 63.909 1.00 62.72 644 ASP A C 1
ATOM 5113 O O . ASP A 1 644 ? -19.158 8.010 62.910 1.00 62.72 644 ASP A O 1
ATOM 5117 N N . TYR A 1 645 ? -18.602 6.045 63.844 1.00 63.47 645 TYR A N 1
ATOM 5118 C CA . TYR A 1 645 ? -18.201 5.425 62.582 1.00 63.47 645 TYR A CA 1
ATOM 5119 C C . TYR A 1 645 ? -19.406 4.730 61.920 1.00 63.47 645 TYR A C 1
ATOM 5121 O O . TYR A 1 645 ? -19.906 3.740 62.461 1.00 63.47 645 TYR A O 1
ATOM 5129 N N . PRO A 1 646 ? -19.828 5.141 60.704 1.00 59.50 646 PRO A N 1
ATOM 5130 C CA . PRO A 1 646 ? -21.103 4.715 60.107 1.00 59.50 646 PRO A CA 1
ATOM 5131 C C . PRO A 1 646 ? -21.270 3.204 59.887 1.00 59.50 646 PRO A C 1
ATOM 5133 O O . PRO A 1 646 ? -22.378 2.724 59.648 1.00 59.50 646 PRO A O 1
ATOM 5136 N N . LEU A 1 647 ? -20.170 2.445 59.898 1.00 64.94 647 LEU A N 1
ATOM 5137 C CA . LEU A 1 647 ? -20.163 1.006 59.645 1.00 64.94 647 LEU A CA 1
ATOM 5138 C C . LEU A 1 647 ? -19.940 0.169 60.917 1.00 64.94 647 LEU A C 1
ATOM 5140 O O . LEU A 1 647 ? -19.729 -1.029 60.789 1.00 64.94 647 LEU A O 1
ATOM 5144 N N . LEU A 1 648 ? -19.983 0.736 62.129 1.00 66.94 648 LEU A N 1
ATOM 5145 C CA . LEU A 1 648 ? -19.783 -0.026 63.379 1.00 66.94 648 LEU A CA 1
ATOM 5146 C C . LEU A 1 648 ? -20.861 -1.100 63.612 1.00 66.94 648 LEU A C 1
ATOM 5148 O O . LEU A 1 648 ? -20.552 -2.214 64.030 1.00 66.94 648 LEU A O 1
ATOM 5152 N N . HIS A 1 649 ? -22.118 -0.794 63.287 1.00 69.31 649 HIS A N 1
ATOM 5153 C CA . HIS A 1 649 ? -23.285 -1.588 63.701 1.00 69.31 649 HIS A CA 1
ATOM 5154 C C . HIS A 1 649 ? -23.566 -2.843 62.860 1.00 69.31 649 HIS A C 1
ATOM 5156 O O . HIS A 1 649 ? -24.556 -3.531 63.081 1.00 69.31 649 HIS A O 1
ATOM 5162 N N . SER A 1 650 ? -22.766 -3.139 61.833 1.00 78.25 650 SER A N 1
ATOM 5163 C CA . SER A 1 650 ? -23.036 -4.268 60.938 1.00 78.25 650 SER A CA 1
ATOM 5164 C C . SER A 1 650 ? -21.752 -4.746 60.280 1.00 78.25 650 SER A C 1
ATOM 5166 O O . SER A 1 650 ? -21.034 -3.934 59.698 1.00 78.25 650 SER A O 1
ATOM 5168 N N . LEU A 1 651 ? -21.485 -6.057 60.323 1.00 83.81 651 LEU A N 1
ATOM 5169 C CA . LEU A 1 651 ? -20.323 -6.652 59.657 1.00 83.81 651 LEU A CA 1
ATOM 5170 C C . LEU A 1 651 ? -20.302 -6.263 58.171 1.00 83.81 651 LEU A C 1
ATOM 5172 O O . LEU A 1 651 ? -21.334 -6.261 57.490 1.00 83.81 651 LEU A O 1
ATOM 5176 N N . ARG A 1 652 ? -19.126 -5.900 57.675 1.00 87.19 652 ARG A N 1
ATOM 5177 C CA . ARG A 1 652 ? -18.836 -5.669 56.265 1.00 87.19 652 ARG A CA 1
ATOM 5178 C C . ARG A 1 652 ? -17.606 -6.478 55.915 1.00 87.19 652 ARG A C 1
ATOM 5180 O O . ARG A 1 652 ? -16.592 -6.362 56.598 1.00 87.19 652 ARG A O 1
ATOM 5187 N N . LEU A 1 653 ? -17.711 -7.260 54.853 1.00 88.69 653 LEU A N 1
ATOM 5188 C CA . LEU A 1 653 ? -16.590 -7.956 54.240 1.00 88.69 653 LEU A CA 1
ATOM 5189 C C . LEU A 1 653 ? -16.831 -7.995 52.732 1.00 88.69 653 LEU A C 1
ATOM 5191 O O . LEU A 1 653 ? -17.920 -8.376 52.305 1.00 88.69 653 LEU A O 1
ATOM 5195 N N . SER A 1 654 ? -15.852 -7.598 51.926 1.00 91.31 654 SER A N 1
ATOM 5196 C CA . SER A 1 654 ? -15.945 -7.739 50.475 1.00 91.31 654 SER A CA 1
ATOM 5197 C C . SER A 1 654 ? -14.608 -7.996 49.800 1.00 91.31 654 SER A C 1
ATOM 5199 O O . SER A 1 654 ? -13.563 -7.528 50.254 1.00 91.31 654 SER A O 1
ATOM 5201 N N . PHE A 1 655 ? -14.647 -8.777 48.723 1.00 91.38 655 PHE A N 1
ATOM 5202 C CA . PHE A 1 655 ? -13.472 -9.235 47.984 1.00 91.38 655 PHE A CA 1
ATOM 5203 C C . PHE A 1 655 ? -13.871 -9.788 46.611 1.00 91.38 655 PHE A C 1
ATOM 5205 O O . PHE A 1 655 ? -15.050 -10.030 46.347 1.00 91.38 655 PHE A O 1
ATOM 5212 N N . VAL A 1 656 ? -12.884 -9.994 45.741 1.00 91.00 656 VAL A N 1
ATOM 5213 C CA . VAL A 1 656 ? -13.064 -10.621 44.425 1.00 91.00 656 VAL A CA 1
ATOM 5214 C C . VAL A 1 656 ? -12.389 -11.990 44.416 1.00 91.00 656 VAL A C 1
ATOM 5216 O O . VAL A 1 656 ? -11.235 -12.115 44.817 1.00 91.00 656 VAL A O 1
ATOM 5219 N N . LYS A 1 657 ? -13.082 -13.021 43.930 1.00 89.44 657 LYS A N 1
ATOM 5220 C CA . LYS A 1 657 ? -12.528 -14.367 43.744 1.00 89.44 657 LYS A CA 1
ATOM 5221 C C . LYS A 1 657 ? -13.202 -15.047 42.556 1.00 89.44 657 LYS A C 1
ATOM 5223 O O . LYS A 1 657 ? -14.399 -14.884 42.383 1.00 89.44 657 LYS A O 1
ATOM 5228 N N . ASP A 1 658 ? -12.434 -15.754 41.727 1.00 84.44 658 ASP A N 1
ATOM 5229 C CA . ASP A 1 658 ? -12.937 -16.570 40.607 1.00 84.44 658 ASP A CA 1
ATOM 5230 C C . ASP A 1 658 ? -13.948 -15.835 39.701 1.00 84.44 658 ASP A C 1
ATOM 5232 O O . ASP A 1 658 ? -15.005 -16.351 39.355 1.00 84.44 658 ASP A O 1
ATOM 5236 N N . HIS A 1 659 ? -13.624 -14.586 39.336 1.00 84.56 659 HIS A N 1
ATOM 5237 C CA . HIS A 1 659 ? -14.474 -13.676 38.543 1.00 84.56 659 HIS A CA 1
ATOM 5238 C C . HIS A 1 659 ? -15.808 -13.271 39.189 1.00 84.56 659 HIS A C 1
ATOM 5240 O O . HIS A 1 659 ? -16.654 -12.664 38.532 1.00 84.56 659 HIS A O 1
ATOM 5246 N N . GLN A 1 660 ? -15.973 -13.537 40.480 1.00 91.25 660 GLN A N 1
ATOM 5247 C CA . GLN A 1 660 ? -17.117 -13.131 41.279 1.00 91.25 660 GLN A CA 1
ATOM 5248 C C . GLN A 1 660 ? -16.709 -12.078 42.307 1.00 91.25 660 GLN A C 1
ATOM 5250 O O . GLN A 1 660 ? -15.600 -12.085 42.846 1.00 91.25 660 GLN A O 1
ATOM 5255 N N . PHE A 1 661 ? -17.628 -11.164 42.596 1.00 93.75 661 PHE A N 1
ATOM 5256 C CA . PHE A 1 661 ? -17.477 -10.194 43.670 1.00 93.75 661 PHE A CA 1
ATOM 5257 C C . PHE A 1 661 ? -18.395 -10.564 44.838 1.00 93.75 661 PHE A C 1
ATOM 5259 O O . PHE A 1 661 ? -19.615 -10.648 44.693 1.00 93.75 661 PHE A O 1
ATOM 5266 N N . PHE A 1 662 ? -17.798 -10.774 46.008 1.00 93.75 662 PHE A N 1
ATOM 5267 C CA . PHE A 1 662 ? -18.477 -11.168 47.235 1.00 93.75 662 PHE A CA 1
ATOM 5268 C C . PHE A 1 662 ? -18.671 -9.945 48.125 1.00 93.75 662 PHE A C 1
ATOM 5270 O O . PHE A 1 662 ? -17.727 -9.201 48.388 1.00 93.75 662 PHE A O 1
ATOM 5277 N N . PHE A 1 663 ? -19.890 -9.744 48.622 1.00 92.62 663 PHE A N 1
ATOM 5278 C CA . PHE A 1 663 ? -20.236 -8.632 49.502 1.00 92.62 663 PHE A CA 1
ATOM 5279 C C . PHE A 1 663 ? -21.117 -9.105 50.659 1.00 92.62 663 PHE A C 1
ATOM 5281 O O . PHE A 1 663 ? -22.317 -9.337 50.499 1.00 92.62 663 PHE A O 1
ATOM 5288 N N . LEU A 1 664 ? -20.525 -9.225 51.844 1.00 91.06 664 LEU A N 1
ATOM 5289 C CA . LEU A 1 664 ? -21.192 -9.588 53.089 1.00 91.06 664 LEU A CA 1
ATOM 5290 C C . LEU A 1 664 ? -21.592 -8.330 53.870 1.00 91.06 664 LEU A C 1
ATOM 5292 O O . LEU A 1 664 ? -20.764 -7.467 54.173 1.00 91.06 664 LEU A O 1
ATOM 5296 N N . LYS A 1 665 ? -22.873 -8.248 54.237 1.00 90.00 665 LYS A N 1
ATOM 5297 C CA . LYS A 1 665 ? -23.449 -7.202 55.089 1.00 90.00 665 LYS A CA 1
ATOM 5298 C C . LYS A 1 665 ? -24.249 -7.845 56.223 1.00 90.00 665 LYS A C 1
ATOM 5300 O O . LYS A 1 665 ? -25.325 -8.392 55.996 1.00 90.00 665 LYS A O 1
ATOM 5305 N N . GLY A 1 666 ? -23.738 -7.752 57.451 1.00 87.88 666 GLY A N 1
ATOM 5306 C CA . GLY A 1 666 ? -24.269 -8.497 58.592 1.00 87.88 666 GLY A CA 1
ATOM 5307 C C . GLY A 1 666 ? -24.102 -9.994 58.349 1.00 87.88 666 GLY A C 1
ATOM 5308 O O . GLY A 1 666 ? -22.980 -10.473 58.245 1.00 87.88 666 GLY A O 1
ATOM 5309 N N . ASN A 1 667 ? -25.219 -10.700 58.188 1.00 89.25 667 ASN A N 1
ATOM 5310 C CA . ASN A 1 667 ? -25.268 -12.117 57.833 1.00 89.25 667 ASN A CA 1
ATOM 5311 C C . ASN A 1 667 ? -25.766 -12.376 56.400 1.00 89.25 667 ASN A C 1
ATOM 5313 O O . ASN A 1 667 ? -26.075 -13.513 56.062 1.00 89.25 667 ASN A O 1
ATOM 5317 N N . ARG A 1 668 ? -25.889 -11.341 55.560 1.00 92.75 668 ARG A N 1
ATOM 5318 C CA . ARG A 1 668 ? -26.344 -11.483 54.171 1.00 92.75 668 ARG A CA 1
ATOM 5319 C C . ARG A 1 668 ? -25.165 -11.387 53.220 1.00 92.75 668 ARG A C 1
ATOM 5321 O O . ARG A 1 668 ? -24.552 -10.322 53.118 1.00 92.75 668 ARG A O 1
ATOM 5328 N N . LEU A 1 669 ? -24.861 -12.482 52.535 1.00 94.06 669 LEU A N 1
ATOM 5329 C CA . LEU A 1 669 ? -23.846 -12.546 51.493 1.00 94.06 669 LEU A CA 1
ATOM 5330 C C . LEU A 1 669 ? -24.504 -12.330 50.133 1.00 94.06 669 LEU A C 1
ATOM 5332 O O . LEU A 1 669 ? -25.421 -13.059 49.763 1.00 94.06 669 LEU A O 1
ATOM 5336 N N . ARG A 1 670 ? -24.014 -11.343 49.386 1.00 93.44 670 ARG A N 1
ATOM 5337 C CA . ARG A 1 670 ? -24.336 -11.162 47.970 1.00 93.44 670 ARG A CA 1
ATOM 5338 C C . ARG A 1 670 ? -23.153 -11.564 47.115 1.00 93.44 670 ARG A C 1
ATOM 5340 O O . ARG A 1 670 ? -22.033 -11.147 47.410 1.00 93.44 670 ARG A O 1
ATOM 5347 N N . VAL A 1 671 ? -23.417 -12.317 46.055 1.00 92.81 671 VAL A N 1
ATOM 5348 C CA . VAL A 1 671 ? -22.412 -12.710 45.063 1.00 92.81 671 VAL A CA 1
ATOM 5349 C C . VAL A 1 671 ? -22.812 -12.133 43.716 1.00 92.81 671 VAL A C 1
ATOM 5351 O O . VAL A 1 671 ? -23.919 -12.363 43.232 1.00 92.81 671 VAL A O 1
ATOM 5354 N N . TYR A 1 672 ? -21.915 -11.336 43.153 1.00 91.88 672 TYR A N 1
ATOM 5355 C CA . TYR A 1 672 ? -22.086 -10.608 41.905 1.00 91.88 672 TYR A CA 1
ATOM 5356 C C . TYR A 1 672 ? -21.216 -11.244 40.818 1.00 91.88 672 TYR A C 1
ATOM 5358 O O . TYR A 1 672 ? -20.051 -11.561 41.060 1.00 91.88 672 TYR A O 1
ATOM 5366 N N . GLU A 1 673 ? -21.777 -11.417 39.626 1.00 88.06 673 GLU A N 1
ATOM 5367 C CA . GLU A 1 673 ? -21.130 -12.035 38.468 1.00 88.06 673 GLU A CA 1
ATOM 5368 C C . GLU A 1 673 ? -21.647 -11.360 37.190 1.00 88.06 673 GLU A C 1
ATOM 5370 O O . GLU A 1 673 ? -22.761 -10.831 37.162 1.00 88.06 673 GLU A O 1
ATOM 5375 N N . ALA A 1 674 ? -20.844 -11.361 36.126 1.00 81.88 674 ALA A N 1
ATOM 5376 C CA . ALA A 1 674 ? -21.238 -10.776 34.848 1.00 81.88 674 ALA A CA 1
ATOM 5377 C C . ALA A 1 674 ? -22.552 -11.385 34.315 1.00 81.88 674 ALA A C 1
ATOM 5379 O O . ALA A 1 674 ? -22.765 -12.595 34.390 1.00 81.88 674 ALA A O 1
ATOM 5380 N N . ASN A 1 675 ? -23.416 -10.541 33.739 1.00 73.75 675 ASN A N 1
ATOM 5381 C CA . ASN A 1 675 ? -24.683 -10.925 33.096 1.00 73.75 675 ASN A CA 1
ATOM 5382 C C . ASN A 1 675 ? -25.724 -11.621 33.999 1.00 73.75 675 ASN A C 1
ATOM 5384 O O . ASN A 1 675 ? -26.709 -12.155 33.486 1.00 73.75 675 ASN A O 1
ATOM 5388 N N . LYS A 1 676 ? -25.552 -11.616 35.327 1.00 71.12 676 LYS A N 1
ATOM 5389 C CA . LYS A 1 676 ? -26.513 -12.188 36.281 1.00 71.12 676 LYS A CA 1
ATOM 5390 C C . LYS A 1 676 ? -27.012 -11.123 37.254 1.00 71.12 676 LYS A C 1
ATOM 5392 O O . LYS A 1 676 ? -26.281 -10.215 37.641 1.00 71.12 676 LYS A O 1
ATOM 5397 N N . ILE A 1 677 ? -28.260 -11.265 37.702 1.00 74.44 677 ILE A N 1
ATOM 5398 C CA . ILE A 1 677 ? -28.690 -10.622 38.950 1.00 74.44 677 ILE A CA 1
ATOM 5399 C C . ILE A 1 677 ? -27.928 -11.323 40.081 1.00 74.44 677 ILE A C 1
ATOM 5401 O O . ILE A 1 677 ? -27.791 -12.546 40.058 1.00 74.44 677 ILE A O 1
ATOM 5405 N N . PHE A 1 678 ? -27.406 -10.560 41.043 1.00 82.81 678 PHE A N 1
ATOM 5406 C CA . PHE A 1 678 ? -26.661 -11.124 42.170 1.00 82.81 678 PHE A CA 1
ATOM 5407 C C . PHE A 1 678 ? -27.475 -12.192 42.912 1.00 82.81 678 PHE A C 1
ATOM 5409 O O . PHE A 1 678 ? -28.693 -12.067 43.059 1.00 82.81 678 PHE A O 1
ATOM 5416 N N . THR A 1 679 ? -26.802 -13.210 43.444 1.00 88.56 679 THR A N 1
ATOM 5417 C CA . THR A 1 679 ? -27.426 -14.166 44.369 1.00 88.56 679 THR A CA 1
ATOM 5418 C C . THR A 1 679 ? -27.291 -13.656 45.798 1.00 88.56 679 THR A C 1
ATOM 5420 O O . THR A 1 679 ? -26.240 -13.127 46.164 1.00 88.56 679 THR A O 1
ATOM 5423 N N . GLU A 1 680 ? -28.327 -13.813 46.623 1.00 91.56 680 GLU A N 1
ATOM 5424 C CA . GLU A 1 680 ? -28.298 -13.464 48.050 1.00 91.56 680 GLU A CA 1
ATOM 5425 C C . GLU A 1 680 ? -28.507 -14.718 48.902 1.00 91.56 680 GLU A C 1
ATOM 5427 O O . GLU A 1 680 ? -29.442 -15.480 48.671 1.00 91.56 680 GLU A O 1
ATOM 5432 N N . GLN A 1 681 ? -27.644 -14.913 49.898 1.00 92.81 681 GLN A N 1
ATOM 5433 C CA . GLN A 1 681 ? -27.733 -15.998 50.871 1.00 92.81 681 GLN A CA 1
ATOM 5434 C C . GLN A 1 681 ? -27.636 -15.435 52.290 1.00 92.81 681 GLN A C 1
ATOM 5436 O O . GLN A 1 681 ? -26.817 -14.556 52.573 1.00 92.81 681 GLN A O 1
ATOM 5441 N N . GLN A 1 682 ? -28.453 -15.962 53.199 1.00 93.38 682 GLN A N 1
ATOM 5442 C CA . GLN A 1 682 ? -28.324 -15.703 54.628 1.00 93.38 682 GLN A CA 1
ATOM 5443 C C . GLN A 1 682 ? -27.396 -16.751 55.253 1.00 93.38 682 GLN A C 1
ATOM 5445 O O . GLN A 1 682 ? -27.618 -17.948 55.099 1.00 93.38 682 GLN A O 1
ATOM 5450 N N . LEU A 1 683 ? -26.348 -16.294 55.931 1.00 90.56 683 LEU A N 1
ATOM 5451 C CA . LEU A 1 683 ? -25.300 -17.125 56.515 1.00 90.56 683 LEU A CA 1
ATOM 5452 C C . LEU A 1 683 ? -25.483 -17.272 58.028 1.00 90.56 683 LEU A C 1
ATOM 5454 O O . LEU A 1 683 ? -25.883 -16.328 58.715 1.00 90.56 683 LEU A O 1
ATOM 5458 N N . THR A 1 684 ? -25.146 -18.442 58.565 1.00 88.81 684 THR A N 1
ATOM 5459 C CA . THR A 1 684 ? -24.953 -18.623 60.009 1.00 88.81 684 THR A CA 1
ATOM 5460 C C . THR A 1 684 ? -23.579 -18.096 60.430 1.00 88.81 684 THR A C 1
ATOM 5462 O O . THR A 1 684 ? -22.687 -17.912 59.601 1.00 88.81 684 THR A O 1
ATOM 5465 N N . SER A 1 685 ? -23.350 -17.895 61.731 1.00 83.25 685 SER A N 1
ATOM 5466 C CA . SER A 1 685 ? -22.021 -17.504 62.233 1.00 83.25 685 SER A CA 1
ATOM 5467 C C . SER A 1 685 ? -20.930 -18.517 61.856 1.00 83.25 685 SER A C 1
ATOM 5469 O O . SER A 1 685 ? -19.801 -18.122 61.572 1.00 83.25 685 SER A O 1
ATOM 5471 N N . LYS A 1 686 ? -21.277 -19.813 61.790 1.00 84.50 686 LYS A N 1
ATOM 5472 C CA . LYS A 1 686 ? -20.368 -20.882 61.352 1.00 84.50 686 LYS A CA 1
ATOM 5473 C C . LYS A 1 686 ? -19.993 -20.726 59.877 1.00 84.50 686 LYS A C 1
ATOM 5475 O O . LYS A 1 686 ? -18.821 -20.868 59.542 1.00 84.50 686 LYS A O 1
ATOM 5480 N N . ASP A 1 687 ? -20.955 -20.377 59.024 1.00 88.50 687 ASP A N 1
ATOM 5481 C CA . ASP A 1 687 ? -20.712 -20.162 57.592 1.00 88.50 687 ASP A CA 1
ATOM 5482 C C . ASP A 1 687 ? -19.834 -18.927 57.351 1.00 88.50 687 ASP A C 1
ATOM 5484 O O . ASP A 1 687 ? -18.930 -18.967 56.522 1.00 88.50 687 ASP A O 1
ATOM 5488 N N . ILE A 1 688 ? -20.045 -17.843 58.108 1.00 87.19 688 ILE A N 1
ATOM 5489 C CA . ILE A 1 688 ? -19.203 -16.636 58.030 1.00 87.19 688 ILE A CA 1
ATOM 5490 C C . ILE A 1 688 ? -17.769 -16.945 58.488 1.00 87.19 688 ILE A C 1
ATOM 5492 O O . ILE A 1 688 ? -16.810 -16.543 57.826 1.00 87.19 688 ILE A O 1
ATOM 5496 N N . SER A 1 689 ? -17.609 -17.698 59.581 1.00 84.69 689 SER A N 1
ATOM 5497 C CA . SER A 1 689 ? -16.297 -18.167 60.046 1.00 84.69 689 SER A CA 1
ATOM 5498 C C . SER A 1 689 ? -15.605 -19.051 59.011 1.00 84.69 689 SER A C 1
ATOM 5500 O O . SER A 1 689 ? -14.422 -18.857 58.746 1.00 84.69 689 SER A O 1
ATOM 5502 N N . ALA A 1 690 ? -16.334 -19.971 58.374 1.00 85.88 690 ALA A N 1
ATOM 5503 C CA . ALA A 1 690 ? -15.805 -20.812 57.304 1.00 85.88 690 ALA A CA 1
ATOM 5504 C C . ALA A 1 690 ? -15.396 -19.990 56.071 1.00 85.88 690 ALA A C 1
ATOM 5506 O O . ALA A 1 690 ? -14.318 -20.214 55.522 1.00 85.88 690 ALA A O 1
ATOM 5507 N N . LEU A 1 691 ? -16.205 -19.002 55.672 1.00 88.00 691 LEU A N 1
ATOM 5508 C CA . LEU A 1 691 ? -15.905 -18.085 54.570 1.00 88.00 691 LEU A CA 1
ATOM 5509 C C . LEU A 1 691 ? -14.609 -17.307 54.833 1.00 88.00 691 LEU A C 1
ATOM 5511 O O . LEU A 1 691 ? -13.725 -17.270 53.977 1.00 88.00 691 LEU A O 1
ATOM 5515 N N . ILE A 1 692 ? -14.480 -16.721 56.029 1.00 84.69 692 ILE A N 1
ATOM 5516 C CA . ILE A 1 692 ? -13.272 -15.995 56.433 1.00 84.69 692 ILE A CA 1
ATOM 5517 C C . ILE A 1 692 ? -12.074 -16.943 56.485 1.00 84.69 692 ILE A C 1
ATOM 5519 O O . ILE A 1 692 ? -11.046 -16.626 55.902 1.00 84.69 692 ILE A O 1
ATOM 5523 N N . ASN A 1 693 ? -12.204 -18.117 57.104 1.00 84.94 693 ASN A N 1
ATOM 5524 C CA . ASN A 1 693 ? -11.115 -19.090 57.184 1.00 84.94 693 ASN A CA 1
ATOM 5525 C C . ASN A 1 693 ? -10.629 -19.553 55.800 1.00 84.94 693 ASN A C 1
ATOM 5527 O O . ASN A 1 693 ? -9.439 -19.759 55.600 1.00 84.94 693 ASN A O 1
ATOM 5531 N N . THR A 1 694 ? -11.547 -19.698 54.843 1.00 86.31 694 THR A N 1
ATOM 5532 C CA . THR A 1 694 ? -11.232 -20.186 53.495 1.00 86.31 694 THR A CA 1
ATOM 5533 C C . THR A 1 694 ? -10.466 -19.152 52.675 1.00 86.31 694 THR A C 1
ATOM 5535 O O . THR A 1 694 ? -9.473 -19.490 52.036 1.00 86.31 694 THR A O 1
ATOM 5538 N N . TYR A 1 695 ? -10.920 -17.895 52.671 1.00 83.81 695 TYR A N 1
ATOM 5539 C CA . TYR A 1 695 ? -10.375 -16.876 51.765 1.00 83.81 695 TYR A CA 1
ATOM 5540 C C . TYR A 1 695 ? -9.387 -15.918 52.431 1.00 83.81 695 TYR A C 1
ATOM 5542 O O . TYR A 1 695 ? -8.492 -15.406 51.765 1.00 83.81 695 TYR A O 1
ATOM 5550 N N . PHE A 1 696 ? -9.539 -15.677 53.733 1.00 83.75 696 PHE A N 1
ATOM 5551 C CA . PHE A 1 696 ? -8.729 -14.731 54.499 1.00 83.75 696 PHE A CA 1
ATOM 5552 C C . PHE A 1 696 ? -8.475 -15.260 55.924 1.00 83.75 696 PHE A C 1
ATOM 5554 O O . PHE A 1 696 ? -8.906 -14.625 56.896 1.00 83.75 696 PHE A O 1
ATOM 5561 N N . PRO A 1 697 ? -7.794 -16.414 56.088 1.00 81.62 697 PRO A N 1
ATOM 5562 C CA . PRO A 1 697 ? -7.566 -17.045 57.395 1.00 81.62 697 PRO A CA 1
ATOM 5563 C C . PRO A 1 697 ? -6.891 -16.114 58.412 1.00 81.62 697 PRO A C 1
ATOM 5565 O O . PRO A 1 697 ? -7.159 -16.199 59.610 1.00 81.62 697 PRO A O 1
ATOM 5568 N N . GLN A 1 698 ? -6.093 -15.151 57.944 1.00 76.44 698 GLN A N 1
ATOM 5569 C CA . GLN A 1 698 ? -5.483 -14.106 58.768 1.00 76.44 698 GLN A CA 1
ATOM 5570 C C . GLN A 1 698 ? -6.500 -13.226 59.519 1.00 76.44 698 GLN A C 1
ATOM 5572 O O . GLN A 1 698 ? -6.152 -12.604 60.520 1.00 76.44 698 GLN A O 1
ATOM 5577 N N . LEU A 1 699 ? -7.759 -13.170 59.071 1.00 77.19 699 LEU A N 1
ATOM 5578 C CA . LEU A 1 699 ? -8.825 -12.392 59.710 1.00 77.19 699 LEU A CA 1
ATOM 5579 C C . LEU A 1 699 ? -9.599 -13.186 60.778 1.00 77.19 699 LEU A C 1
ATOM 5581 O O . LEU A 1 699 ? -10.363 -12.598 61.550 1.00 77.19 699 LEU A O 1
ATOM 5585 N N . LEU A 1 700 ? -9.399 -14.505 60.868 1.00 72.31 700 LEU A N 1
ATOM 5586 C CA . LEU A 1 700 ? -10.155 -15.394 61.757 1.00 72.31 700 LEU A CA 1
ATOM 5587 C C . LEU A 1 700 ? -10.062 -15.031 63.260 1.00 72.31 700 LEU A C 1
ATOM 5589 O O . LEU A 1 700 ? -11.103 -15.038 63.926 1.00 72.31 700 LEU A O 1
ATOM 5593 N N . PRO A 1 701 ? -8.896 -14.626 63.818 1.00 69.31 701 PRO A N 1
ATOM 5594 C CA . PRO A 1 701 ? -8.786 -14.245 65.235 1.00 69.31 701 PRO A CA 1
ATOM 5595 C C . PRO A 1 701 ? -9.666 -13.053 65.645 1.00 69.31 701 PRO A C 1
ATOM 5597 O O . PRO A 1 701 ? -9.993 -12.891 66.826 1.00 69.31 701 PRO A O 1
ATOM 5600 N N . TYR A 1 702 ? -10.049 -12.213 64.679 1.00 67.69 702 TYR A N 1
ATOM 5601 C CA . TYR A 1 702 ? -10.883 -11.029 64.891 1.00 67.69 702 TYR A CA 1
ATOM 5602 C C . TYR A 1 702 ? -12.378 -11.352 64.800 1.00 67.69 702 TYR A C 1
ATOM 5604 O O . TYR A 1 702 ? -13.190 -10.703 65.457 1.00 67.69 702 TYR A O 1
ATOM 5612 N N . HIS A 1 703 ? -12.747 -12.387 64.042 1.00 65.81 703 HIS A N 1
ATOM 5613 C CA . HIS A 1 703 ? -14.123 -12.870 64.002 1.00 65.81 703 HIS A CA 1
ATOM 5614 C C . HIS A 1 703 ? -14.482 -13.688 65.254 1.00 65.81 703 HIS A C 1
ATOM 5616 O O . HIS A 1 703 ? -15.530 -13.452 65.847 1.00 65.81 703 HIS A O 1
ATOM 5622 N N . ASN A 1 704 ? -13.627 -14.605 65.715 1.00 57.19 704 ASN A N 1
ATOM 5623 C CA . ASN A 1 704 ? -13.987 -15.503 66.827 1.00 57.19 704 ASN A CA 1
ATOM 5624 C C . ASN A 1 704 ? -14.180 -14.792 68.182 1.00 57.19 704 ASN A C 1
ATOM 5626 O O . ASN A 1 704 ? -14.810 -15.343 69.077 1.00 57.19 704 ASN A O 1
ATOM 5630 N N . ASN A 1 705 ? -13.666 -13.567 68.331 1.00 51.09 705 ASN A N 1
ATOM 5631 C CA . ASN A 1 705 ? -13.783 -12.761 69.552 1.00 51.09 705 ASN A CA 1
ATOM 5632 C C . ASN A 1 705 ? -14.913 -11.714 69.508 1.00 51.09 705 ASN A C 1
ATOM 5634 O O . ASN A 1 705 ? -15.045 -10.927 70.443 1.00 51.09 705 ASN A O 1
ATOM 5638 N N . THR A 1 706 ? -15.712 -11.655 68.436 1.00 51.81 706 THR A N 1
ATOM 5639 C CA . THR A 1 706 ? -16.872 -10.754 68.359 1.00 51.81 706 THR A CA 1
ATOM 5640 C C . THR A 1 706 ? -18.130 -11.485 68.819 1.00 51.81 706 THR A C 1
ATOM 5642 O O . THR A 1 706 ? -18.718 -12.275 68.084 1.00 51.81 706 THR A O 1
ATOM 5645 N N . THR A 1 707 ? -18.591 -11.208 70.041 1.00 45.59 707 THR A N 1
ATOM 5646 C CA . THR A 1 707 ? -19.979 -11.486 70.423 1.00 45.59 707 THR A CA 1
ATOM 5647 C C . THR A 1 707 ? -20.877 -10.549 69.620 1.00 45.59 707 THR A C 1
ATOM 5649 O O . THR A 1 707 ? -21.050 -9.381 69.958 1.00 45.59 707 THR A O 1
ATOM 5652 N N . PHE A 1 708 ? -21.434 -11.044 68.514 1.00 46.62 708 PHE A N 1
ATOM 5653 C CA . PHE A 1 708 ? -22.493 -10.348 67.786 1.00 46.62 708 PHE A CA 1
ATOM 5654 C C . PHE A 1 708 ? -23.755 -10.340 68.661 1.00 46.62 708 PHE A C 1
ATOM 5656 O O . PHE A 1 708 ? -24.607 -11.220 68.540 1.00 46.62 708 PHE A O 1
ATOM 5663 N N . SER A 1 709 ? -23.868 -9.392 69.597 1.00 33.00 709 SER A N 1
ATOM 5664 C CA . SER A 1 709 ? -25.160 -9.109 70.223 1.00 33.00 709 SER A CA 1
ATOM 5665 C C . SER A 1 709 ? -26.076 -8.549 69.137 1.00 33.00 709 SER A C 1
ATOM 5667 O O . SER A 1 709 ? -25.688 -7.589 68.470 1.00 33.00 709 SER A O 1
ATOM 5669 N N . LYS A 1 710 ? -27.217 -9.223 68.955 1.00 28.69 710 LYS A N 1
ATOM 5670 C CA . LYS A 1 710 ? -28.264 -8.991 67.947 1.00 28.69 710 LYS A CA 1
ATOM 5671 C C . LYS A 1 710 ? -28.431 -7.551 67.477 1.00 28.69 710 LYS A C 1
ATOM 5673 O O . LYS A 1 710 ? -28.550 -6.662 68.347 1.00 28.69 710 LYS A O 1
#

pLDDT: mean 88.97, std 10.91, range [28.69, 98.56]

Nearest PDB structures (foldseek):
  1ct9-assembly1_D  TM=8.815E-01  e=1.645E-29  Escherichia coli
  1ct9-assembly1_A  TM=8.713E-01  e=9.559E-29  Escherichia coli
  7ylz-assembly2_B  TM=7.726E-01  e=9.046E-19  Streptomyces sp. RM72
  8k56-assembly1_B  TM=7.937E-01  e=5.451E-09  Streptomyces aureus
  1e2t-assembly1_A  TM=7.728E-01  e=4.154E-08  Salmonella enterica subsp. enterica serovar Typhimurium

Foldseek 3Di:
DKKKKKWAQAPDCPLVVLLRVQLLLQAVLDWDWDDAPSMIIIMHDDDFAFSDPLLDDQDDDPFKTKDKDKAQLCQVVVCVVVVDDGPTRHSCRCVVVLCVVQPQCSLQVGFIFMWMWMQGRVVRKIKIAGHQQRLQWWKWFDFPRIIMIISDPPSNDGTPDMDTQDHGMWIDDPSDIGDDDHYDADADDLVCLLVLLLVLLVSQPGPDLAAEEEEAQLALQSLSSLLSCLVPHPRYAYEYEADPVFPSNVSVVQSCVLSVNVVRYDYFYADDLVRCVVQQLLLCQLLVALALVLSLVLSVLLRRLLVCVVVVHAEYEYSPPLCLLQVQDPVLLPPPCNLVLSVVCSNCCSLGVSSSNSSSNSSSNHHYDHSCPGSNNSSSSNPDDNVCAWPPPPPTHGSNVSLVSCVVRGDPCNSPDRDDDSSVRSVSSVSLQVSQVVVVDGSSVSSLVSSCVSCVNDDNPPCSHHDPDSCVVVVVVVVVVVVLVSVQVVLLVLLQVLLQQAKAWQLCLLLLDDDPDLDGRNALLSVQVVSCVVCVVVVFHWAWFWWDDPNDRPGIWIWGQDPNFIWIGGPGLLDSRSGIHTQPDWDWDDALQKIWTWDDDPQWTWIWIDLDPDIDTSIIGGNDGDDSVVVVVCVVCVSPPPDDDVQNLWIWIWGDDPSWIWTDTRQWIWIGHPPDRIDIDGHDLVRVLVVCCVRPVVCNVSSVPRPNPD